Protein 5KRP (pdb70)

CATH classification: 2.100.10.30

B-factor: mean 24.55, std 10.03, range [8.46, 80.38]

Structure (mmCIF, N/CA/C/O backbone):
data_5KRP
#
_entry.id   5KRP
#
_cell.length_a   67.500
_cell.length_b   93.680
_cell.length_c   97.740
_cell.angle_alpha   90.00
_cell.angle_beta   90.00
_cell.angle_gamma   90.00
#
_symmetry.space_group_name_H-M   'P 21 21 21'
#
loop_
_entity.id
_entity.type
_entity.pdbx_description
1 polymer Frutapin
2 non-polymer GLYCEROL
3 water water
#
loop_
_atom_site.group_PDB
_atom_site.id
_atom_site.type_symbol
_atom_site.label_atom_id
_atom_site.label_alt_id
_atom_site.label_comp_id
_atom_site.label_asym_id
_atom_site.label_entity_id
_atom_site.label_seq_id
_atom_site.pdbx_PDB_ins_code
_atom_site.Cartn_x
_atom_site.Cartn_y
_atom_site.Cartn_z
_atom_site.occupancy
_atom_site.B_iso_or_equiv
_atom_site.auth_seq_id
_atom_site.auth_comp_id
_atom_site.auth_asym_id
_atom_site.auth_atom_id
_atom_site.pdbx_PDB_model_num
ATOM 1 N N . MET A 1 1 ? -21.387 2.026 -4.464 1.00 63.60 1 MET A N 1
ATOM 2 C CA . MET A 1 1 ? -20.842 0.629 -4.578 1.00 62.74 1 MET A CA 1
ATOM 3 C C . MET A 1 1 ? -20.364 0.278 -6.002 1.00 63.85 1 MET A C 1
ATOM 4 O O . MET A 1 1 ? -19.433 -0.517 -6.119 1.00 67.11 1 MET A O 1
ATOM 9 N N . ALA A 1 2 ? -21.004 0.825 -7.062 1.00 53.64 2 ALA A N 1
ATOM 10 C CA . ALA A 1 2 ? -20.494 0.706 -8.476 1.00 44.67 2 ALA A CA 1
ATOM 11 C C . ALA A 1 2 ? -19.422 1.765 -8.829 1.00 40.31 2 ALA A C 1
ATOM 12 O O . ALA A 1 2 ? -19.156 2.652 -7.999 1.00 38.62 2 ALA A O 1
ATOM 14 N N . SER A 1 3 ? -18.810 1.617 -10.031 1.00 29.96 3 SER A N 1
ATOM 15 C CA . SER A 1 3 ? -17.728 2.454 -10.509 1.00 31.66 3 SER A CA 1
ATOM 16 C C . SER A 1 3 ? -18.167 3.930 -10.775 1.00 33.52 3 SER A C 1
ATOM 17 O O . SER A 1 3 ? -19.214 4.159 -11.369 1.00 41.23 3 SER A O 1
ATOM 20 N N . GLN A 1 4 ? -17.295 4.884 -10.450 1.00 31.94 4 GLN A N 1
ATOM 21 C CA . GLN A 1 4 ? -17.617 6.297 -10.409 1.00 32.98 4 GLN A CA 1
ATOM 22 C C . GLN A 1 4 ? -16.565 7.115 -11.197 1.00 26.64 4 GLN A C 1
ATOM 23 O O . GLN A 1 4 ? -15.443 6.693 -11.404 1.00 26.60 4 GLN A O 1
ATOM 29 N N . THR A 1 5 ? -17.000 8.253 -11.712 1.00 21.63 5 THR A N 1
ATOM 30 C CA . THR A 1 5 ? -16.092 9.202 -12.313 1.00 21.44 5 THR A CA 1
ATOM 31 C C . THR A 1 5 ? -16.271 10.520 -11.538 1.00 19.54 5 THR A C 1
ATOM 32 O O . THR A 1 5 ? -17.265 10.791 -10.829 1.00 22.77 5 THR A O 1
ATOM 36 N N . ILE A 1 6 ? -15.303 11.361 -11.724 1.00 18.15 6 ILE A N 1
ATOM 37 C CA . ILE A 1 6 ? -15.370 12.777 -11.300 1.00 18.09 6 ILE A CA 1
ATOM 38 C C . ILE A 1 6 ? -16.516 13.434 -12.026 1.00 18.28 6 ILE A C 1
ATOM 39 O O . ILE A 1 6 ? -16.702 13.226 -13.244 1.00 18.45 6 ILE A O 1
ATOM 44 N N . THR A 1 7 ? -17.314 14.210 -11.276 1.00 15.92 7 THR A N 1
ATOM 45 C CA . THR A 1 7 ? -18.435 14.929 -11.849 1.00 16.88 7 THR A CA 1
ATOM 46 C C . THR A 1 7 ? -18.354 16.412 -11.382 1.00 17.00 7 THR A C 1
ATOM 47 O O . THR A 1 7 ? -18.290 16.702 -10.170 1.00 16.38 7 THR A O 1
ATOM 51 N N . VAL A 1 8 ? -18.294 17.298 -12.349 1.00 15.96 8 VAL A N 1
ATOM 52 C CA . VAL A 1 8 ? -18.288 18.708 -12.114 1.00 16.95 8 VAL A CA 1
ATOM 53 C C . VAL A 1 8 ? -19.525 19.390 -12.734 1.00 15.69 8 VAL A C 1
ATOM 54 O O . VAL A 1 8 ? -20.207 18.863 -13.626 1.00 16.28 8 VAL A O 1
ATOM 58 N N . GLY A 1 9 ? -19.795 20.590 -12.199 1.00 14.83 9 GLY A N 1
ATOM 59 C CA . GLY A 1 9 ? -21.106 21.211 -12.432 1.00 15.53 9 GLY A CA 1
ATOM 60 C C . GLY A 1 9 ? -22.123 20.519 -11.512 1.00 17.73 9 GLY A C 1
ATOM 61 O O . GLY A 1 9 ? -21.763 19.991 -10.414 1.00 19.17 9 GLY A O 1
ATOM 62 N N . PRO A 1 10 ? -23.424 20.622 -11.822 1.00 18.80 10 PRO A N 1
ATOM 63 C CA . PRO A 1 10 ? -23.957 21.272 -13.040 1.00 17.65 10 PRO A CA 1
ATOM 64 C C . PRO A 1 10 ? -23.846 22.797 -12.985 1.00 17.74 10 PRO A C 1
ATOM 65 O O . PRO A 1 10 ? -23.681 23.413 -11.904 1.00 19.16 10 PRO A O 1
ATOM 69 N N . TRP A 1 11 ? -23.931 23.394 -14.161 1.00 16.78 11 TRP A N 1
ATOM 70 C CA . TRP A 1 11 ? -24.111 24.847 -14.365 1.00 17.26 11 TRP A CA 1
ATOM 71 C C . TRP A 1 11 ? -25.526 25.044 -14.887 1.00 17.74 11 TRP A C 1
ATOM 72 O O . TRP A 1 11 ? -25.935 24.374 -15.837 1.00 15.07 11 TRP A O 1
ATOM 83 N N . GLY A 1 12 ? -26.283 25.932 -14.240 1.00 17.13 12 GLY A N 1
ATOM 84 C CA . GLY A 1 12 ? -27.661 26.221 -14.645 1.00 18.65 12 GLY A CA 1
ATOM 85 C C . GLY A 1 12 ? -28.556 26.165 -13.433 1.00 21.02 12 GLY A C 1
ATOM 86 O O . GLY A 1 12 ? -28.082 26.209 -12.282 1.00 19.85 12 GLY A O 1
ATOM 87 N N . GLY A 1 13 ? -29.861 26.098 -13.657 1.00 18.37 13 GLY A N 1
ATOM 88 C CA . GLY A 1 13 ? -30.801 26.189 -12.515 1.00 15.87 13 GLY A CA 1
ATOM 89 C C . GLY A 1 13 ? -31.265 24.845 -12.047 1.00 16.23 13 GLY A C 1
ATOM 90 O O . GLY A 1 13 ? -30.852 23.801 -12.543 1.00 16.41 13 GLY A O 1
ATOM 91 N N . PRO A 1 14 ? -32.152 24.828 -11.046 1.00 16.58 14 PRO A N 1
ATOM 92 C CA . PRO A 1 14 ? -32.560 23.660 -10.359 1.00 16.13 14 PRO A CA 1
ATOM 93 C C . PRO A 1 14 ? -33.808 22.947 -10.918 1.00 16.97 14 PRO A C 1
ATOM 94 O O . PRO A 1 14 ? -34.191 21.906 -10.394 1.00 17.47 14 PRO A O 1
ATOM 98 N N . GLY A 1 15 ? -34.491 23.508 -11.876 1.00 16.24 15 GLY A N 1
ATOM 99 C CA . GLY A 1 15 ? -35.742 22.935 -12.300 1.00 19.16 15 GLY A CA 1
ATOM 100 C C . GLY A 1 15 ? -35.603 21.852 -13.337 1.00 19.27 15 GLY A C 1
ATOM 101 O O . GLY A 1 15 ? -34.524 21.543 -13.773 1.00 19.27 15 GLY A O 1
ATOM 102 N N . GLY A 1 16 ? -36.710 21.249 -13.700 1.00 20.16 16 GLY A N 1
ATOM 103 C CA . GLY A 1 16 ? -36.740 20.330 -14.869 1.00 20.14 16 GLY A CA 1
ATOM 104 C C . GLY A 1 16 ? -36.579 18.907 -14.423 1.00 21.49 16 GLY A C 1
ATOM 105 O O . GLY A 1 16 ? -36.327 18.625 -13.261 1.00 20.83 16 GLY A O 1
ATOM 106 N N . ASN A 1 17 ? -36.724 17.968 -15.346 1.00 19.14 17 ASN A N 1
ATOM 107 C CA . ASN A 1 17 ? -36.511 16.556 -15.057 1.00 18.93 17 ASN A CA 1
ATOM 108 C C . ASN A 1 17 ? -35.030 16.211 -14.961 1.00 18.30 17 ASN A C 1
ATOM 109 O O . ASN A 1 17 ? -34.292 16.429 -15.886 1.00 16.35 17 ASN A O 1
ATOM 114 N N . GLU A 1 18 ? -34.619 15.609 -13.841 1.00 17.28 18 GLU A N 1
ATOM 115 C CA . GLU A 1 18 ? -33.232 15.197 -13.639 1.00 19.90 18 GLU A CA 1
ATOM 116 C C . GLU A 1 18 ? -32.880 14.024 -14.603 1.00 19.45 18 GLU A C 1
ATOM 117 O O . GLU A 1 18 ? -33.694 13.094 -14.809 1.00 18.40 18 GLU A O 1
ATOM 123 N N . TRP A 1 19 ? -31.660 14.063 -15.144 1.00 16.62 19 TRP A N 1
ATOM 124 C CA . TRP A 1 19 ? -31.154 12.944 -15.950 1.00 16.81 19 TRP A CA 1
ATOM 125 C C . TRP A 1 19 ? -29.667 12.846 -15.794 1.00 15.23 19 TRP A C 1
ATOM 126 O O . TRP A 1 19 ? -28.987 13.821 -15.445 1.00 15.11 19 TRP A O 1
ATOM 137 N N . ASP A 1 20 ? -29.177 11.633 -16.027 1.00 15.76 20 ASP A N 1
ATOM 138 C CA . ASP A 1 20 ? -27.752 11.342 -15.935 1.00 15.38 20 ASP A CA 1
ATOM 139 C C . ASP A 1 20 ? -27.390 10.228 -16.892 1.00 14.98 20 ASP A C 1
ATOM 140 O O . ASP A 1 20 ? -27.872 9.133 -16.698 1.00 16.98 20 ASP A O 1
ATOM 145 N N . ASP A 1 21 ? -26.660 10.543 -17.999 1.00 16.20 21 ASP A N 1
ATOM 146 C CA . ASP A 1 21 ? -26.317 9.520 -18.979 1.00 15.64 21 ASP A CA 1
ATOM 147 C C . ASP A 1 21 ? -25.316 8.501 -18.419 1.00 16.61 21 ASP A C 1
ATOM 148 O O . ASP A 1 21 ? -25.195 7.404 -18.943 1.00 16.35 21 ASP A O 1
ATOM 153 N N . GLY A 1 22 ? -24.649 8.843 -17.326 1.00 13.12 22 GLY A N 1
ATOM 154 C CA . GLY A 1 22 ? -23.575 8.007 -16.804 1.00 15.85 22 GLY A CA 1
ATOM 155 C C . GLY A 1 22 ? -22.293 8.178 -17.630 1.00 13.98 22 GLY A C 1
ATOM 156 O O . GLY A 1 22 ? -22.136 9.214 -18.310 1.00 17.32 22 GLY A O 1
ATOM 157 N N . SER A 1 23 ? -21.359 7.193 -17.541 1.00 14.89 23 SER A N 1
ATOM 158 C CA . SER A 1 23 ? -20.033 7.364 -18.063 1.00 15.51 23 SER A CA 1
ATOM 159 C C . SER A 1 23 ? -19.709 6.289 -19.073 1.00 14.44 23 SER A C 1
ATOM 160 O O . SER A 1 23 ? -20.191 5.163 -18.947 1.00 14.00 23 SER A O 1
ATOM 163 N N . TYR A 1 24 ? -18.855 6.664 -19.989 1.00 14.53 24 TYR A N 1
ATOM 164 C CA . TYR A 1 24 ? -18.477 5.862 -21.211 1.00 15.56 24 TYR A CA 1
ATOM 165 C C . TYR A 1 24 ? -16.965 6.050 -21.445 1.00 16.53 24 TYR A C 1
ATOM 166 O O . TYR A 1 24 ? -16.171 6.376 -20.494 1.00 17.27 24 TYR A O 1
ATOM 175 N N . THR A 1 25 ? -16.506 5.791 -22.663 1.00 15.62 25 THR A N 1
ATOM 176 C CA . THR A 1 25 ? -15.076 5.955 -22.964 1.00 17.77 25 THR A CA 1
ATOM 177 C C . THR A 1 25 ? -14.732 7.148 -23.776 1.00 16.91 25 THR A C 1
ATOM 178 O O . THR A 1 25 ? -13.556 7.473 -23.995 1.00 18.55 25 THR A O 1
ATOM 182 N N . GLY A 1 26 ? -15.750 7.863 -24.270 1.00 15.35 26 GLY A N 1
ATOM 183 C CA . GLY A 1 26 ? -15.501 9.069 -25.053 1.00 14.81 26 GLY A CA 1
ATOM 184 C C . GLY A 1 26 ? -16.802 9.567 -25.704 1.00 15.76 26 GLY A C 1
ATOM 185 O O . GLY A 1 26 ? -17.900 9.095 -25.367 1.00 16.01 26 GLY A O 1
ATOM 186 N N . ILE A 1 27 ? -16.608 10.579 -26.539 1.00 15.19 27 ILE A N 1
ATOM 187 C CA . ILE A 1 27 ? -17.698 11.304 -27.242 1.00 17.42 27 ILE A CA 1
ATOM 188 C C . ILE A 1 27 ? -17.473 11.208 -28.766 1.00 16.35 27 ILE A C 1
ATOM 189 O O . ILE A 1 27 ? -16.439 11.611 -29.277 1.00 18.13 27 ILE A O 1
ATOM 194 N N . ARG A 1 28 ? -18.521 10.806 -29.442 1.00 17.07 28 ARG A N 1
ATOM 195 C CA . ARG A 1 28 ? -18.557 10.777 -30.906 1.00 16.86 28 ARG A CA 1
ATOM 196 C C . ARG A 1 28 ? -19.362 11.938 -31.478 1.00 18.40 28 ARG A C 1
ATOM 197 O O . ARG A 1 28 ? -18.863 12.662 -32.290 1.00 19.96 28 ARG A O 1
ATOM 205 N N . ILE A 1 29 ? -20.606 12.088 -31.020 1.00 18.09 29 ILE A N 1
ATOM 206 C CA . ILE A 1 29 ? -21.529 13.128 -31.569 1.00 19.19 29 ILE A CA 1
ATOM 207 C C . ILE A 1 29 ? -22.306 13.737 -30.453 1.00 17.54 29 ILE A C 1
ATOM 208 O O . ILE A 1 29 ? -22.885 13.036 -29.582 1.00 18.73 29 ILE A O 1
ATOM 213 N N . ILE A 1 30 ? -22.471 15.050 -30.586 1.00 18.31 30 ILE A N 1
ATOM 214 C CA . ILE A 1 30 ? -23.387 15.822 -29.710 1.00 18.99 30 ILE A CA 1
ATOM 215 C C . ILE A 1 30 ? -24.493 16.446 -30.576 1.00 19.05 30 ILE A C 1
ATOM 216 O O . ILE A 1 30 ? -24.163 17.054 -31.569 1.00 20.04 30 ILE A O 1
ATOM 221 N N . GLU A 1 31 ? -25.759 16.213 -30.213 1.00 20.82 31 GLU A N 1
ATOM 222 C CA . GLU A 1 31 ? -26.913 16.846 -30.931 1.00 23.57 31 GLU A CA 1
ATOM 223 C C . GLU A 1 31 ? -27.654 17.755 -29.959 1.00 21.81 31 GLU A C 1
ATOM 224 O O . GLU A 1 31 ? -28.008 17.337 -28.870 1.00 20.66 31 GLU A O 1
ATOM 230 N N . LEU A 1 32 ? -27.872 19.001 -30.342 1.00 20.43 32 LEU A N 1
ATOM 231 C CA . LEU A 1 32 ? -28.605 19.855 -29.495 1.00 19.07 32 LEU A CA 1
ATOM 232 C C . LEU A 1 32 ? -29.554 20.697 -30.331 1.00 22.08 32 LEU A C 1
ATOM 233 O O . LEU A 1 32 ? -29.411 20.741 -31.556 1.00 21.76 32 LEU A O 1
ATOM 238 N N . SER A 1 33 ? -30.551 21.285 -29.651 1.00 19.49 33 SER A N 1
ATOM 239 C CA . SER A 1 33 ? -31.413 22.334 -30.293 1.00 21.04 33 SER A CA 1
ATOM 240 C C . SER A 1 33 ? -31.280 23.637 -29.530 1.00 21.59 33 SER A C 1
ATOM 241 O O . SER A 1 33 ? -30.910 23.656 -28.335 1.00 19.29 33 SER A O 1
ATOM 244 N N . TYR A 1 34 ? -31.466 24.750 -30.242 1.00 20.83 34 TYR A N 1
ATOM 245 C CA . TYR A 1 34 ? -31.335 26.052 -29.658 1.00 20.63 34 TYR A CA 1
ATOM 246 C C . TYR A 1 34 ? -32.192 27.110 -30.389 1.00 23.32 34 TYR A C 1
ATOM 247 O O . TYR A 1 34 ? -32.549 26.922 -31.571 1.00 20.51 34 TYR A O 1
ATOM 256 N N . LYS A 1 35 ? -32.449 28.173 -29.632 1.00 22.82 35 LYS A N 1
ATOM 257 C CA . LYS A 1 35 ? -32.877 29.479 -30.211 1.00 24.29 35 LYS A CA 1
ATOM 258 C C . LYS A 1 35 ? -32.537 30.560 -29.173 1.00 25.08 35 LYS A C 1
ATOM 259 O O . LYS A 1 35 ? -31.376 30.970 -29.070 1.00 26.69 35 LYS A O 1
ATOM 265 N N . GLU A 1 36 ? -33.474 30.926 -28.296 1.00 24.63 36 GLU A N 1
ATOM 266 C CA . GLU A 1 36 ? -33.164 31.856 -27.231 1.00 25.66 36 GLU A CA 1
ATOM 267 C C . GLU A 1 36 ? -32.326 31.207 -26.118 1.00 23.45 36 GLU A C 1
ATOM 268 O O . GLU A 1 36 ? -31.653 31.883 -25.340 1.00 24.21 36 GLU A O 1
ATOM 274 N N . ALA A 1 37 ? -32.465 29.906 -26.027 1.00 21.37 37 ALA A N 1
ATOM 275 C CA . ALA A 1 37 ? -31.749 29.136 -24.988 1.00 19.65 37 ALA A CA 1
ATOM 276 C C . ALA A 1 37 ? -31.397 27.805 -25.638 1.00 20.22 37 ALA A C 1
ATOM 277 O O . ALA A 1 37 ? -31.782 27.540 -26.775 1.00 17.56 37 ALA A O 1
ATOM 279 N N . ILE A 1 38 ? -30.774 26.894 -24.869 1.00 19.13 38 ILE A N 1
ATOM 280 C CA . ILE A 1 38 ? -30.637 25.530 -25.322 1.00 18.06 38 ILE A CA 1
ATOM 281 C C . ILE A 1 38 ? -31.841 24.702 -24.918 1.00 17.00 38 ILE A C 1
ATOM 282 O O . ILE A 1 38 ? -32.304 24.744 -23.739 1.00 18.17 38 ILE A O 1
ATOM 287 N N . GLY A 1 39 ? -32.357 23.928 -25.893 1.00 18.75 39 GLY A N 1
ATOM 288 C CA . GLY A 1 39 ? -33.463 23.015 -25.749 1.00 20.36 39 GLY A CA 1
ATOM 289 C C . GLY A 1 39 ? -32.988 21.563 -25.571 1.00 19.61 39 GLY A C 1
ATOM 290 O O . GLY A 1 39 ? -32.730 21.110 -24.478 1.00 20.41 39 GLY A O 1
ATOM 291 N N . SER A 1 40 ? -32.947 20.808 -26.660 1.00 19.22 40 SER A N 1
ATOM 292 C CA . SER A 1 40 ? -32.614 19.398 -26.616 1.00 18.34 40 SER A CA 1
ATOM 293 C C . SER A 1 40 ? -31.090 19.223 -26.426 1.00 16.76 40 SER A C 1
ATOM 294 O O . SER A 1 40 ? -30.307 20.044 -26.830 1.00 17.97 40 SER A O 1
ATOM 297 N N . PHE A 1 41 ? -30.727 18.076 -25.901 1.00 17.49 41 PHE A N 1
ATOM 298 C CA . PHE A 1 41 ? -29.355 17.696 -25.728 1.00 19.75 41 PHE A CA 1
ATOM 299 C C . PHE A 1 41 ? -29.311 16.187 -25.657 1.00 20.16 41 PHE A C 1
ATOM 300 O O . PHE A 1 41 ? -29.880 15.546 -24.763 1.00 20.83 41 PHE A O 1
ATOM 308 N N . SER A 1 42 ? -28.591 15.595 -26.577 1.00 18.14 42 SER A N 1
ATOM 309 C CA A SER A 1 42 ? -28.365 14.139 -26.552 0.50 19.88 42 SER A CA 1
ATOM 310 C CA B SER A 1 42 ? -28.318 14.138 -26.528 0.50 18.48 42 SER A CA 1
ATOM 311 C C . SER A 1 42 ? -27.008 13.803 -27.174 1.00 19.57 42 SER A C 1
ATOM 312 O O . SER A 1 42 ? -26.486 14.561 -27.980 1.00 19.96 42 SER A O 1
ATOM 317 N N . VAL A 1 43 ? -26.471 12.632 -26.828 1.00 18.73 43 VAL A N 1
ATOM 318 C CA . VAL A 1 43 ? -25.080 12.322 -27.212 1.00 18.18 43 VAL A CA 1
ATOM 319 C C . VAL A 1 43 ? -24.988 10.877 -27.723 1.00 16.32 43 VAL A C 1
ATOM 320 O O . VAL A 1 43 ? -25.619 9.987 -27.236 1.00 17.03 43 VAL A O 1
ATOM 324 N N . ILE A 1 44 ? -24.196 10.686 -28.757 1.00 16.23 44 ILE A N 1
ATOM 325 C CA A ILE A 1 44 ? -23.728 9.360 -29.154 0.50 17.80 44 ILE A CA 1
ATOM 326 C CA B ILE A 1 44 ? -23.724 9.377 -29.141 0.50 17.29 44 ILE A CA 1
ATOM 327 C C . ILE A 1 44 ? -22.315 9.244 -28.547 1.00 15.71 44 ILE A C 1
ATOM 328 O O . ILE A 1 44 ? -21.374 9.915 -28.971 1.00 16.21 44 ILE A O 1
ATOM 337 N N . TYR A 1 45 ? -22.225 8.422 -27.508 1.00 17.20 45 TYR A N 1
ATOM 338 C CA . TYR A 1 45 ? -20.930 8.159 -26.843 1.00 15.02 45 TYR A CA 1
ATOM 339 C C . TYR A 1 45 ? -20.084 7.133 -27.627 1.00 17.13 45 TYR A C 1
ATOM 340 O O . TYR A 1 45 ? -20.625 6.379 -28.468 1.00 16.73 45 TYR A O 1
ATOM 349 N N . ASP A 1 46 ? -18.781 7.066 -27.310 1.00 15.37 46 ASP A N 1
ATOM 350 C CA . ASP A 1 46 ? -17.985 5.863 -27.590 1.00 16.12 46 ASP A CA 1
ATOM 351 C C . ASP A 1 46 ? -18.062 4.988 -26.406 1.00 17.01 46 ASP A C 1
ATOM 352 O O . ASP A 1 46 ? -17.841 5.474 -25.249 1.00 17.98 46 ASP A O 1
ATOM 357 N N . LEU A 1 47 ? -18.324 3.705 -26.619 1.00 16.86 47 LEU A N 1
ATOM 358 C CA . LEU A 1 47 ? -18.189 2.709 -25.538 1.00 17.33 47 LEU A CA 1
ATOM 359 C C . LEU A 1 47 ? -17.271 1.618 -26.092 1.00 17.47 47 LEU A C 1
ATOM 360 O O . LEU A 1 47 ? -17.702 0.765 -26.883 1.00 16.86 47 LEU A O 1
ATOM 365 N N . ASN A 1 48 ? -16.040 1.624 -25.589 1.00 17.32 48 ASN A N 1
ATOM 366 C CA . ASN A 1 48 ? -15.041 0.593 -25.892 1.00 16.39 48 ASN A CA 1
ATOM 367 C C . ASN A 1 48 ? -14.896 0.409 -27.371 1.00 18.06 48 ASN A C 1
ATOM 368 O O . ASN A 1 48 ? -14.715 -0.708 -27.865 1.00 20.79 48 ASN A O 1
ATOM 373 N N . GLY A 1 49 ? -14.897 1.517 -28.079 1.00 18.89 49 GLY A N 1
ATOM 374 C CA . GLY A 1 49 ? -14.658 1.500 -29.564 1.00 20.42 49 GLY A CA 1
ATOM 375 C C . GLY A 1 49 ? -15.882 1.409 -30.478 1.00 25.75 49 GLY A C 1
ATOM 376 O O . GLY A 1 49 ? -15.727 1.404 -31.714 1.00 25.33 49 GLY A O 1
ATOM 377 N N . GLU A 1 50 ? -17.083 1.284 -29.898 1.00 22.21 50 GLU A N 1
ATOM 378 C CA . GLU A 1 50 ? -18.314 1.234 -30.679 1.00 22.73 50 GLU A CA 1
ATOM 379 C C . GLU A 1 50 ? -19.222 2.397 -30.203 1.00 20.20 50 GLU A C 1
ATOM 380 O O . GLU A 1 50 ? -19.248 2.751 -28.984 1.00 20.51 50 GLU A O 1
ATOM 386 N N . PRO A 1 51 ? -19.961 3.003 -31.126 1.00 21.49 51 PRO A N 1
ATOM 387 C CA . PRO A 1 51 ? -20.985 3.953 -30.686 1.00 19.83 51 PRO A CA 1
ATOM 388 C C . PRO A 1 51 ? -22.056 3.403 -29.706 1.00 19.90 51 PRO A C 1
ATOM 389 O O . PRO A 1 51 ? -22.456 2.237 -29.759 1.00 18.72 51 PRO A O 1
ATOM 393 N N . PHE A 1 52 ? -22.512 4.258 -28.787 1.00 17.78 52 PHE A N 1
ATOM 394 C CA . PHE A 1 52 ? -23.575 3.913 -27.901 1.00 17.61 52 PHE A CA 1
ATOM 395 C C . PHE A 1 52 ? -24.483 5.170 -27.772 1.00 19.50 52 PHE A C 1
ATOM 396 O O . PHE A 1 52 ? -24.002 6.240 -27.357 1.00 20.13 52 PHE A O 1
ATOM 404 N N . SER A 1 53 ? -25.738 5.072 -28.238 1.00 20.59 53 SER A N 1
ATOM 405 C CA . SER A 1 53 ? -26.637 6.263 -28.195 1.00 21.63 53 SER A CA 1
ATOM 406 C C . SER A 1 53 ? -27.123 6.470 -26.809 1.00 18.69 53 SER A C 1
ATOM 407 O O . SER A 1 53 ? -27.791 5.607 -26.221 1.00 20.99 53 SER A O 1
ATOM 410 N N . GLY A 1 54 ? -26.851 7.653 -26.263 1.00 20.40 54 GLY A N 1
ATOM 411 C CA . GLY A 1 54 ? -27.460 8.003 -24.954 1.00 21.60 54 GLY A CA 1
ATOM 412 C C . GLY A 1 54 ? -28.935 8.294 -25.102 1.00 22.77 54 GLY A C 1
ATOM 413 O O . GLY A 1 54 ? -29.438 8.475 -26.225 1.00 20.08 54 GLY A O 1
ATOM 414 N N . SER A 1 55 ? -29.625 8.296 -23.979 1.00 24.47 55 SER A N 1
ATOM 415 C CA . SER A 1 55 ? -31.015 8.646 -23.961 1.00 23.76 55 SER A CA 1
ATOM 416 C C . SER A 1 55 ? -31.168 10.032 -24.518 1.00 23.22 55 SER A C 1
ATOM 417 O O . SER A 1 55 ? -30.355 10.889 -24.301 1.00 21.47 55 SER A O 1
ATOM 420 N N . LYS A 1 56 ? -32.268 10.258 -25.218 1.00 21.22 56 LYS A N 1
ATOM 421 C CA . LYS A 1 56 ? -32.615 11.602 -25.696 1.00 22.79 56 LYS A CA 1
ATOM 422 C C . LYS A 1 56 ? -33.150 12.473 -24.564 1.00 19.59 56 LYS A C 1
ATOM 423 O O . LYS A 1 56 ? -33.859 11.998 -23.694 1.00 22.06 56 LYS A O 1
ATOM 429 N N . HIS A 1 57 ? -32.734 13.718 -24.520 1.00 17.84 57 HIS A N 1
ATOM 430 C CA . HIS A 1 57 ? -33.279 14.733 -23.576 1.00 17.44 57 HIS A CA 1
ATOM 431 C C . HIS A 1 57 ? -33.817 15.884 -24.459 1.00 17.68 57 HIS A C 1
ATOM 432 O O . HIS A 1 57 ? -33.228 16.954 -24.629 1.00 18.53 57 HIS A O 1
ATOM 439 N N . THR A 1 58 ? -34.983 15.591 -25.020 1.00 19.42 58 THR A N 1
ATOM 440 C CA . THR A 1 58 ? -35.552 16.375 -26.086 1.00 20.59 58 THR A CA 1
ATOM 441 C C . THR A 1 58 ? -36.412 17.484 -25.474 1.00 19.57 58 THR A C 1
ATOM 442 O O . THR A 1 58 ? -37.215 17.224 -24.550 1.00 21.13 58 THR A O 1
ATOM 446 N N . SER A 1 59 ? -36.277 18.689 -26.012 1.00 18.18 59 SER A N 1
ATOM 447 C CA . SER A 1 59 ? -37.151 19.799 -25.704 1.00 20.02 59 SER A CA 1
ATOM 448 C C . SER A 1 59 ? -38.371 19.755 -26.685 1.00 20.45 59 SER A C 1
ATOM 449 O O . SER A 1 59 ? -38.228 19.417 -27.877 1.00 18.05 59 SER A O 1
ATOM 452 N N . LYS A 1 60 ? -39.561 19.932 -26.139 1.00 18.58 60 LYS A N 1
ATOM 453 C CA . LYS A 1 60 ? -40.776 19.935 -26.987 1.00 21.64 60 LYS A CA 1
ATOM 454 C C . LYS A 1 60 ? -40.846 21.187 -27.866 1.00 19.82 60 LYS A C 1
ATOM 455 O O . LYS A 1 60 ? -41.715 21.248 -28.749 1.00 22.76 60 LYS A O 1
ATOM 461 N N . LEU A 1 61 ? -39.987 22.172 -27.644 1.00 19.01 61 LEU A N 1
ATOM 462 C CA . LEU A 1 61 ? -40.045 23.433 -28.408 1.00 24.17 61 LEU A CA 1
ATOM 463 C C . LEU A 1 61 ? -39.438 23.294 -29.790 1.00 24.33 61 LEU A C 1
ATOM 464 O O . LEU A 1 61 ? -38.428 22.638 -29.981 1.00 23.00 61 LEU A O 1
ATOM 469 N N . PRO A 1 62 ? -40.050 23.943 -30.804 1.00 25.54 62 PRO A N 1
ATOM 470 C CA . PRO A 1 62 ? -39.510 23.894 -32.146 1.00 24.32 62 PRO A CA 1
ATOM 471 C C . PRO A 1 62 ? -38.314 24.850 -32.272 1.00 24.97 62 PRO A C 1
ATOM 472 O O . PRO A 1 62 ? -38.457 26.099 -32.399 1.00 25.50 62 PRO A O 1
ATOM 476 N N . TYR A 1 63 ? -37.132 24.258 -32.170 1.00 21.09 63 TYR A N 1
ATOM 477 C CA . TYR A 1 63 ? -35.896 25.022 -32.145 1.00 23.37 63 TYR A CA 1
ATOM 478 C C . TYR A 1 63 ? -35.069 24.602 -33.369 1.00 23.61 63 TYR A C 1
ATOM 479 O O . TYR A 1 63 ? -35.427 23.674 -34.083 1.00 27.38 63 TYR A O 1
ATOM 488 N N . THR A 1 64 ? -33.938 25.254 -33.549 1.00 25.20 64 THR A N 1
ATOM 489 C CA . THR A 1 64 ? -32.961 24.854 -34.610 1.00 25.87 64 THR A CA 1
ATOM 490 C C . THR A 1 64 ? -32.095 23.665 -34.133 1.00 25.04 64 THR A C 1
ATOM 491 O O . THR A 1 64 ? -31.541 23.743 -33.060 1.00 24.13 64 THR A O 1
ATOM 495 N N . ASN A 1 65 ? -31.950 22.627 -34.927 1.00 22.49 65 ASN A N 1
ATOM 496 C CA . ASN A 1 65 ? -31.246 21.415 -34.453 1.00 23.80 65 ASN A CA 1
ATOM 497 C C . ASN A 1 65 ? -29.854 21.437 -35.064 1.00 27.60 65 ASN A C 1
ATOM 498 O O . ASN A 1 65 ? -29.675 21.914 -36.232 1.00 25.66 65 ASN A O 1
ATOM 503 N N . VAL A 1 66 ? -28.842 21.005 -34.282 1.00 22.20 66 VAL A N 1
ATOM 504 C CA . VAL A 1 66 ? -27.487 20.946 -34.788 1.00 23.53 66 VAL A CA 1
ATOM 505 C C . VAL A 1 66 ? -26.778 19.652 -34.354 1.00 23.77 66 VAL A C 1
ATOM 506 O O . VAL A 1 66 ? -27.066 19.109 -33.294 1.00 23.36 66 VAL A O 1
ATOM 510 N N . LYS A 1 67 ? -25.930 19.132 -35.228 1.00 22.27 67 LYS A N 1
ATOM 511 C CA . LYS A 1 67 ? -25.196 17.897 -34.976 1.00 22.84 67 LYS A CA 1
ATOM 512 C C . LYS A 1 67 ? -23.701 18.230 -34.989 1.00 25.94 67 LYS A C 1
ATOM 513 O O . LYS A 1 67 ? -23.153 18.744 -35.988 1.00 24.87 67 LYS A O 1
ATOM 519 N N . ILE A 1 68 ? -23.013 17.915 -33.886 1.00 22.08 68 ILE A N 1
ATOM 520 C CA . ILE A 1 68 ? -21.588 18.159 -33.737 1.00 20.93 68 ILE A CA 1
ATOM 521 C C . ILE A 1 68 ? -20.903 16.788 -33.852 1.00 21.68 68 ILE A C 1
ATOM 522 O O . ILE A 1 68 ? -21.140 15.908 -33.000 1.00 22.02 68 ILE A O 1
ATOM 527 N N . GLU A 1 69 ? -20.155 16.563 -34.910 1.00 22.59 69 GLU A N 1
ATOM 528 C CA . GLU A 1 69 ? -19.557 15.283 -35.176 1.00 27.27 69 GLU A CA 1
ATOM 529 C C . GLU A 1 69 ? -18.036 15.397 -34.970 1.00 24.90 69 GLU A C 1
ATOM 530 O O . GLU A 1 69 ? -17.359 16.072 -35.731 1.00 24.25 69 GLU A O 1
ATOM 536 N N . LEU A 1 70 ? -17.488 14.798 -33.911 1.00 21.96 70 LEU A N 1
ATOM 537 C CA . LEU A 1 70 ? -16.047 14.893 -33.628 1.00 21.08 70 LEU A CA 1
ATOM 538 C C . LEU A 1 70 ? -15.337 13.767 -34.393 1.00 22.13 70 LEU A C 1
ATOM 539 O O . LEU A 1 70 ? -15.894 12.660 -34.607 1.00 22.38 70 LEU A O 1
ATOM 544 N N . GLN A 1 71 ? -14.116 14.055 -34.797 1.00 23.12 71 GLN A N 1
ATOM 545 C CA . GLN A 1 71 ? -13.269 13.039 -35.464 1.00 26.17 71 GLN A CA 1
ATOM 546 C C . GLN A 1 71 ? -12.655 12.085 -34.369 1.00 22.97 71 GLN A C 1
ATOM 547 O O . GLN A 1 71 ? -11.448 12.091 -34.084 1.00 23.43 71 GLN A O 1
ATOM 553 N N . PHE A 1 72 ? -13.547 11.344 -33.705 1.00 22.00 72 PHE A N 1
ATOM 554 C CA . PHE A 1 72 ? -13.172 10.429 -32.641 1.00 22.59 72 PHE A CA 1
ATOM 555 C C . PHE A 1 72 ? -12.315 9.267 -33.235 1.00 24.16 72 PHE A C 1
ATOM 556 O O . PHE A 1 72 ? -12.623 8.824 -34.312 1.00 26.61 72 PHE A O 1
ATOM 564 N N . PRO A 1 73 ? -11.275 8.783 -32.563 1.00 22.93 73 PRO A N 1
ATOM 565 C CA . PRO A 1 73 ? -10.834 9.143 -31.227 1.00 23.13 73 PRO A CA 1
ATOM 566 C C . PRO A 1 73 ? -9.791 10.214 -31.142 1.00 23.44 73 PRO A C 1
ATOM 567 O O . PRO A 1 73 ? -9.435 10.644 -30.015 1.00 26.74 73 PRO A O 1
ATOM 571 N N . GLU A 1 74 ? -9.243 10.635 -32.282 1.00 24.33 74 GLU A N 1
ATOM 572 C CA . GLU A 1 74 ? -8.114 11.578 -32.263 1.00 26.04 74 GLU A CA 1
ATOM 573 C C . GLU A 1 74 ? -8.518 12.999 -31.773 1.00 22.29 74 GLU A C 1
ATOM 574 O O . GLU A 1 74 ? -7.668 13.722 -31.232 1.00 25.30 74 GLU A O 1
ATOM 580 N N . GLU A 1 75 ? -9.756 13.374 -32.069 1.00 21.56 75 GLU A N 1
ATOM 581 C CA . GLU A 1 75 ? -10.303 14.702 -31.691 1.00 19.91 75 GLU A CA 1
ATOM 582 C C . GLU A 1 75 ? -11.277 14.530 -30.528 1.00 19.21 75 GLU A C 1
ATOM 583 O O . GLU A 1 75 ? -12.145 13.663 -30.581 1.00 20.44 75 GLU A O 1
ATOM 589 N N . PHE A 1 76 ? -11.099 15.367 -29.504 1.00 20.08 76 PHE A N 1
ATOM 590 C CA . PHE A 1 76 ? -11.960 15.295 -28.321 1.00 18.94 76 PHE A CA 1
ATOM 591 C C . PHE A 1 76 ? -12.039 16.688 -27.695 1.00 18.86 76 PHE A C 1
ATOM 592 O O . PHE A 1 76 ? -11.220 17.599 -27.980 1.00 19.76 76 PHE A O 1
ATOM 600 N N . LEU A 1 77 ? -13.015 16.851 -26.828 1.00 18.88 77 LEU A N 1
ATOM 601 C CA . LEU A 1 77 ? -13.275 18.150 -26.194 1.00 18.68 77 LEU A CA 1
ATOM 602 C C . LEU A 1 77 ? -12.179 18.543 -25.226 1.00 18.21 77 LEU A C 1
ATOM 603 O O . LEU A 1 77 ? -11.687 17.666 -24.484 1.00 18.55 77 LEU A O 1
ATOM 608 N N . VAL A 1 78 ? -11.757 19.795 -25.279 1.00 17.52 78 VAL A N 1
ATOM 609 C CA . VAL A 1 78 ? -10.856 20.444 -24.299 1.00 17.84 78 VAL A CA 1
ATOM 610 C C . VAL A 1 78 ? -11.530 21.564 -23.504 1.00 18.80 78 VAL A C 1
ATOM 611 O O . VAL A 1 78 ? -10.975 22.106 -22.543 1.00 18.72 78 VAL A O 1
ATOM 615 N N . SER A 1 79 ? -12.740 21.982 -23.895 1.00 19.61 79 SER A N 1
ATOM 616 C CA . SER A 1 79 ? -13.420 23.121 -23.247 1.00 17.86 79 SER A CA 1
ATOM 617 C C . SER A 1 79 ? -14.905 22.968 -23.441 1.00 18.48 79 SER A C 1
ATOM 618 O O . SER A 1 79 ? -15.397 22.694 -24.568 1.00 18.32 79 SER A O 1
ATOM 621 N N . VAL A 1 80 ? -15.653 23.128 -22.367 1.00 19.13 80 VAL A N 1
ATOM 622 C CA . VAL A 1 80 ? -17.091 23.304 -22.404 1.00 19.24 80 VAL A CA 1
ATOM 623 C C . VAL A 1 80 ? -17.323 24.657 -21.763 1.00 19.72 80 VAL A C 1
ATOM 624 O O . VAL A 1 80 ? -16.846 24.886 -20.661 1.00 18.52 80 VAL A O 1
ATOM 628 N N . SER A 1 81 ? -18.053 25.553 -22.439 1.00 19.83 81 SER A N 1
ATOM 629 C CA . SER A 1 81 ? -18.403 26.857 -21.843 1.00 18.05 81 SER A CA 1
ATOM 630 C C . SER A 1 81 ? -19.798 27.244 -22.333 1.00 16.76 81 SER A C 1
ATOM 631 O O . SER A 1 81 ? -20.414 26.551 -23.171 1.00 19.04 81 SER A O 1
ATOM 634 N N . GLY A 1 82 ? -20.303 28.266 -21.685 1.00 18.03 82 GLY A N 1
ATOM 635 C CA . GLY A 1 82 ? -21.583 28.887 -22.074 1.00 18.21 82 GLY A CA 1
ATOM 636 C C . GLY A 1 82 ? -22.109 29.920 -21.103 1.00 16.92 82 GLY A C 1
ATOM 637 O O . GLY A 1 82 ? -21.356 30.468 -20.275 1.00 17.41 82 GLY A O 1
ATOM 638 N N . TYR A 1 83 ? -23.415 30.126 -21.148 1.00 16.33 83 TYR A N 1
ATOM 639 C CA . TYR A 1 83 ? -24.088 31.156 -20.333 1.00 17.01 83 TYR A CA 1
ATOM 640 C C . TYR A 1 83 ? -25.319 30.595 -19.673 1.00 16.41 83 TYR A C 1
ATOM 641 O O . TYR A 1 83 ? -26.049 29.842 -20.302 1.00 17.75 83 TYR A O 1
ATOM 650 N N . THR A 1 84 ? -25.567 30.958 -18.417 1.00 16.56 84 THR A N 1
ATOM 651 C CA . THR A 1 84 ? -26.805 30.593 -17.726 1.00 17.43 84 THR A CA 1
ATOM 652 C C . THR A 1 84 ? -27.552 31.916 -17.283 1.00 19.15 84 THR A C 1
ATOM 653 O O . THR A 1 84 ? -26.918 32.908 -16.941 1.00 21.09 84 THR A O 1
ATOM 657 N N . ALA A 1 85 ? -28.883 31.851 -17.294 1.00 21.95 85 ALA A N 1
ATOM 658 C CA . ALA A 1 85 ? -29.731 32.998 -16.902 1.00 21.24 85 ALA A CA 1
ATOM 659 C C . ALA A 1 85 ? -31.181 32.620 -16.839 1.00 21.20 85 ALA A C 1
ATOM 660 O O . ALA A 1 85 ? -31.573 31.682 -17.469 1.00 19.78 85 ALA A O 1
ATOM 662 N N . PRO A 1 86 ? -32.000 33.372 -16.076 1.00 21.60 86 PRO A N 1
ATOM 663 C CA . PRO A 1 86 ? -33.439 33.164 -16.004 1.00 26.77 86 PRO A CA 1
ATOM 664 C C . PRO A 1 86 ? -34.049 33.289 -17.390 1.00 28.87 86 PRO A C 1
ATOM 665 O O . PRO A 1 86 ? -33.484 33.947 -18.309 1.00 28.05 86 PRO A O 1
ATOM 669 N N . PHE A 1 87 ? -35.101 32.510 -17.547 1.00 34.78 87 PHE A N 1
ATOM 670 C CA . PHE A 1 87 ? -35.827 32.520 -18.767 1.00 39.67 87 PHE A CA 1
ATOM 671 C C . PHE A 1 87 ? -37.160 33.141 -18.379 1.00 37.39 87 PHE A C 1
ATOM 672 O O . PHE A 1 87 ? -37.954 32.546 -17.589 1.00 37.68 87 PHE A O 1
ATOM 680 N N . SER A 1 88 ? -37.313 34.378 -18.840 1.00 39.64 88 SER A N 1
ATOM 681 C CA . SER A 1 88 ? -38.335 35.314 -18.304 1.00 45.39 88 SER A CA 1
ATOM 682 C C . SER A 1 88 ? -39.760 34.853 -18.572 1.00 41.76 88 SER A C 1
ATOM 683 O O . SER A 1 88 ? -40.652 35.081 -17.737 1.00 46.95 88 SER A O 1
ATOM 686 N N . SER A 1 89 ? -39.969 34.166 -19.694 1.00 40.09 89 SER A N 1
ATOM 687 C CA . SER A 1 89 ? -41.314 33.669 -20.070 1.00 45.57 89 SER A CA 1
ATOM 688 C C . SER A 1 89 ? -41.847 32.455 -19.290 1.00 48.88 89 SER A C 1
ATOM 689 O O . SER A 1 89 ? -42.965 32.045 -19.542 1.00 46.97 89 SER A O 1
ATOM 692 N N . LEU A 1 90 ? -41.069 31.867 -18.363 1.00 55.12 90 LEU A N 1
ATOM 693 C CA . LEU A 1 90 ? -41.629 30.903 -17.365 1.00 58.29 90 LEU A CA 1
ATOM 694 C C . LEU A 1 90 ? -42.021 31.675 -16.050 1.00 56.22 90 LEU A C 1
ATOM 695 O O . LEU A 1 90 ? -41.316 32.612 -15.618 1.00 45.34 90 LEU A O 1
ATOM 700 N N . ALA A 1 91 ? -43.140 31.279 -15.422 1.00 60.61 91 ALA A N 1
ATOM 701 C CA . ALA A 1 91 ? -43.619 31.861 -14.124 1.00 57.77 91 ALA A CA 1
ATOM 702 C C . ALA A 1 91 ? -42.538 31.890 -13.031 1.00 52.58 91 ALA A C 1
ATOM 703 O O . ALA A 1 91 ? -42.361 32.872 -12.249 1.00 48.38 91 ALA A O 1
ATOM 705 N N . THR A 1 92 ? -41.778 30.796 -13.011 1.00 49.36 92 THR A N 1
ATOM 706 C CA . THR A 1 92 ? -40.741 30.597 -12.002 1.00 45.87 92 THR A CA 1
ATOM 707 C C . THR A 1 92 ? -39.486 31.407 -12.267 1.00 47.11 92 THR A C 1
ATOM 708 O O . THR A 1 92 ? -38.563 31.423 -11.414 1.00 37.81 92 THR A O 1
ATOM 712 N N . ARG A 1 93 ? -39.392 32.033 -13.449 1.00 42.03 93 ARG A N 1
ATOM 713 C CA . ARG A 1 93 ? -38.164 32.728 -13.800 1.00 41.51 93 ARG A CA 1
ATOM 714 C C . ARG A 1 93 ? -36.858 31.904 -13.403 1.00 37.66 93 ARG A C 1
ATOM 715 O O . ARG A 1 93 ? -35.872 32.408 -12.858 1.00 37.22 93 ARG A O 1
ATOM 723 N N . THR A 1 94 ? -36.881 30.622 -13.662 1.00 29.16 94 THR A N 1
ATOM 724 C CA . THR A 1 94 ? -35.770 29.773 -13.184 1.00 24.95 94 THR A CA 1
ATOM 725 C C . THR A 1 94 ? -34.527 29.937 -14.176 1.00 24.16 94 THR A C 1
ATOM 726 O O . THR A 1 94 ? -34.756 30.053 -15.380 1.00 23.97 94 THR A O 1
ATOM 730 N N . PRO A 1 95 ? -33.299 29.968 -13.672 1.00 21.46 95 PRO A N 1
ATOM 731 C CA . PRO A 1 95 ? -32.133 29.950 -14.585 1.00 20.08 95 PRO A CA 1
ATOM 732 C C . PRO A 1 95 ? -32.079 28.665 -15.424 1.00 18.76 95 PRO A C 1
ATOM 733 O O . PRO A 1 95 ? -32.325 27.578 -14.939 1.00 18.87 95 PRO A O 1
ATOM 737 N N . VAL A 1 96 ? -31.750 28.847 -16.688 1.00 18.22 96 VAL A N 1
ATOM 738 C CA . VAL A 1 96 ? -31.497 27.788 -17.635 1.00 17.72 96 VAL A CA 1
ATOM 739 C C . VAL A 1 96 ? -30.204 28.019 -18.406 1.00 17.41 96 VAL A C 1
ATOM 740 O O . VAL A 1 96 ? -29.548 29.068 -18.312 1.00 17.25 96 VAL A O 1
ATOM 744 N N . VAL A 1 97 ? -29.821 27.021 -19.206 1.00 16.19 97 VAL A N 1
ATOM 745 C CA . VAL A 1 97 ? -28.640 27.151 -20.049 1.00 16.46 97 VAL A CA 1
ATOM 746 C C . VAL A 1 97 ? -29.027 27.873 -21.325 1.00 16.92 97 VAL A C 1
ATOM 747 O O . VAL A 1 97 ? -29.784 27.333 -22.120 1.00 19.14 97 VAL A O 1
ATOM 751 N N . ARG A 1 98 ? -28.524 29.088 -21.453 1.00 16.98 98 ARG A N 1
ATOM 752 C CA . ARG A 1 98 ? -28.889 30.026 -22.519 1.00 17.93 98 ARG A CA 1
ATOM 753 C C . ARG A 1 98 ? -28.009 29.808 -23.721 1.00 18.44 98 ARG A C 1
ATOM 754 O O . ARG A 1 98 ? -28.454 29.944 -24.870 1.00 18.74 98 ARG A O 1
ATOM 762 N N . SER A 1 99 ? -26.772 29.378 -23.489 1.00 17.47 99 SER A N 1
ATOM 763 C CA . SER A 1 99 ? -25.822 29.165 -24.595 1.00 16.66 99 SER A CA 1
ATOM 764 C C . SER A 1 99 ? -24.827 28.026 -24.216 1.00 18.64 99 SER A C 1
ATOM 765 O O . SER A 1 99 ? -24.476 27.896 -23.023 1.00 17.57 99 SER A O 1
ATOM 768 N N . LEU A 1 100 ? -24.317 27.353 -25.240 1.00 18.01 100 LEU A N 1
ATOM 769 C CA . LEU A 1 100 ? -23.191 26.410 -25.112 1.00 17.24 100 LEU A CA 1
ATOM 770 C C . LEU A 1 100 ? -22.167 26.648 -26.246 1.00 20.17 100 LEU A C 1
ATOM 771 O O . LEU A 1 100 ? -22.502 26.994 -27.374 1.00 19.89 100 LEU A O 1
ATOM 776 N N . LYS A 1 101 ? -20.911 26.378 -25.944 1.00 17.75 101 LYS A N 1
ATOM 777 C CA . LYS A 1 101 ? -19.808 26.407 -26.934 1.00 17.86 101 LYS A CA 1
ATOM 778 C C . LYS A 1 101 ? -18.784 25.299 -26.535 1.00 19.55 101 LYS A C 1
ATOM 779 O O . LYS A 1 101 ? -18.530 25.088 -25.339 1.00 17.28 101 LYS A O 1
ATOM 785 N N . PHE A 1 102 ? -18.227 24.632 -27.542 1.00 20.52 102 PHE A N 1
ATOM 786 C CA . PHE A 1 102 ? -17.337 23.453 -27.350 1.00 20.42 102 PHE A CA 1
ATOM 787 C C . PHE A 1 102 ? -16.097 23.720 -28.147 1.00 20.89 102 PHE A C 1
ATOM 788 O O . PHE A 1 102 ? -16.192 24.166 -29.310 1.00 21.37 102 PHE A O 1
ATOM 796 N N . LYS A 1 103 ? -14.962 23.485 -27.534 1.00 19.76 103 LYS A N 1
ATOM 797 C CA . LYS A 1 103 ? -13.674 23.562 -28.269 1.00 20.72 103 LYS A CA 1
ATOM 798 C C . LYS A 1 103 ? -12.984 22.210 -28.243 1.00 19.97 103 LYS A C 1
ATOM 799 O O . LYS A 1 103 ? -13.148 21.449 -27.280 1.00 17.99 103 LYS A O 1
ATOM 805 N N . THR A 1 104 ? -12.254 21.876 -29.322 1.00 18.47 104 THR A N 1
ATOM 806 C CA . THR A 1 104 ? -11.501 20.605 -29.381 1.00 19.33 104 THR A CA 1
ATOM 807 C C . THR A 1 104 ? -9.972 20.744 -29.416 1.00 19.81 104 THR A C 1
ATOM 808 O O . THR A 1 104 ? -9.396 21.818 -29.736 1.00 20.29 104 THR A O 1
ATOM 812 N N . ASN A 1 105 ? -9.298 19.633 -29.062 1.00 20.22 105 ASN A N 1
ATOM 813 C CA . ASN A 1 105 ? -7.831 19.540 -29.113 1.00 22.37 105 ASN A CA 1
ATOM 814 C C . ASN A 1 105 ? -7.242 19.813 -30.522 1.00 22.73 105 ASN A C 1
ATOM 815 O O . ASN A 1 105 ? -6.072 20.123 -30.644 1.00 29.81 105 ASN A O 1
ATOM 820 N N . LYS A 1 106 ? -8.060 19.685 -31.530 1.00 22.90 106 LYS A N 1
ATOM 821 C CA . LYS A 1 106 ? -7.672 19.978 -32.912 1.00 25.82 106 LYS A CA 1
ATOM 822 C C . LYS A 1 106 ? -7.890 21.433 -33.279 1.00 28.19 106 LYS A C 1
ATOM 823 O O . LYS A 1 106 ? -7.693 21.818 -34.448 1.00 28.73 106 LYS A O 1
ATOM 829 N N . GLY A 1 107 ? -8.267 22.261 -32.310 1.00 24.82 107 GLY A N 1
ATOM 830 C CA . GLY A 1 107 ? -8.524 23.682 -32.574 1.00 24.75 107 GLY A CA 1
ATOM 831 C C . GLY A 1 107 ? -9.844 24.013 -33.274 1.00 25.60 107 GLY A C 1
ATOM 832 O O . GLY A 1 107 ? -9.948 25.099 -33.860 1.00 27.15 107 GLY A O 1
ATOM 833 N N . ARG A 1 108 ? -10.843 23.134 -33.265 1.00 22.90 108 ARG A N 1
ATOM 834 C CA . ARG A 1 108 ? -12.170 23.450 -33.845 1.00 24.22 108 ARG A CA 1
ATOM 835 C C . ARG A 1 108 ? -13.062 23.979 -32.702 1.00 27.40 108 ARG A C 1
ATOM 836 O O . ARG A 1 108 ? -12.975 23.499 -31.558 1.00 22.44 108 ARG A O 1
ATOM 844 N N . THR A 1 109 ? -13.883 24.966 -33.038 1.00 24.24 109 THR A N 1
ATOM 845 C CA . THR A 1 109 ? -14.914 25.543 -32.146 1.00 22.46 109 THR A CA 1
ATOM 846 C C . THR A 1 109 ? -16.268 25.233 -32.691 1.00 24.40 109 THR A C 1
ATOM 847 O O . THR A 1 109 ? -16.544 25.377 -33.890 1.00 25.18 109 THR A O 1
ATOM 851 N N . PHE A 1 110 ? -17.151 24.718 -31.844 1.00 22.31 110 PHE A N 1
ATOM 852 C CA . PHE A 1 110 ? -18.498 24.484 -32.245 1.00 22.22 110 PHE A CA 1
ATOM 853 C C . PHE A 1 110 ? -19.370 25.379 -31.346 1.00 23.48 110 PHE A C 1
ATOM 854 O O . PHE A 1 110 ? -19.391 25.182 -30.113 1.00 21.26 110 PHE A O 1
ATOM 862 N N . GLY A 1 111 ? -20.035 26.353 -31.973 1.00 22.80 111 GLY A N 1
ATOM 863 C CA . GLY A 1 111 ? -20.860 27.341 -31.285 1.00 24.83 111 GLY A CA 1
ATOM 864 C C . GLY A 1 111 ? -20.240 28.700 -31.341 1.00 24.75 111 GLY A C 1
ATOM 865 O O . GLY A 1 111 ? -19.213 28.940 -32.085 1.00 24.27 111 GLY A O 1
ATOM 866 N N . PRO A 1 112 ? -20.731 29.636 -30.542 1.00 21.96 112 PRO A N 1
ATOM 867 C CA . PRO A 1 112 ? -21.854 29.504 -29.543 1.00 20.18 112 PRO A CA 1
ATOM 868 C C . PRO A 1 112 ? -23.213 29.157 -30.192 1.00 22.77 112 PRO A C 1
ATOM 869 O O . PRO A 1 112 ? -23.506 29.570 -31.320 1.00 26.01 112 PRO A O 1
ATOM 873 N N . TYR A 1 113 ? -23.998 28.333 -29.505 1.00 19.29 113 TYR A N 1
ATOM 874 C CA . TYR A 1 113 ? -25.355 28.018 -29.864 1.00 20.91 113 TYR A CA 1
ATOM 875 C C . TYR A 1 113 ? -26.200 28.678 -28.839 1.00 24.66 113 TYR A C 1
ATOM 876 O O . TYR A 1 113 ? -25.872 28.600 -27.660 1.00 23.47 113 TYR A O 1
ATOM 885 N N . GLY A 1 114 ? -27.282 29.355 -29.250 1.00 23.57 114 GLY A N 1
ATOM 886 C CA . GLY A 1 114 ? -28.136 29.986 -28.277 1.00 22.22 114 GLY A CA 1
ATOM 887 C C . GLY A 1 114 ? -27.817 31.459 -28.138 1.00 25.17 114 GLY A C 1
ATOM 888 O O . GLY A 1 114 ? -27.253 32.067 -29.053 1.00 28.49 114 GLY A O 1
ATOM 889 N N . GLU A 1 115 ? -28.175 32.051 -27.010 1.00 22.31 115 GLU A N 1
ATOM 890 C CA . GLU A 1 115 ? -27.826 33.449 -26.768 1.00 22.72 115 GLU A CA 1
ATOM 891 C C . GLU A 1 115 ? -26.869 33.623 -25.623 1.00 21.35 115 GLU A C 1
ATOM 892 O O . GLU A 1 115 ? -27.125 33.129 -24.537 1.00 21.55 115 GLU A O 1
ATOM 898 N N . GLU A 1 116 ? -25.857 34.430 -25.840 1.00 21.65 116 GLU A N 1
ATOM 899 C CA . GLU A 1 116 ? -24.839 34.735 -24.801 1.00 24.63 116 GLU A CA 1
ATOM 900 C C . GLU A 1 116 ? -25.306 35.794 -23.821 1.00 25.03 116 GLU A C 1
ATOM 901 O O . GLU A 1 116 ? -24.824 36.909 -23.808 1.00 31.59 116 GLU A O 1
ATOM 907 N N A ASP A 1 117 ? -26.247 35.406 -22.984 0.50 28.23 117 ASP A N 1
ATOM 908 N N B ASP A 1 117 ? -26.285 35.441 -23.006 0.50 27.69 117 ASP A N 1
ATOM 909 C CA A ASP A 1 117 ? -26.866 36.294 -22.019 0.50 28.82 117 ASP A CA 1
ATOM 910 C CA B ASP A 1 117 ? -26.810 36.343 -21.983 0.50 27.95 117 ASP A CA 1
ATOM 911 C C A ASP A 1 117 ? -26.766 35.642 -20.659 0.50 26.53 117 ASP A C 1
ATOM 912 C C B ASP A 1 117 ? -26.735 35.649 -20.665 0.50 26.05 117 ASP A C 1
ATOM 913 O O A ASP A 1 117 ? -27.120 34.463 -20.496 0.50 25.99 117 ASP A O 1
ATOM 914 O O B ASP A 1 117 ? -27.090 34.470 -20.532 0.50 25.80 117 ASP A O 1
ATOM 923 N N . GLY A 1 118 ? -26.320 36.409 -19.669 1.00 23.96 118 GLY A N 1
ATOM 924 C CA . GLY A 1 118 ? -26.328 36.013 -18.288 1.00 24.72 118 GLY A CA 1
ATOM 925 C C . GLY A 1 118 ? -24.923 35.774 -17.756 1.00 22.09 118 GLY A C 1
ATOM 926 O O . GLY A 1 118 ? -24.030 36.531 -18.033 1.00 23.17 118 GLY A O 1
ATOM 927 N N . THR A 1 119 ? -24.776 34.705 -17.003 1.00 20.26 119 THR A N 1
ATOM 928 C CA . THR A 1 119 ? -23.555 34.358 -16.318 1.00 21.55 119 THR A CA 1
ATOM 929 C C . THR A 1 119 ? -22.743 33.354 -17.133 1.00 21.28 119 THR A C 1
ATOM 930 O O . THR A 1 119 ? -23.195 32.264 -17.391 1.00 20.35 119 THR A O 1
ATOM 934 N N . TYR A 1 120 ? -21.585 33.764 -17.564 1.00 19.20 120 TYR A N 1
ATOM 935 C CA . TYR A 1 120 ? -20.643 32.883 -18.302 1.00 21.13 120 TYR A CA 1
ATOM 936 C C . TYR A 1 120 ? -20.082 31.791 -17.423 1.00 20.14 120 TYR A C 1
ATOM 937 O O . TYR A 1 120 ? -19.913 32.010 -16.239 1.00 20.20 120 TYR A O 1
ATOM 946 N N . PHE A 1 121 ? -20.001 30.571 -17.925 1.00 19.15 121 PHE A N 1
ATOM 947 C CA . PHE A 1 121 ? -19.244 29.504 -17.206 1.00 19.10 121 PHE A CA 1
ATOM 948 C C . PHE A 1 121 ? -18.254 28.913 -18.166 1.00 20.01 121 PHE A C 1
ATOM 949 O O . PHE A 1 121 ? -18.502 28.945 -19.373 1.00 17.77 121 PHE A O 1
ATOM 957 N N . ASN A 1 122 ? -17.169 28.325 -17.640 1.00 17.76 122 ASN A N 1
ATOM 958 C CA . ASN A 1 122 ? -16.148 27.715 -18.527 1.00 19.51 122 ASN A CA 1
ATOM 959 C C . ASN A 1 122 ? -15.352 26.675 -17.755 1.00 19.19 122 ASN A C 1
ATOM 960 O O . ASN A 1 122 ? -14.860 26.942 -16.634 1.00 19.76 122 ASN A O 1
ATOM 965 N N . LEU A 1 123 ? -15.278 25.507 -18.378 1.00 17.87 123 LEU A N 1
ATOM 966 C CA . LEU A 1 123 ? -14.547 24.349 -17.915 1.00 17.90 123 LEU A CA 1
ATOM 967 C C . LEU A 1 123 ? -13.383 24.054 -18.934 1.00 17.73 123 LEU A C 1
ATOM 968 O O . LEU A 1 123 ? -13.608 23.364 -19.954 1.00 16.90 123 LEU A O 1
ATOM 973 N N . PRO A 1 124 ? -12.201 24.585 -18.648 1.00 16.96 124 PRO A N 1
ATOM 974 C CA . PRO A 1 124 ? -11.011 24.321 -19.502 1.00 18.80 124 PRO A CA 1
ATOM 975 C C . PRO A 1 124 ? -10.362 23.062 -18.962 1.00 17.31 124 PRO A C 1
ATOM 976 O O . PRO A 1 124 ? -10.016 22.988 -17.795 1.00 21.19 124 PRO A O 1
ATOM 980 N N . ILE A 1 125 ? -10.274 22.057 -19.790 1.00 19.25 125 ILE A N 1
ATOM 981 C CA . ILE A 1 125 ? -9.700 20.777 -19.408 1.00 19.86 125 ILE A CA 1
ATOM 982 C C . ILE A 1 125 ? -8.303 20.679 -19.912 1.00 21.70 125 ILE A C 1
ATOM 983 O O . ILE A 1 125 ? -8.098 20.574 -21.137 1.00 25.02 125 ILE A O 1
ATOM 988 N N . GLU A 1 126 ? -7.343 20.657 -18.963 1.00 19.99 126 GLU A N 1
ATOM 989 C CA . GLU A 1 126 ? -5.946 20.581 -19.379 1.00 22.39 126 GLU A CA 1
ATOM 990 C C . GLU A 1 126 ? -5.452 19.143 -19.501 1.00 19.19 126 GLU A C 1
ATOM 991 O O . GLU A 1 126 ? -4.479 18.868 -20.253 1.00 19.86 126 GLU A O 1
ATOM 997 N N . ASN A 1 127 ? -5.992 18.244 -18.659 1.00 16.40 127 ASN A N 1
ATOM 998 C CA . ASN A 1 127 ? -5.667 16.822 -18.736 1.00 16.57 127 ASN A CA 1
ATOM 999 C C . ASN A 1 127 ? -6.899 16.027 -18.308 1.00 17.03 127 ASN A C 1
ATOM 1000 O O . ASN A 1 127 ? -7.576 16.425 -17.344 1.00 16.26 127 ASN A O 1
ATOM 1005 N N . GLY A 1 128 ? -7.200 14.964 -19.029 1.00 17.81 128 GLY A N 1
ATOM 1006 C CA . GLY A 1 128 ? -8.428 14.238 -18.824 1.00 18.26 128 GLY A CA 1
ATOM 1007 C C . GLY A 1 128 ? -9.354 14.392 -20.010 1.00 16.17 128 GLY A C 1
ATOM 1008 O O . GLY A 1 128 ? -9.103 15.169 -20.961 1.00 17.52 128 GLY A O 1
ATOM 1009 N N . LEU A 1 129 ? -10.452 13.669 -19.883 1.00 15.33 129 LEU A N 1
ATOM 1010 C CA . LEU A 1 129 ? -11.457 13.536 -20.974 1.00 15.43 129 LEU A CA 1
ATOM 1011 C C . LEU A 1 129 ? -12.868 13.622 -20.442 1.00 16.07 129 LEU A C 1
ATOM 1012 O O . LEU A 1 129 ? -13.197 12.994 -19.429 1.00 15.96 129 LEU A O 1
ATOM 1017 N N . VAL A 1 130 ? -13.788 14.225 -21.244 1.00 15.46 130 VAL A N 1
ATOM 1018 C CA . VAL A 1 130 ? -15.176 14.171 -20.935 1.00 15.25 130 VAL A CA 1
ATOM 1019 C C . VAL A 1 130 ? -15.652 12.799 -21.378 1.00 14.71 130 VAL A C 1
ATOM 1020 O O . VAL A 1 130 ? -15.404 12.344 -22.536 1.00 16.31 130 VAL A O 1
ATOM 1024 N N . VAL A 1 131 ? -16.283 12.107 -20.431 1.00 14.08 131 VAL A N 1
ATOM 1025 C CA . VAL A 1 131 ? -16.779 10.744 -20.721 1.00 14.40 131 VAL A CA 1
ATOM 1026 C C . VAL A 1 131 ? -18.304 10.563 -20.464 1.00 14.19 131 VAL A C 1
ATOM 1027 O O . VAL A 1 131 ? -18.851 9.462 -20.551 1.00 14.10 131 VAL A O 1
ATOM 1031 N N . GLY A 1 132 ? -19.003 11.640 -20.153 1.00 13.12 132 GLY A N 1
ATOM 1032 C CA . GLY A 1 132 ? -20.420 11.523 -19.881 1.00 14.48 132 GLY A CA 1
ATOM 1033 C C . GLY A 1 132 ? -21.004 12.883 -19.540 1.00 14.21 132 GLY A C 1
ATOM 1034 O O . GLY A 1 132 ? -20.302 13.801 -19.136 1.00 13.16 132 GLY A O 1
ATOM 1035 N N . PHE A 1 133 ? -22.308 13.021 -19.736 1.00 14.62 133 PHE A N 1
ATOM 1036 C CA . PHE A 1 133 ? -23.014 14.263 -19.363 1.00 14.27 133 PHE A CA 1
ATOM 1037 C C . PHE A 1 133 ? -24.177 13.943 -18.401 1.00 14.81 133 PHE A C 1
ATOM 1038 O O . PHE A 1 133 ? -24.765 12.837 -18.454 1.00 14.41 133 PHE A O 1
ATOM 1046 N N . LYS A 1 134 ? -24.544 14.924 -17.547 1.00 14.42 134 LYS A N 1
ATOM 1047 C CA . LYS A 1 134 ? -25.770 14.844 -16.767 1.00 13.90 134 LYS A CA 1
ATOM 1048 C C . LYS A 1 134 ? -26.429 16.205 -16.842 1.00 15.20 134 LYS A C 1
ATOM 1049 O O . LYS A 1 134 ? -25.786 17.174 -17.248 1.00 15.46 134 LYS A O 1
ATOM 1055 N N . GLY A 1 135 ? -27.680 16.272 -16.402 1.00 15.53 135 GLY A N 1
ATOM 1056 C CA . GLY A 1 135 ? -28.343 17.546 -16.414 1.00 17.27 135 GLY A CA 1
ATOM 1057 C C . GLY A 1 135 ? -29.771 17.514 -15.941 1.00 14.87 135 GLY A C 1
ATOM 1058 O O . GLY A 1 135 ? -30.177 16.601 -15.270 1.00 14.38 135 GLY A O 1
ATOM 1059 N N . ARG A 1 136 ? -30.509 18.553 -16.335 1.00 15.93 136 ARG A N 1
ATOM 1060 C CA . ARG A 1 136 ? -31.932 18.652 -16.077 1.00 16.28 136 ARG A CA 1
ATOM 1061 C C . ARG A 1 136 ? -32.600 19.334 -17.254 1.00 15.45 136 ARG A C 1
ATOM 1062 O O . ARG A 1 136 ? -32.069 20.299 -17.763 1.00 16.60 136 ARG A O 1
ATOM 1070 N N . THR A 1 137 ? -33.737 18.771 -17.705 1.00 16.65 137 THR A N 1
ATOM 1071 C CA . THR A 1 137 ? -34.454 19.305 -18.847 1.00 16.74 137 THR A CA 1
ATOM 1072 C C . THR A 1 137 ? -35.960 19.322 -18.584 1.00 15.41 137 THR A C 1
ATOM 1073 O O . THR A 1 137 ? -36.509 18.332 -18.155 1.00 17.55 137 THR A O 1
ATOM 1077 N N . GLY A 1 138 ? -36.570 20.433 -18.851 1.00 20.10 138 GLY A N 1
ATOM 1078 C CA . GLY A 1 138 ? -38.029 20.590 -18.785 1.00 21.08 138 GLY A CA 1
ATOM 1079 C C . GLY A 1 138 ? -38.438 20.949 -20.203 1.00 20.02 138 GLY A C 1
ATOM 1080 O O . GLY A 1 138 ? -38.341 20.095 -21.085 1.00 23.40 138 GLY A O 1
ATOM 1081 N N . ASP A 1 139 ? -38.905 22.172 -20.401 1.00 21.84 139 ASP A N 1
ATOM 1082 C CA . ASP A 1 139 ? -39.096 22.694 -21.728 1.00 22.98 139 ASP A CA 1
ATOM 1083 C C . ASP A 1 139 ? -37.741 23.006 -22.354 1.00 24.95 139 ASP A C 1
ATOM 1084 O O . ASP A 1 139 ? -37.656 23.020 -23.553 1.00 24.11 139 ASP A O 1
ATOM 1089 N N . LEU A 1 140 ? -36.723 23.315 -21.518 1.00 21.29 140 LEU A N 1
ATOM 1090 C CA . LEU A 1 140 ? -35.432 23.758 -21.932 1.00 21.20 140 LEU A CA 1
ATOM 1091 C C . LEU A 1 140 ? -34.390 22.916 -21.110 1.00 19.71 140 LEU A C 1
ATOM 1092 O O . LEU A 1 140 ? -34.742 22.161 -20.195 1.00 18.13 140 LEU A O 1
ATOM 1097 N N . LEU A 1 141 ? -33.136 23.087 -21.467 1.00 18.83 141 LEU A N 1
ATOM 1098 C CA . LEU A 1 141 ? -32.032 22.519 -20.700 1.00 16.76 141 LEU A CA 1
ATOM 1099 C C . LEU A 1 141 ? -31.824 23.440 -19.513 1.00 15.76 141 LEU A C 1
ATOM 1100 O O . LEU A 1 141 ? -31.161 24.428 -19.601 1.00 16.56 141 LEU A O 1
ATOM 1105 N N . ASP A 1 142 ? -32.390 23.073 -18.375 1.00 16.88 142 ASP A N 1
ATOM 1106 C CA . ASP A 1 142 ? -32.149 23.839 -17.151 1.00 18.12 142 ASP A CA 1
ATOM 1107 C C . ASP A 1 142 ? -30.689 23.855 -16.659 1.00 15.76 142 ASP A C 1
ATOM 1108 O O . ASP A 1 142 ? -30.199 24.881 -16.185 1.00 15.90 142 ASP A O 1
ATOM 1113 N N . ALA A 1 143 ? -29.978 22.742 -16.806 1.00 15.03 143 ALA A N 1
ATOM 1114 C CA . ALA A 1 143 ? -28.606 22.679 -16.246 1.00 14.61 143 ALA A CA 1
ATOM 1115 C C . ALA A 1 143 ? -27.866 21.527 -16.924 1.00 14.20 143 ALA A C 1
ATOM 1116 O O . ALA A 1 143 ? -28.489 20.585 -17.418 1.00 15.15 143 ALA A O 1
ATOM 1118 N N . ILE A 1 144 ? -26.556 21.673 -16.976 1.00 15.37 144 ILE A N 1
ATOM 1119 C CA A ILE A 1 144 ? -25.706 20.620 -17.527 0.50 15.13 144 ILE A CA 1
ATOM 1120 C CA B ILE A 1 144 ? -25.631 20.705 -17.631 0.50 14.97 144 ILE A CA 1
ATOM 1121 C C . ILE A 1 144 ? -24.423 20.470 -16.732 1.00 14.67 144 ILE A C 1
ATOM 1122 O O . ILE A 1 144 ? -23.787 21.457 -16.288 1.00 14.89 144 ILE A O 1
ATOM 1131 N N . GLY A 1 145 ? -24.044 19.181 -16.573 1.00 16.75 145 GLY A N 1
ATOM 1132 C CA . GLY A 1 145 ? -22.831 18.815 -15.835 1.00 17.27 145 GLY A CA 1
ATOM 1133 C C . GLY A 1 145 ? -22.036 17.758 -16.605 1.00 15.91 145 GLY A C 1
ATOM 1134 O O . GLY A 1 145 ? -22.537 17.208 -17.552 1.00 14.01 145 GLY A O 1
ATOM 1135 N N . VAL A 1 146 ? -20.811 17.495 -16.159 1.00 16.40 146 VAL A N 1
ATOM 1136 C CA A VAL A 1 146 ? -19.904 16.659 -16.953 0.50 15.90 146 VAL A CA 1
ATOM 1137 C CA B VAL A 1 146 ? -19.830 16.770 -16.926 0.50 14.48 146 VAL A CA 1
ATOM 1138 C C . VAL A 1 146 ? -19.164 15.679 -16.087 1.00 15.31 146 VAL A C 1
ATOM 1139 O O . VAL A 1 146 ? -18.644 15.989 -15.029 1.00 15.49 146 VAL A O 1
ATOM 1146 N N . HIS A 1 147 ? -19.125 14.435 -16.593 1.00 15.10 147 HIS A N 1
ATOM 1147 C CA . HIS A 1 147 ? -18.310 13.385 -15.998 1.00 15.46 147 HIS A CA 1
ATOM 1148 C C . HIS A 1 147 ? -16.946 13.352 -16.693 1.00 17.23 147 HIS A C 1
ATOM 1149 O O . HIS A 1 147 ? -16.905 13.400 -17.932 1.00 13.88 147 HIS A O 1
ATOM 1156 N N . MET A 1 148 ? -15.856 13.196 -15.920 1.00 15.85 148 MET A N 1
ATOM 1157 C CA . MET A 1 148 ? -14.509 13.183 -16.497 1.00 17.51 148 MET A CA 1
ATOM 1158 C C . MET A 1 148 ? -13.729 11.939 -16.080 1.00 16.92 148 MET A C 1
ATOM 1159 O O . MET A 1 148 ? -13.879 11.455 -14.937 1.00 14.61 148 MET A O 1
ATOM 1164 N N . ALA A 1 149 ? -12.831 11.508 -16.944 1.00 15.63 149 ALA A N 1
ATOM 1165 C CA . ALA A 1 149 ? -11.926 10.393 -16.613 1.00 18.13 149 ALA A CA 1
ATOM 1166 C C . ALA A 1 149 ? -10.534 10.591 -17.205 1.00 21.64 149 ALA A C 1
ATOM 1167 O O . ALA A 1 149 ? -10.377 11.435 -18.014 1.00 20.81 149 ALA A O 1
ATOM 1169 N N . LEU A 1 150 ? -9.555 9.816 -16.684 1.00 25.38 150 LEU A N 1
ATOM 1170 C CA . LEU A 1 150 ? -8.027 9.772 -16.911 1.00 34.80 150 LEU A CA 1
ATOM 1171 C C . LEU A 1 150 ? -6.970 10.428 -15.943 1.00 38.95 150 LEU A C 1
ATOM 1172 O O . LEU A 1 150 ? -6.465 9.895 -14.941 1.00 42.25 150 LEU A O 1
ATOM 1178 N N . MET B 1 1 ? 5.878 8.152 -18.619 1.00 55.34 1 MET B N 1
ATOM 1179 C CA . MET B 1 1 ? 5.786 9.291 -17.654 1.00 51.75 1 MET B CA 1
ATOM 1180 C C . MET B 1 1 ? 5.179 8.846 -16.325 1.00 41.81 1 MET B C 1
ATOM 1181 O O . MET B 1 1 ? 4.951 7.649 -16.117 1.00 34.99 1 MET B O 1
ATOM 1186 N N . ALA B 1 2 ? 5.066 9.772 -15.379 1.00 35.11 2 ALA B N 1
ATOM 1187 C CA . ALA B 1 2 ? 4.669 9.446 -13.977 1.00 33.04 2 ALA B CA 1
ATOM 1188 C C . ALA B 1 2 ? 3.138 9.571 -13.756 1.00 28.20 2 ALA B C 1
ATOM 1189 O O . ALA B 1 2 ? 2.402 9.760 -14.727 1.00 25.35 2 ALA B O 1
ATOM 1191 N N . SER B 1 3 ? 2.665 9.386 -12.508 1.00 22.55 3 SER B N 1
ATOM 1192 C CA . SER B 1 3 ? 1.242 9.292 -12.281 1.00 24.25 3 SER B CA 1
ATOM 1193 C C . SER B 1 3 ? 0.583 10.656 -12.595 1.00 25.22 3 SER B C 1
ATOM 1194 O O . SER B 1 3 ? 1.202 11.723 -12.359 1.00 26.12 3 SER B O 1
ATOM 1197 N N . GLN B 1 4 ? -0.651 10.661 -13.116 1.00 25.71 4 GLN B N 1
ATOM 1198 C CA . GLN B 1 4 ? -1.323 11.936 -13.563 1.00 24.39 4 GLN B CA 1
ATOM 1199 C C . GLN B 1 4 ? -2.697 12.053 -12.907 1.00 22.02 4 GLN B C 1
ATOM 1200 O O . GLN B 1 4 ? -3.238 11.104 -12.364 1.00 21.83 4 GLN B O 1
ATOM 1206 N N . THR B 1 5 ? -3.284 13.243 -12.992 1.00 21.53 5 THR B N 1
ATOM 1207 C CA . THR B 1 5 ? -4.617 13.488 -12.456 1.00 19.55 5 THR B CA 1
ATOM 1208 C C . THR B 1 5 ? -5.366 14.318 -13.500 1.00 16.87 5 THR B C 1
ATOM 1209 O O . THR B 1 5 ? -4.802 15.026 -14.310 1.00 19.14 5 THR B O 1
ATOM 1213 N N . ILE B 1 6 ? -6.670 14.254 -13.437 1.00 17.30 6 ILE B N 1
ATOM 1214 C CA . ILE B 1 6 ? -7.530 15.238 -14.123 1.00 17.48 6 ILE B CA 1
ATOM 1215 C C . ILE B 1 6 ? -7.157 16.640 -13.657 1.00 15.71 6 ILE B C 1
ATOM 1216 O O . ILE B 1 6 ? -6.931 16.883 -12.449 1.00 17.68 6 ILE B O 1
ATOM 1221 N N . THR B 1 7 ? -6.991 17.551 -14.585 1.00 15.24 7 THR B N 1
ATOM 1222 C CA . THR B 1 7 ? -6.545 18.900 -14.310 1.00 15.87 7 THR B CA 1
ATOM 1223 C C . THR B 1 7 ? -7.431 19.871 -15.060 1.00 15.82 7 THR B C 1
ATOM 1224 O O . THR B 1 7 ? -7.548 19.771 -16.279 1.00 16.29 7 THR B O 1
ATOM 1228 N N . VAL B 1 8 ? -7.983 20.849 -14.353 1.00 14.94 8 VAL B N 1
ATOM 1229 C CA A VAL B 1 8 ? -8.875 21.831 -14.978 0.50 15.35 8 VAL B CA 1
ATOM 1230 C CA B VAL B 1 8 ? -8.958 21.835 -14.899 0.50 16.23 8 VAL B CA 1
ATOM 1231 C C . VAL B 1 8 ? -8.432 23.238 -14.583 1.00 16.74 8 VAL B C 1
ATOM 1232 O O . VAL B 1 8 ? -7.856 23.476 -13.530 1.00 16.28 8 VAL B O 1
ATOM 1239 N N . GLY B 1 9 ? -8.681 24.161 -15.492 1.00 17.67 9 GLY B N 1
ATOM 1240 C CA . GLY B 1 9 ? -8.214 25.478 -15.344 1.00 20.16 9 GLY B CA 1
ATOM 1241 C C . GLY B 1 9 ? -7.133 25.710 -16.361 1.00 26.04 9 GLY B C 1
ATOM 1242 O O . GLY B 1 9 ? -7.158 25.014 -17.431 1.00 28.98 9 GLY B O 1
ATOM 1243 N N . PRO B 1 10 ? -6.231 26.670 -16.078 1.00 30.81 10 PRO B N 1
ATOM 1244 C CA . PRO B 1 10 ? -6.447 27.643 -14.979 1.00 27.21 10 PRO B CA 1
ATOM 1245 C C . PRO B 1 10 ? -7.448 28.738 -15.356 1.00 22.96 10 PRO B C 1
ATOM 1246 O O . PRO B 1 10 ? -7.914 28.904 -16.526 1.00 24.16 10 PRO B O 1
ATOM 1250 N N . TRP B 1 11 ? -7.939 29.384 -14.321 1.00 17.53 11 TRP B N 1
ATOM 1251 C CA . TRP B 1 11 ? -8.715 30.617 -14.532 1.00 17.05 11 TRP B CA 1
ATOM 1252 C C . TRP B 1 11 ? -7.794 31.785 -14.138 1.00 15.86 11 TRP B C 1
ATOM 1253 O O . TRP B 1 11 ? -7.138 31.782 -13.061 1.00 14.85 11 TRP B O 1
ATOM 1264 N N . GLY B 1 12 ? -7.771 32.802 -14.996 1.00 16.41 12 GLY B N 1
ATOM 1265 C CA . GLY B 1 12 ? -6.893 33.926 -14.792 1.00 15.92 12 GLY B CA 1
ATOM 1266 C C . GLY B 1 12 ? -6.099 34.253 -16.017 1.00 18.75 12 GLY B C 1
ATOM 1267 O O . GLY B 1 12 ? -6.475 33.839 -17.069 1.00 24.15 12 GLY B O 1
ATOM 1268 N N . GLY B 1 13 ? -5.016 34.996 -15.862 1.00 16.97 13 GLY B N 1
ATOM 1269 C CA . GLY B 1 13 ? -4.184 35.494 -17.015 1.00 16.84 13 GLY B CA 1
ATOM 1270 C C . GLY B 1 13 ? -2.820 34.793 -17.082 1.00 18.04 13 GLY B C 1
ATOM 1271 O O . GLY B 1 13 ? -2.483 34.002 -16.194 1.00 17.97 13 GLY B O 1
ATOM 1272 N N . PRO B 1 14 ? -2.041 35.089 -18.138 1.00 18.93 14 PRO B N 1
ATOM 1273 C CA . PRO B 1 14 ? -0.759 34.401 -18.415 1.00 18.50 14 PRO B CA 1
ATOM 1274 C C . PRO B 1 14 ? 0.455 35.116 -17.825 1.00 17.56 14 PRO B C 1
ATOM 1275 O O . PRO B 1 14 ? 1.629 34.736 -18.097 1.00 16.75 14 PRO B O 1
ATOM 1279 N N . GLY B 1 15 ? 0.229 36.116 -16.985 1.00 15.37 15 GLY B N 1
ATOM 1280 C CA . GLY B 1 15 ? 1.280 36.803 -16.287 1.00 16.01 15 GLY B CA 1
ATOM 1281 C C . GLY B 1 15 ? 1.888 36.013 -15.128 1.00 16.85 15 GLY B C 1
ATOM 1282 O O . GLY B 1 15 ? 1.447 34.906 -14.764 1.00 17.02 15 GLY B O 1
ATOM 1283 N N . GLY B 1 16 ? 2.944 36.588 -14.556 1.00 16.56 16 GLY B N 1
ATOM 1284 C CA . GLY B 1 16 ? 3.617 35.969 -13.428 1.00 17.77 16 GLY B CA 1
ATOM 1285 C C . GLY B 1 16 ? 4.398 34.715 -13.794 1.00 16.59 16 GLY B C 1
ATOM 1286 O O . GLY B 1 16 ? 4.517 34.375 -14.944 1.00 19.08 16 GLY B O 1
ATOM 1287 N N . ASN B 1 17 ? 4.885 34.014 -12.771 1.00 18.62 17 ASN B N 1
ATOM 1288 C CA . ASN B 1 17 ? 5.586 32.754 -12.954 1.00 17.95 17 ASN B CA 1
ATOM 1289 C C . ASN B 1 17 ? 4.736 31.551 -12.651 1.00 17.43 17 ASN B C 1
ATOM 1290 O O . ASN B 1 17 ? 4.130 31.489 -11.549 1.00 16.29 17 ASN B O 1
ATOM 1295 N N . GLU B 1 18 ? 4.763 30.574 -13.551 1.00 16.17 18 GLU B N 1
ATOM 1296 C CA . GLU B 1 18 ? 3.965 29.362 -13.372 1.00 16.72 18 GLU B CA 1
ATOM 1297 C C . GLU B 1 18 ? 4.490 28.433 -12.283 1.00 17.05 18 GLU B C 1
ATOM 1298 O O . GLU B 1 18 ? 5.739 28.327 -12.032 1.00 16.49 18 GLU B O 1
ATOM 1304 N N . TRP B 1 19 ? 3.540 27.802 -11.586 1.00 17.17 19 TRP B N 1
ATOM 1305 C CA . TRP B 1 19 ? 3.849 26.795 -10.578 1.00 17.03 19 TRP B CA 1
ATOM 1306 C C . TRP B 1 19 ? 2.757 25.726 -10.546 1.00 16.71 19 TRP B C 1
ATOM 1307 O O . TRP B 1 19 ? 1.644 25.900 -11.057 1.00 16.06 19 TRP B O 1
ATOM 1318 N N . ASP B 1 20 ? 3.187 24.564 -10.097 1.00 14.88 20 ASP B N 1
ATOM 1319 C CA . ASP B 1 20 ? 2.323 23.416 -9.974 1.00 15.43 20 ASP B CA 1
ATOM 1320 C C . ASP B 1 20 ? 2.732 22.604 -8.770 1.00 15.18 20 ASP B C 1
ATOM 1321 O O . ASP B 1 20 ? 3.825 22.094 -8.679 1.00 15.13 20 ASP B O 1
ATOM 1326 N N . ASP B 1 21 ? 1.850 22.523 -7.796 1.00 14.36 21 ASP B N 1
ATOM 1327 C CA . ASP B 1 21 ? 2.193 21.805 -6.559 1.00 15.21 21 ASP B CA 1
ATOM 1328 C C . ASP B 1 21 ? 2.155 20.277 -6.793 1.00 14.63 21 ASP B C 1
ATOM 1329 O O . ASP B 1 21 ? 2.712 19.499 -5.986 1.00 17.59 21 ASP B O 1
ATOM 1334 N N . GLY B 1 22 ? 1.486 19.836 -7.850 1.00 15.65 22 GLY B N 1
ATOM 1335 C CA . GLY B 1 22 ? 1.287 18.420 -8.101 1.00 15.02 22 GLY B CA 1
ATOM 1336 C C . GLY B 1 22 ? 0.104 17.898 -7.263 1.00 16.59 22 GLY B C 1
ATOM 1337 O O . GLY B 1 22 ? -0.765 18.711 -6.822 1.00 16.44 22 GLY B O 1
ATOM 1338 N N . SER B 1 23 ? 0.019 16.583 -7.128 1.00 14.49 23 SER B N 1
ATOM 1339 C CA A SER B 1 23 ? -1.136 15.926 -6.497 0.50 15.96 23 SER B CA 1
ATOM 1340 C CA B SER B 1 23 ? -1.136 15.952 -6.495 0.50 15.97 23 SER B CA 1
ATOM 1341 C C . SER B 1 23 ? -0.774 15.196 -5.211 1.00 14.85 23 SER B C 1
ATOM 1342 O O . SER B 1 23 ? 0.341 14.717 -5.070 1.00 14.91 23 SER B O 1
ATOM 1347 N N . TYR B 1 24 ? -1.774 15.080 -4.322 1.00 15.71 24 TYR B N 1
ATOM 1348 C CA . TYR B 1 24 ? -1.677 14.547 -3.020 1.00 14.98 24 TYR B CA 1
ATOM 1349 C C . TYR B 1 24 ? -2.947 13.729 -2.698 1.00 17.53 24 TYR B C 1
ATOM 1350 O O . TYR B 1 24 ? -3.660 13.332 -3.608 1.00 18.13 24 TYR B O 1
ATOM 1359 N N . THR B 1 25 ? -3.264 13.555 -1.407 1.00 15.50 25 THR B N 1
ATOM 1360 C CA . THR B 1 25 ? -4.401 12.805 -0.898 1.00 18.69 25 THR B CA 1
ATOM 1361 C C . THR B 1 25 ? -5.593 13.660 -0.493 1.00 17.81 25 THR B C 1
ATOM 1362 O O . THR B 1 25 ? -6.713 13.163 -0.346 1.00 21.06 25 THR B O 1
ATOM 1366 N N . GLY B 1 26 ? -5.398 14.970 -0.359 1.00 17.14 26 GLY B N 1
ATOM 1367 C CA . GLY B 1 26 ? -6.443 15.862 0.143 1.00 16.83 26 GLY B CA 1
ATOM 1368 C C . GLY B 1 26 ? -5.897 17.205 0.510 1.00 15.10 26 GLY B C 1
ATOM 1369 O O . GLY B 1 26 ? -4.680 17.437 0.348 1.00 15.34 26 GLY B O 1
ATOM 1370 N N . ILE B 1 27 ? -6.777 18.057 1.054 1.00 15.03 27 ILE B N 1
ATOM 1371 C CA . ILE B 1 27 ? -6.451 19.443 1.401 1.00 15.43 27 ILE B CA 1
ATOM 1372 C C . ILE B 1 27 ? -6.690 19.587 2.887 1.00 15.12 27 ILE B C 1
ATOM 1373 O O . ILE B 1 27 ? -7.767 19.271 3.372 1.00 16.22 27 ILE B O 1
ATOM 1378 N N . ARG B 1 28 ? -5.682 20.057 3.606 1.00 17.28 28 ARG B N 1
ATOM 1379 C CA . ARG B 1 28 ? -5.838 20.351 5.063 1.00 17.44 28 ARG B CA 1
ATOM 1380 C C . ARG B 1 28 ? -6.002 21.830 5.364 1.00 17.63 28 ARG B C 1
ATOM 1381 O O . ARG B 1 28 ? -6.874 22.169 6.157 1.00 16.76 28 ARG B O 1
ATOM 1389 N N . ILE B 1 29 ? -5.191 22.675 4.771 1.00 16.71 29 ILE B N 1
ATOM 1390 C CA . ILE B 1 29 ? -5.176 24.162 5.066 1.00 16.52 29 ILE B CA 1
ATOM 1391 C C . ILE B 1 29 ? -4.939 24.956 3.795 1.00 15.99 29 ILE B C 1
ATOM 1392 O O . ILE B 1 29 ? -4.068 24.602 3.043 1.00 15.76 29 ILE B O 1
ATOM 1397 N N . ILE B 1 30 ? -5.638 26.073 3.617 1.00 15.64 30 ILE B N 1
ATOM 1398 C CA . ILE B 1 30 ? -5.363 27.045 2.534 1.00 16.89 30 ILE B CA 1
ATOM 1399 C C . ILE B 1 30 ? -4.918 28.353 3.217 1.00 17.35 30 ILE B C 1
ATOM 1400 O O . ILE B 1 30 ? -5.581 28.818 4.160 1.00 18.70 30 ILE B O 1
ATOM 1405 N N . GLU B 1 31 ? -3.803 28.878 2.785 1.00 16.99 31 GLU B N 1
ATOM 1406 C CA . GLU B 1 31 ? -3.218 30.144 3.309 1.00 18.19 31 GLU B CA 1
ATOM 1407 C C . GLU B 1 31 ? -3.170 31.143 2.148 1.00 19.74 31 GLU B C 1
ATOM 1408 O O . GLU B 1 31 ? -2.659 30.835 1.045 1.00 21.97 31 GLU B O 1
ATOM 1414 N N . LEU B 1 32 ? -3.829 32.281 2.309 1.00 16.25 32 LEU B N 1
ATOM 1415 C CA . LEU B 1 32 ? -3.802 33.248 1.224 1.00 18.30 32 LEU B CA 1
ATOM 1416 C C . LEU B 1 32 ? -3.687 34.653 1.806 1.00 16.20 32 LEU B C 1
ATOM 1417 O O . LEU B 1 32 ? -3.873 34.855 3.013 1.00 18.43 32 LEU B O 1
ATOM 1422 N N . SER B 1 33 ? -3.367 35.625 0.962 1.00 16.54 33 SER B N 1
ATOM 1423 C CA . SER B 1 33 ? -3.486 37.023 1.355 1.00 15.78 33 SER B CA 1
ATOM 1424 C C . SER B 1 33 ? -4.306 37.766 0.398 1.00 17.33 33 SER B C 1
ATOM 1425 O O . SER B 1 33 ? -4.444 37.364 -0.771 1.00 15.81 33 SER B O 1
ATOM 1428 N N . TYR B 1 34 ? -4.915 38.860 0.849 1.00 17.97 34 TYR B N 1
ATOM 1429 C CA . TYR B 1 34 ? -5.769 39.629 -0.068 1.00 19.15 34 TYR B CA 1
ATOM 1430 C C . TYR B 1 34 ? -5.883 41.109 0.278 1.00 20.47 34 TYR B C 1
ATOM 1431 O O . TYR B 1 34 ? -5.643 41.495 1.410 1.00 18.79 34 TYR B O 1
ATOM 1440 N N . LYS B 1 35 ? -6.311 41.863 -0.738 1.00 20.40 35 LYS B N 1
ATOM 1441 C CA . LYS B 1 35 ? -6.792 43.308 -0.579 1.00 20.74 35 LYS B CA 1
ATOM 1442 C C . LYS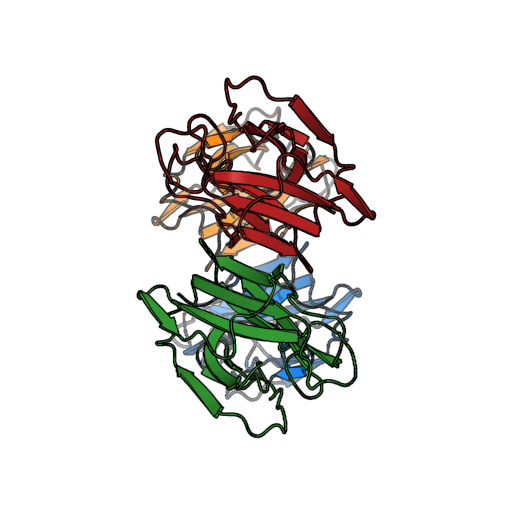 B 1 35 ? -7.725 43.540 -1.776 1.00 20.09 35 LYS B C 1
ATOM 1443 O O . LYS B 1 35 ? -8.798 43.031 -1.714 1.00 21.16 35 LYS B O 1
ATOM 1449 N N . GLU B 1 36 ? -7.256 44.150 -2.884 1.00 19.54 36 GLU B N 1
ATOM 1450 C CA . GLU B 1 36 ? -8.071 44.388 -4.036 1.00 24.38 36 GLU B CA 1
ATOM 1451 C C . GLU B 1 36 ? -8.025 43.171 -4.980 1.00 20.49 36 GLU B C 1
ATOM 1452 O O . GLU B 1 36 ? -8.804 43.110 -5.927 1.00 19.87 36 GLU B O 1
ATOM 1458 N N . ALA B 1 37 ? -7.064 42.263 -4.724 1.00 19.65 37 ALA B N 1
ATOM 1459 C CA . ALA B 1 37 ? -6.840 41.026 -5.474 1.00 16.73 37 ALA B CA 1
ATOM 1460 C C . ALA B 1 37 ? -6.247 40.014 -4.517 1.00 17.91 37 ALA B C 1
ATOM 1461 O O . ALA B 1 37 ? -5.939 40.350 -3.350 1.00 18.10 37 ALA B O 1
ATOM 1463 N N . ILE B 1 38 ? -6.032 38.777 -4.999 1.00 16.19 38 ILE B N 1
ATOM 1464 C CA . ILE B 1 38 ? -5.329 37.776 -4.220 1.00 15.61 38 ILE B CA 1
ATOM 1465 C C . ILE B 1 38 ? -3.800 37.931 -4.427 1.00 15.88 38 ILE B C 1
ATOM 1466 O O . ILE B 1 38 ? -3.346 38.047 -5.559 1.00 15.48 38 ILE B O 1
ATOM 1471 N N . GLY B 1 39 ? -3.086 37.991 -3.322 1.00 15.69 39 GLY B N 1
ATOM 1472 C CA . GLY B 1 39 ? -1.637 38.047 -3.266 1.00 17.65 39 GLY B CA 1
ATOM 1473 C C . GLY B 1 39 ? -1.035 36.662 -3.105 1.00 16.26 39 GLY B C 1
ATOM 1474 O O . GLY B 1 39 ? -0.791 35.999 -4.063 1.00 17.91 39 GLY B O 1
ATOM 1475 N N . SER B 1 40 ? -0.755 36.254 -1.858 1.00 15.97 40 SER B N 1
ATOM 1476 C CA . SER B 1 40 ? -0.190 34.992 -1.558 1.00 14.84 40 SER B CA 1
ATOM 1477 C C . SER B 1 40 ? -1.202 33.859 -1.699 1.00 14.61 40 SER B C 1
ATOM 1478 O O . SER B 1 40 ? -2.374 34.057 -1.484 1.00 15.42 40 SER B O 1
ATOM 1481 N N . PHE B 1 41 ? -0.740 32.656 -2.046 1.00 14.60 41 PHE B N 1
ATOM 1482 C CA . PHE B 1 41 ? -1.594 31.484 -2.086 1.00 15.85 41 PHE B CA 1
ATOM 1483 C C . PHE B 1 41 ? -0.680 30.292 -1.823 1.00 17.07 41 PHE B C 1
ATOM 1484 O O . PHE B 1 41 ? 0.203 30.043 -2.630 1.00 19.45 41 PHE B O 1
ATOM 1492 N N . SER B 1 42 ? -0.861 29.584 -0.741 1.00 14.62 42 SER B N 1
ATOM 1493 C CA . SER B 1 42 ? -0.112 28.359 -0.450 1.00 16.71 42 SER B CA 1
ATOM 1494 C C . SER B 1 42 ? -0.982 27.323 0.236 1.00 17.99 42 SER B C 1
ATOM 1495 O O . SER B 1 42 ? -1.940 27.685 0.907 1.00 18.88 42 SER B O 1
ATOM 1498 N N . VAL B 1 43 ? -0.645 26.044 0.142 1.00 17.29 43 VAL B N 1
ATOM 1499 C CA . VAL B 1 43 ? -1.575 24.990 0.657 1.00 17.17 43 VAL B CA 1
ATOM 1500 C C . VAL B 1 43 ? -0.804 23.966 1.490 1.00 17.48 43 VAL B C 1
ATOM 1501 O O . VAL B 1 43 ? 0.357 23.682 1.175 1.00 16.68 43 VAL B O 1
ATOM 1505 N N . ILE B 1 44 ? -1.449 23.517 2.565 1.00 15.90 44 ILE B N 1
ATOM 1506 C CA . ILE B 1 44 ? -1.025 22.389 3.304 1.00 17.88 44 ILE B CA 1
ATOM 1507 C C . ILE B 1 44 ? -1.908 21.206 2.901 1.00 15.35 44 ILE B C 1
ATOM 1508 O O . ILE B 1 44 ? -3.129 21.243 3.077 1.00 14.63 44 ILE B O 1
ATOM 1513 N N . TYR B 1 45 ? -1.273 20.233 2.280 1.00 14.53 45 TYR B N 1
ATOM 1514 C CA . TYR B 1 45 ? -1.957 19.080 1.745 1.00 15.53 45 TYR B CA 1
ATOM 1515 C C . TYR B 1 45 ? -2.021 17.993 2.792 1.00 17.12 45 TYR B C 1
ATOM 1516 O O . TYR B 1 45 ? -1.223 17.969 3.745 1.00 16.42 45 TYR B O 1
ATOM 1525 N N . ASP B 1 46 ? -2.935 17.044 2.578 1.00 16.75 46 ASP B N 1
ATOM 1526 C CA . ASP B 1 46 ? -2.790 15.703 3.166 1.00 16.92 46 ASP B CA 1
ATOM 1527 C C . ASP B 1 46 ? -1.995 14.791 2.244 1.00 15.38 46 ASP B C 1
ATOM 1528 O O . ASP B 1 46 ? -2.244 14.783 1.047 1.00 16.28 46 ASP B O 1
ATOM 1533 N N . LEU B 1 47 ? -1.055 14.061 2.805 1.00 15.77 47 LEU B N 1
ATOM 1534 C CA . LEU B 1 47 ? -0.343 13.018 2.120 1.00 16.60 47 LEU B CA 1
ATOM 1535 C C . LEU B 1 47 ? -0.400 11.772 2.938 1.00 17.48 47 LEU B C 1
ATOM 1536 O O . LEU B 1 47 ? 0.396 11.555 3.886 1.00 18.03 47 LEU B O 1
ATOM 1541 N N . ASN B 1 48 ? -1.311 10.901 2.544 1.00 17.72 48 ASN B N 1
ATOM 1542 C CA . ASN B 1 48 ? -1.393 9.577 3.235 1.00 18.97 48 ASN B CA 1
ATOM 1543 C C . ASN B 1 48 ? -1.626 9.675 4.776 1.00 20.21 48 ASN B C 1
ATOM 1544 O O . ASN B 1 48 ? -1.051 8.899 5.483 1.00 21.55 48 ASN B O 1
A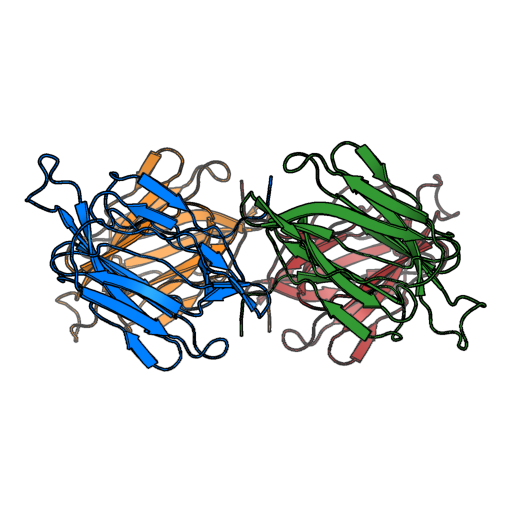TOM 1549 N N . GLY B 1 49 ? -2.394 10.667 5.229 1.00 19.56 49 GLY B N 1
ATOM 1550 C CA . GLY B 1 49 ? -2.791 10.827 6.661 1.00 20.09 49 GLY B CA 1
ATOM 1551 C C . GLY B 1 49 ? -1.837 11.756 7.432 1.00 23.24 49 GLY B C 1
ATOM 1552 O O . GLY B 1 49 ? -2.015 11.970 8.629 1.00 24.09 49 GLY B O 1
ATOM 1553 N N . GLU B 1 50 ? -0.789 12.285 6.781 1.00 21.72 50 GLU B N 1
ATOM 1554 C CA . GLU B 1 50 ? 0.073 13.297 7.380 1.00 24.28 50 GLU B CA 1
ATOM 1555 C C . GLU B 1 50 ? 0.132 14.559 6.516 1.00 20.92 50 GLU B C 1
ATOM 1556 O O . GLU B 1 50 ? 0.065 14.483 5.301 1.00 19.52 50 GLU B O 1
ATOM 1562 N N . PRO B 1 51 ? 0.303 15.733 7.151 1.00 21.33 51 PRO B N 1
ATOM 1563 C CA . PRO B 1 51 ? 0.458 16.976 6.366 1.00 18.31 51 PRO B CA 1
ATOM 1564 C C . PRO B 1 51 ? 1.702 17.036 5.557 1.00 19.60 51 PRO B C 1
ATOM 1565 O O . PRO B 1 51 ? 2.755 16.481 5.924 1.00 20.26 51 PRO B O 1
ATOM 1569 N N . PHE B 1 52 ? 1.600 17.714 4.420 1.00 17.22 52 PHE B N 1
ATOM 1570 C CA . PHE B 1 52 ? 2.726 18.003 3.578 1.00 17.44 52 PHE B CA 1
ATOM 1571 C C . PHE B 1 52 ? 2.550 19.401 3.097 1.00 17.54 52 PHE B C 1
ATOM 1572 O O . PHE B 1 52 ? 1.494 19.742 2.483 1.00 16.69 52 PHE B O 1
ATOM 1580 N N . SER B 1 53 ? 3.577 20.246 3.352 1.00 19.25 53 SER B N 1
ATOM 1581 C CA . SER B 1 53 ? 3.495 21.629 2.964 1.00 19.37 53 SER B CA 1
ATOM 1582 C C . SER B 1 53 ? 3.838 21.803 1.538 1.00 21.37 53 SER B C 1
ATOM 1583 O O . SER B 1 53 ? 4.914 21.428 1.120 1.00 21.82 53 SER B O 1
ATOM 1586 N N . GLY B 1 54 ? 2.915 22.344 0.734 1.00 19.58 54 GLY B N 1
ATOM 1587 C CA . GLY B 1 54 ? 3.273 22.718 -0.622 1.00 19.16 54 GLY B CA 1
ATOM 1588 C C . GLY B 1 54 ? 4.271 23.887 -0.645 1.00 19.53 54 GLY B C 1
ATOM 1589 O O . GLY B 1 54 ? 4.416 24.579 0.327 1.00 18.11 54 GLY B O 1
ATOM 1590 N N . SER B 1 55 ? 4.972 24.081 -1.744 1.00 22.68 55 SER B N 1
ATOM 1591 C CA . SER B 1 55 ? 5.800 25.269 -1.910 1.00 22.73 55 SER B CA 1
ATOM 1592 C C . SER B 1 55 ? 4.984 26.538 -1.626 1.00 21.31 55 SER B C 1
ATOM 1593 O O . SER B 1 55 ? 3.812 26.613 -1.978 1.00 21.27 55 SER B O 1
ATOM 1596 N N . LYS B 1 56 ? 5.623 27.532 -1.021 1.00 19.18 56 LYS B N 1
ATOM 1597 C CA . LYS B 1 56 ? 5.010 28.800 -0.776 1.00 20.11 56 LYS B CA 1
ATOM 1598 C C . LYS B 1 56 ? 4.931 29.635 -2.051 1.00 20.92 56 LYS B C 1
ATOM 1599 O O . LYS B 1 56 ? 5.918 29.673 -2.877 1.00 22.65 56 LYS B O 1
ATOM 1605 N N . HIS B 1 57 ? 3.777 30.248 -2.282 1.00 16.37 57 HIS B N 1
ATOM 1606 C CA . HIS B 1 57 ? 3.640 31.174 -3.454 1.00 18.52 57 HIS B CA 1
ATOM 1607 C C . HIS B 1 57 ? 3.256 32.526 -2.914 1.00 19.23 57 HIS B C 1
ATOM 1608 O O . HIS B 1 57 ? 2.120 33.020 -3.077 1.00 20.29 57 HIS B O 1
ATOM 1615 N N . THR B 1 58 ? 4.202 33.119 -2.205 1.00 20.57 58 THR B N 1
ATOM 1616 C CA A THR B 1 58 ? 3.866 34.318 -1.418 0.50 22.00 58 THR B CA 1
ATOM 1617 C CA B THR B 1 58 ? 3.970 34.324 -1.382 0.50 21.49 58 THR B CA 1
ATOM 1618 C C . THR B 1 58 ? 4.111 35.620 -2.209 1.00 22.73 58 THR B C 1
ATOM 1619 O O . THR B 1 58 ? 4.980 35.710 -3.117 1.00 23.09 58 THR B O 1
ATOM 1626 N N . SER B 1 59 ? 3.274 36.605 -1.875 1.00 20.30 59 SER B N 1
ATOM 1627 C CA . SER B 1 59 ? 3.373 37.940 -2.400 1.00 22.41 59 SER B CA 1
ATOM 1628 C C . SER B 1 59 ? 4.030 38.792 -1.300 1.00 22.89 59 SER B C 1
ATOM 1629 O O . SER B 1 59 ? 3.694 38.714 -0.054 1.00 23.34 59 SER B O 1
ATOM 1632 N N . LYS B 1 60 ? 4.917 39.663 -1.771 1.00 25.46 60 LYS B N 1
ATOM 1633 C CA . LYS B 1 60 ? 5.533 40.655 -0.871 1.00 30.07 60 LYS B CA 1
ATOM 1634 C C . LYS B 1 60 ? 4.575 41.776 -0.447 1.00 30.63 60 LYS B C 1
ATOM 1635 O O . LYS B 1 60 ? 4.900 42.545 0.464 1.00 32.33 60 LYS B O 1
ATOM 1641 N N . LEU B 1 61 ? 3.428 41.920 -1.119 1.00 23.92 61 LEU B N 1
ATOM 1642 C CA . LEU B 1 61 ? 2.516 43.026 -0.851 1.00 25.24 61 LEU B CA 1
ATOM 1643 C C . LEU B 1 61 ? 1.923 42.945 0.580 1.00 26.64 61 LEU B C 1
ATOM 1644 O O . LEU B 1 61 ? 1.644 41.884 1.087 1.00 23.71 61 LEU B O 1
ATOM 1649 N N . PRO B 1 62 ? 1.694 44.101 1.227 1.00 30.41 62 PRO B N 1
ATOM 1650 C CA . PRO B 1 62 ? 1.200 44.177 2.630 1.00 28.54 62 PRO B CA 1
ATOM 1651 C C . PRO B 1 62 ? -0.321 43.974 2.697 1.00 28.16 62 PRO B C 1
ATOM 1652 O O . PRO B 1 62 ? -1.119 44.904 2.858 1.00 31.22 62 PRO B O 1
ATOM 1656 N N . TYR B 1 63 ? -0.728 42.727 2.476 1.00 25.42 63 TYR B N 1
ATOM 1657 C CA . TYR B 1 63 ? -2.106 42.335 2.344 1.00 23.41 63 TYR B CA 1
ATOM 1658 C C . TYR B 1 63 ? -2.581 41.654 3.659 1.00 22.51 63 TYR B C 1
ATOM 1659 O O . TYR B 1 63 ? -1.750 41.383 4.559 1.00 27.10 63 TYR B O 1
ATOM 1668 N N . THR B 1 64 ? -3.876 41.362 3.754 1.00 20.73 64 THR B N 1
ATOM 1669 C CA . THR B 1 64 ? -4.404 40.638 4.915 1.00 22.71 64 THR B CA 1
ATOM 1670 C C . THR B 1 64 ? -4.256 39.104 4.668 1.00 21.66 64 THR B C 1
ATOM 1671 O O . THR B 1 64 ? -4.659 38.584 3.611 1.00 20.05 64 THR B O 1
ATOM 1675 N N . ASN B 1 65 ? -3.674 38.443 5.653 1.00 20.97 65 ASN B N 1
ATOM 1676 C CA . ASN B 1 65 ? -3.469 36.997 5.627 1.00 21.20 65 ASN B CA 1
ATOM 1677 C C . ASN B 1 65 ? -4.682 36.272 6.175 1.00 22.12 65 ASN B C 1
ATOM 1678 O O . ASN B 1 65 ? -5.281 36.711 7.150 1.00 19.69 65 ASN B O 1
ATOM 1683 N N . VAL B 1 66 ? -4.993 35.130 5.565 1.00 17.62 66 VAL B N 1
ATOM 1684 C CA . VAL B 1 66 ? -6.078 34.276 5.957 1.00 19.59 66 VAL B CA 1
ATOM 1685 C C . VAL B 1 66 ? -5.547 32.842 6.076 1.00 17.94 66 VAL B C 1
ATOM 1686 O O . VAL B 1 66 ? -4.789 32.403 5.183 1.00 17.67 66 VAL B O 1
ATOM 1690 N N . LYS B 1 67 ? -5.982 32.097 7.092 1.00 17.52 67 LYS B N 1
ATOM 1691 C CA . LYS B 1 67 ? -5.610 30.699 7.247 1.00 17.46 67 LYS B CA 1
ATOM 1692 C C . LYS B 1 67 ? -6.902 29.885 7.408 1.00 18.34 67 LYS B C 1
ATOM 1693 O O . LYS B 1 67 ? -7.612 29.986 8.415 1.00 19.21 67 LYS B O 1
ATOM 1699 N N . ILE B 1 68 ? -7.255 29.132 6.368 1.00 16.46 68 ILE B N 1
ATOM 1700 C CA . ILE B 1 68 ? -8.478 28.306 6.337 1.00 18.76 68 ILE B CA 1
ATOM 1701 C C . ILE B 1 68 ? -8.103 26.879 6.683 1.00 19.79 68 ILE B C 1
ATOM 1702 O O . ILE B 1 68 ? -7.435 26.201 5.872 1.00 19.92 68 ILE B O 1
ATOM 1707 N N . GLU B 1 69 ? -8.499 26.427 7.888 1.00 19.03 69 GLU B N 1
ATOM 1708 C CA . GLU B 1 69 ? -8.199 25.086 8.367 1.00 19.69 69 GLU B CA 1
ATOM 1709 C C . GLU B 1 69 ? -9.457 24.214 8.198 1.00 22.14 69 GLU B C 1
ATOM 1710 O O . GLU B 1 69 ? -10.490 24.394 8.903 1.00 21.18 69 GLU B O 1
ATOM 1716 N N . LEU B 1 70 ? -9.405 23.281 7.246 1.00 19.84 70 LEU B N 1
ATOM 1717 C CA . LEU B 1 70 ? -10.573 22.405 7.029 1.00 19.35 70 LEU B CA 1
ATOM 1718 C C . LEU B 1 70 ? -10.580 21.315 8.083 1.00 20.67 70 LEU B C 1
ATOM 1719 O O . LEU B 1 70 ? -9.507 20.888 8.589 1.00 21.54 70 LEU B O 1
ATOM 1724 N N . GLN B 1 71 ? -11.759 20.846 8.432 1.00 21.00 71 GLN B N 1
ATOM 1725 C CA . GLN B 1 71 ? -11.894 19.670 9.348 1.00 23.90 71 GLN B CA 1
ATOM 1726 C C . GLN B 1 71 ? -11.597 18.360 8.593 1.00 24.07 71 GLN B C 1
ATOM 1727 O O . GLN B 1 71 ? -12.489 17.524 8.412 1.00 23.11 71 GLN B O 1
ATOM 1733 N N . PHE B 1 72 ? -10.348 18.178 8.186 1.00 23.01 72 PHE B N 1
ATOM 1734 C CA . PHE B 1 72 ? -9.878 17.039 7.386 1.00 23.21 72 PHE B CA 1
ATOM 1735 C C . PHE B 1 72 ? -9.892 15.797 8.296 1.00 25.07 72 PHE B C 1
ATOM 1736 O O . PHE B 1 72 ? -9.448 15.905 9.422 1.00 26.17 72 PHE B O 1
ATOM 1744 N N . PRO B 1 73 ? -10.340 14.614 7.846 1.00 23.44 73 PRO B N 1
ATOM 1745 C CA . PRO B 1 73 ? -10.739 14.308 6.456 1.00 23.41 73 PRO B CA 1
ATOM 1746 C C . PRO B 1 73 ? -12.236 14.418 6.186 1.00 23.08 73 PRO B C 1
ATOM 1747 O O . PRO B 1 73 ? -12.616 14.349 5.031 1.00 22.91 73 PRO B O 1
ATOM 1751 N N . GLU B 1 74 ? -13.060 14.637 7.208 1.00 21.40 74 GLU B N 1
ATOM 1752 C CA . GLU B 1 74 ? -14.521 14.616 7.025 1.00 22.44 74 GLU B CA 1
ATOM 1753 C C . GLU B 1 74 ? -15.066 15.796 6.179 1.00 21.73 74 GLU B C 1
ATOM 1754 O O . GLU B 1 74 ? -16.174 15.684 5.544 1.00 21.22 74 GLU B O 1
ATOM 1760 N N . GLU B 1 75 ? -14.321 16.935 6.240 1.00 20.63 75 GLU B N 1
ATOM 1761 C CA . GLU B 1 75 ? -14.689 18.166 5.527 1.00 17.91 75 GLU B CA 1
ATOM 1762 C C . GLU B 1 75 ? -13.745 18.366 4.359 1.00 18.39 75 GLU B C 1
ATOM 1763 O O . GLU B 1 75 ? -12.543 18.295 4.560 1.00 18.88 75 GLU B O 1
ATOM 1769 N N . PHE B 1 76 ? -14.307 18.641 3.165 1.00 17.72 76 PHE B N 1
ATOM 1770 C CA . PHE B 1 76 ? -13.497 18.830 1.990 1.00 17.61 76 PHE B CA 1
ATOM 1771 C C . PHE B 1 76 ? -14.204 19.812 1.077 1.00 17.14 76 PHE B C 1
ATOM 1772 O O . PHE B 1 76 ? -15.406 20.054 1.213 1.00 17.92 76 PHE B O 1
ATOM 1780 N N . LEU B 1 77 ? -13.478 20.366 0.104 1.00 15.55 77 LEU B N 1
ATOM 1781 C CA . LEU B 1 77 ? -14.080 21.345 -0.790 1.00 15.94 77 LEU B CA 1
ATOM 1782 C C . LEU B 1 77 ? -15.129 20.732 -1.783 1.00 15.41 77 LEU B C 1
ATOM 1783 O O . LEU B 1 77 ? -14.878 19.680 -2.342 1.00 16.30 77 LEU B O 1
ATOM 1788 N N . VAL B 1 78 ? -16.238 21.437 -2.032 1.00 14.78 78 VAL B N 1
ATOM 1789 C CA . VAL B 1 78 ? -17.244 21.108 -3.061 1.00 15.92 78 VAL B CA 1
ATOM 1790 C C . VAL B 1 78 ? -17.414 22.167 -4.088 1.00 15.91 78 VAL B C 1
ATOM 1791 O O . VAL B 1 78 ? -18.159 22.015 -5.102 1.00 15.78 78 VAL B O 1
ATOM 1795 N N . SER B 1 79 ? -16.711 23.291 -3.884 1.00 17.04 79 SER B N 1
ATOM 1796 C CA . SER B 1 79 ? -16.748 24.386 -4.825 1.00 17.30 79 SER B CA 1
ATOM 1797 C C . SER B 1 79 ? -15.507 25.244 -4.682 1.00 16.84 79 SER B C 1
ATOM 1798 O O . SER B 1 79 ? -15.154 25.638 -3.584 1.00 16.33 79 SER B O 1
ATOM 1801 N N . VAL B 1 80 ? -14.908 25.589 -5.825 1.00 15.65 80 VAL B N 1
ATOM 1802 C CA . VAL B 1 80 ? -13.922 26.690 -5.879 1.00 15.21 80 VAL B CA 1
ATOM 1803 C C . VAL B 1 80 ? -14.478 27.719 -6.872 1.00 17.00 80 VAL B C 1
ATOM 1804 O O . VAL B 1 80 ? -14.879 27.373 -8.004 1.00 14.36 80 VAL B O 1
ATOM 1808 N N . SER B 1 81 ? -14.517 28.975 -6.495 1.00 15.72 81 SER B N 1
ATOM 1809 C CA . SER B 1 81 ? -15.045 30.042 -7.440 1.00 15.81 81 SER B CA 1
ATOM 1810 C C . SER B 1 81 ? -14.290 31.324 -7.203 1.00 14.84 81 SER B C 1
ATOM 1811 O O . SER B 1 81 ? -13.544 31.448 -6.190 1.00 15.48 81 SER B O 1
ATOM 1814 N N . GLY B 1 82 ? -14.529 32.305 -8.057 1.00 15.49 82 GLY B N 1
ATOM 1815 C CA . GLY B 1 82 ? -13.894 33.601 -7.838 1.00 14.94 82 GLY B CA 1
ATOM 1816 C C . GLY B 1 82 ? -14.115 34.499 -9.009 1.00 13.63 82 GLY B C 1
ATOM 1817 O O . GLY B 1 82 ? -14.978 34.246 -9.864 1.00 15.71 82 GLY B O 1
ATOM 1818 N N . TYR B 1 83 ? -13.266 35.517 -9.085 1.00 14.21 83 TYR B N 1
ATOM 1819 C CA . TYR B 1 83 ? -13.330 36.501 -10.150 1.00 15.80 83 TYR B CA 1
ATOM 1820 C C . TYR B 1 83 ? -11.949 36.750 -10.707 1.00 14.71 83 TYR B C 1
ATOM 1821 O O . TYR B 1 83 ? -11.001 36.905 -9.959 1.00 14.89 83 TYR B O 1
ATOM 1830 N N . THR B 1 84 ? -11.906 36.965 -12.008 1.00 15.57 84 THR B N 1
ATOM 1831 C CA . THR B 1 84 ? -10.676 37.433 -12.676 1.00 16.37 84 THR B CA 1
ATOM 1832 C C . THR B 1 84 ? -10.892 38.703 -13.483 1.00 17.21 84 THR B C 1
ATOM 1833 O O . THR B 1 84 ? -11.909 38.873 -14.182 1.00 17.21 84 THR B O 1
ATOM 1837 N N . ALA B 1 85 ? -9.882 39.555 -13.480 1.00 17.88 85 ALA B N 1
ATOM 1838 C CA . ALA B 1 85 ? -9.889 40.797 -14.219 1.00 18.86 85 ALA B CA 1
ATOM 1839 C C . ALA B 1 85 ? -8.511 41.427 -14.159 1.00 19.42 85 ALA B C 1
ATOM 1840 O O . ALA B 1 85 ? -7.712 41.125 -13.271 1.00 16.70 85 ALA B O 1
ATOM 1842 N N . PRO B 1 86 ? -8.250 42.425 -15.023 1.00 20.71 86 PRO B N 1
ATOM 1843 C CA . PRO B 1 86 ? -7.075 43.242 -14.824 1.00 21.84 86 PRO B CA 1
ATOM 1844 C C . PRO B 1 86 ? -7.068 43.991 -13.506 1.00 21.63 86 PRO B C 1
ATOM 1845 O O . PRO B 1 86 ? -8.117 44.094 -12.781 1.00 20.72 86 PRO B O 1
ATOM 1849 N N . PHE B 1 87 ? -5.885 44.451 -13.151 1.00 24.06 87 PHE B N 1
ATOM 1850 C CA . PHE B 1 87 ? -5.649 45.197 -11.923 1.00 29.54 87 PHE B CA 1
ATOM 1851 C C . PHE B 1 87 ? -4.927 46.499 -12.321 1.00 33.43 87 PHE B C 1
ATOM 1852 O O . PHE B 1 87 ? -3.861 46.473 -12.944 1.00 33.03 87 PHE B O 1
ATOM 1860 N N . SER B 1 88 ? -5.528 47.624 -11.978 1.00 36.90 88 SER B N 1
ATOM 1861 C CA . SER B 1 88 ? -5.121 48.919 -12.585 1.00 46.20 88 SER B CA 1
ATOM 1862 C C . SER B 1 88 ? -3.674 49.289 -12.382 1.00 44.67 88 SER B C 1
ATOM 1863 O O . SER B 1 88 ? -3.127 49.922 -13.244 1.00 46.79 88 SER B O 1
ATOM 1866 N N . SER B 1 89 ? -3.050 48.884 -11.278 1.00 50.27 89 SER B N 1
ATOM 1867 C CA . SER B 1 89 ? -1.611 49.190 -11.055 1.00 54.09 89 SER B CA 1
ATOM 1868 C C . SER B 1 89 ? -0.619 48.160 -11.610 1.00 58.93 89 SER B C 1
ATOM 1869 O O . SER B 1 89 ? 0.359 47.840 -10.940 1.00 75.01 89 SER B O 1
ATOM 1872 N N . LEU B 1 90 ? -0.866 47.629 -12.804 1.00 54.17 90 LEU B N 1
ATOM 1873 C CA . LEU B 1 90 ? 0.078 46.729 -13.497 1.00 55.32 90 LEU B CA 1
ATOM 1874 C C . LEU B 1 90 ? 0.361 47.435 -14.799 1.00 56.01 90 LEU B C 1
ATOM 1875 O O . LEU B 1 90 ? -0.403 48.331 -15.179 1.00 50.17 90 LEU B O 1
ATOM 1880 N N . ALA B 1 91 ? 1.435 47.041 -15.485 1.00 50.49 91 ALA B N 1
ATOM 1881 C CA . ALA B 1 91 ? 1.838 47.693 -16.740 1.00 44.74 91 ALA B CA 1
ATOM 1882 C C . ALA B 1 91 ? 0.979 47.246 -17.956 0.50 40.45 91 ALA B C 1
ATOM 1883 O O . ALA B 1 91 ? 0.946 47.912 -18.990 0.50 36.51 91 ALA B O 1
ATOM 1885 N N . THR B 1 92 ? 0.295 46.114 -17.823 0.50 37.13 92 THR B N 1
ATOM 1886 C CA . THR B 1 92 ? -0.574 45.599 -18.869 0.50 36.77 92 THR B CA 1
ATOM 1887 C C . THR B 1 92 ? -1.905 45.187 -18.254 1.00 36.05 92 THR B C 1
ATOM 1888 O O . THR B 1 92 ? -2.019 44.976 -17.045 1.00 36.34 92 THR B O 1
ATOM 1892 N N . ARG B 1 93 ? -2.906 45.069 -19.113 1.00 38.72 93 ARG B N 1
ATOM 1893 C CA . ARG B 1 93 ? -4.235 44.663 -18.696 1.00 38.19 93 ARG B CA 1
ATOM 1894 C C . ARG B 1 93 ? -4.300 43.143 -18.582 1.00 31.68 93 ARG B C 1
ATOM 1895 O O . ARG B 1 93 ? -5.378 42.573 -18.847 1.00 38.56 93 ARG B O 1
ATOM 1903 N N . THR B 1 94 ? -3.182 42.467 -18.225 1.00 28.44 94 THR B N 1
ATOM 1904 C CA . THR B 1 94 ? -3.212 40.998 -18.049 1.00 25.62 94 THR B CA 1
ATOM 1905 C C . THR B 1 94 ? -4.191 40.651 -16.880 1.00 19.52 94 THR B C 1
ATOM 1906 O O . THR B 1 94 ? -4.069 41.250 -15.795 1.00 21.89 94 THR B O 1
ATOM 1910 N N . PRO B 1 95 ? -5.104 39.684 -17.060 1.00 18.81 95 PRO B N 1
ATOM 1911 C CA . PRO B 1 95 ? -6.055 39.377 -15.930 1.00 20.39 95 PRO B CA 1
ATOM 1912 C C . PRO B 1 95 ? -5.394 38.672 -14.757 1.00 18.89 95 PRO B C 1
ATOM 1913 O O . PRO B 1 95 ? -4.460 37.916 -14.987 1.00 18.04 95 PRO B O 1
ATOM 1917 N N . VAL B 1 96 ? -5.788 38.971 -13.527 1.00 16.10 96 VAL B N 1
ATOM 1918 C CA . VAL B 1 96 ? -5.290 38.285 -12.317 1.00 15.83 96 VAL B CA 1
ATOM 1919 C C . VAL B 1 96 ? -6.509 37.778 -11.525 1.00 15.29 96 VAL B C 1
ATOM 1920 O O . VAL B 1 96 ? -7.677 38.069 -11.921 1.00 15.71 96 VAL B O 1
ATOM 1924 N N . VAL B 1 97 ? -6.231 36.962 -10.519 1.00 14.66 97 VAL B N 1
ATOM 1925 C CA . VAL B 1 97 ? -7.334 36.469 -9.644 1.00 16.01 97 VAL B CA 1
ATOM 1926 C C . VAL B 1 97 ? -7.699 37.569 -8.658 1.00 15.69 97 VAL B C 1
ATOM 1927 O O . VAL B 1 97 ? -6.971 37.860 -7.699 1.00 15.51 97 VAL B O 1
ATOM 1931 N N . ARG B 1 98 ? -8.804 38.254 -8.944 1.00 15.51 98 ARG B N 1
ATOM 1932 C CA . ARG B 1 98 ? -9.256 39.346 -8.062 1.00 16.71 98 ARG B CA 1
ATOM 1933 C C . ARG B 1 98 ? -9.904 38.873 -6.773 1.00 16.39 98 ARG B C 1
ATOM 1934 O O . ARG B 1 98 ? -9.758 39.521 -5.741 1.00 16.62 98 ARG B O 1
ATOM 1942 N N . SER B 1 99 ? -10.582 37.761 -6.854 1.00 17.09 99 SER B N 1
ATOM 1943 C CA . SER B 1 99 ? -11.302 37.163 -5.695 1.00 16.32 99 SER B CA 1
ATOM 1944 C C . SER B 1 99 ? -11.277 35.635 -5.687 1.00 14.72 99 SER B C 1
ATOM 1945 O O . SER B 1 99 ? -11.306 35.030 -6.755 1.00 15.52 99 SER B O 1
ATOM 1948 N N . LEU B 1 100 ? -11.280 35.020 -4.491 1.00 14.63 100 LEU B N 1
ATOM 1949 C CA . LEU B 1 100 ? -11.565 33.615 -4.337 1.00 14.68 100 LEU B CA 1
ATOM 1950 C C . LEU B 1 100 ? -12.622 33.338 -3.266 1.00 14.95 100 LEU B C 1
ATOM 1951 O O . LEU B 1 100 ? -12.680 34.039 -2.291 1.00 15.62 100 LEU B O 1
ATOM 1956 N N . LYS B 1 101 ? -13.282 32.215 -3.418 1.00 14.44 101 LYS B N 1
ATOM 1957 C CA . LYS B 1 101 ? -14.330 31.705 -2.470 1.00 15.86 101 LYS B CA 1
ATOM 1958 C C . LYS B 1 101 ? -14.361 30.215 -2.494 1.00 15.59 101 LYS B C 1
ATOM 1959 O O . LYS B 1 101 ? -14.256 29.599 -3.584 1.00 16.46 101 LYS B O 1
ATOM 1965 N N . PHE B 1 102 ? -14.421 29.587 -1.316 1.00 14.83 102 PHE B N 1
ATOM 1966 C CA . PHE B 1 102 ? -14.378 28.134 -1.231 1.00 15.82 102 PHE B CA 1
ATOM 1967 C C . PHE B 1 102 ? -15.635 27.675 -0.449 1.00 15.96 102 PHE B C 1
ATOM 1968 O O . PHE B 1 102 ? -16.025 28.338 0.538 1.00 17.90 102 PHE B O 1
ATOM 1976 N N . LYS B 1 103 ? -16.253 26.578 -0.868 1.00 14.38 103 LYS B N 1
ATOM 1977 C CA . LYS B 1 103 ? -17.371 26.025 -0.070 1.00 16.79 103 LYS B CA 1
ATOM 1978 C C . LYS B 1 103 ? -17.058 24.569 0.203 1.00 15.52 103 LYS B C 1
ATOM 1979 O O . LYS B 1 103 ? -16.418 23.898 -0.646 1.00 15.59 103 LYS B O 1
ATOM 1985 N N . THR B 1 104 ? -17.537 24.067 1.362 1.00 15.31 104 THR B N 1
ATOM 1986 C CA . THR B 1 104 ? -17.270 22.699 1.793 1.00 16.30 104 THR B CA 1
ATOM 1987 C C . THR B 1 104 ? -18.549 21.840 1.899 1.00 17.83 104 THR B C 1
ATOM 1988 O O . THR B 1 104 ? -19.690 22.369 1.942 1.00 15.50 104 THR B O 1
ATOM 1992 N N . ASN B 1 105 ? -18.328 20.536 1.964 1.00 17.44 105 ASN B N 1
ATOM 1993 C CA . ASN B 1 105 ? -19.485 19.555 2.092 1.00 18.76 105 ASN B CA 1
ATOM 1994 C C . ASN B 1 105 ? -20.205 19.699 3.425 1.00 20.69 105 ASN B C 1
ATOM 1995 O O . ASN B 1 105 ? -21.314 19.222 3.540 1.00 23.80 105 ASN B O 1
ATOM 2000 N N . LYS B 1 106 ? -19.590 20.355 4.406 1.00 20.91 106 LYS B N 1
ATOM 2001 C CA . LYS B 1 106 ? -20.219 20.647 5.692 1.00 21.47 106 LYS B CA 1
ATOM 2002 C C . LYS B 1 106 ? -21.017 21.945 5.669 1.00 23.99 106 LYS B C 1
ATOM 2003 O O . LYS B 1 106 ? -21.558 22.364 6.693 1.00 24.64 106 LYS B O 1
ATOM 2009 N N . GLY B 1 107 ? -21.134 22.612 4.527 1.00 21.04 107 GLY B N 1
ATOM 2010 C CA . GLY B 1 107 ? -21.959 23.812 4.462 1.00 24.38 107 GLY B CA 1
ATOM 2011 C C . GLY B 1 107 ? -21.235 25.123 4.814 1.00 22.71 107 GLY B C 1
ATOM 2012 O O . GLY B 1 107 ? -21.902 26.118 4.892 1.00 22.26 107 GLY B O 1
ATOM 2013 N N . ARG B 1 108 ? -19.908 25.135 4.940 1.00 19.38 108 ARG B N 1
ATOM 2014 C CA . ARG B 1 108 ? -19.170 26.323 5.327 1.00 18.67 108 ARG B CA 1
ATOM 2015 C C . ARG B 1 108 ? -18.726 27.036 4.060 1.00 20.55 108 ARG B C 1
ATOM 2016 O O . ARG B 1 108 ? -18.321 26.368 3.107 1.00 20.33 108 ARG B O 1
ATOM 2024 N N . THR B 1 109 ? -18.866 28.355 4.028 1.00 18.30 109 THR B N 1
ATOM 2025 C CA . THR B 1 109 ? -18.360 29.151 2.953 1.00 19.68 109 THR B CA 1
ATOM 2026 C C . THR B 1 109 ? -17.237 30.028 3.495 1.00 21.67 109 THR B C 1
ATOM 2027 O O . THR B 1 109 ? -17.434 30.682 4.517 1.00 20.49 109 THR B O 1
ATOM 2031 N N . PHE B 1 110 ? -16.090 30.058 2.791 1.00 17.03 110 PHE B N 1
ATOM 2032 C CA . PHE B 1 110 ? -14.909 30.867 3.186 1.00 18.48 110 PHE B CA 1
ATOM 2033 C C . PHE B 1 110 ? -14.708 31.847 2.085 1.00 20.89 110 PHE B C 1
ATOM 2034 O O . PHE B 1 110 ? -14.457 31.440 0.957 1.00 17.41 110 PHE B O 1
ATOM 2042 N N . GLY B 1 111 ? -14.838 33.135 2.400 1.00 20.50 111 GLY B N 1
ATOM 2043 C CA . GLY B 1 111 ? -14.793 34.191 1.348 1.00 22.21 111 GLY B CA 1
ATOM 2044 C C . GLY B 1 111 ? -16.079 34.994 1.206 1.00 21.33 111 GLY B C 1
ATOM 2045 O O . GLY B 1 111 ? -17.071 34.724 1.952 1.00 25.63 111 GLY B O 1
ATOM 2046 N N . PRO B 1 112 ? -16.145 35.914 0.244 1.00 20.48 112 PRO B N 1
ATOM 2047 C CA . PRO B 1 112 ? -15.094 36.125 -0.754 1.00 19.72 112 PRO B CA 1
ATOM 2048 C C . PRO B 1 112 ? -13.901 36.788 -0.101 1.00 19.85 112 PRO B C 1
ATOM 2049 O O . PRO B 1 112 ? -14.054 37.583 0.782 1.00 19.98 112 PRO B O 1
ATOM 2053 N N . TYR B 1 113 ? -12.722 36.485 -0.608 1.00 16.27 113 TYR B N 1
ATOM 2054 C CA . TYR B 1 113 ? -11.494 37.216 -0.303 1.00 16.97 113 TYR B CA 1
ATOM 2055 C C . TYR B 1 113 ? -11.075 38.039 -1.526 1.00 19.42 113 TYR B C 1
ATOM 2056 O O . TYR B 1 113 ? -11.126 37.487 -2.618 1.00 21.15 113 TYR B O 1
ATOM 2065 N N . GLY B 1 114 ? -10.721 39.327 -1.371 1.00 18.06 114 GLY B N 1
ATOM 2066 C CA . GLY B 1 114 ? -10.384 40.160 -2.516 1.00 19.61 114 GLY B CA 1
ATOM 2067 C C . GLY B 1 114 ? -11.602 40.987 -2.914 1.00 22.71 114 GLY B C 1
ATOM 2068 O O . GLY B 1 114 ? -12.378 41.419 -2.034 1.00 23.54 114 GLY B O 1
ATOM 2069 N N . GLU B 1 115 ? -11.758 41.237 -4.197 1.00 19.64 115 GLU B N 1
ATOM 2070 C CA . GLU B 1 115 ? -12.798 42.088 -4.722 1.00 20.04 115 GLU B CA 1
ATOM 2071 C C . GLU B 1 115 ? -13.482 41.374 -5.862 1.00 17.84 115 GLU B C 1
ATOM 2072 O O . GLU B 1 115 ? -12.797 40.864 -6.756 1.00 19.81 115 GLU B O 1
ATOM 2078 N N . GLU B 1 116 ? -14.811 41.229 -5.798 1.00 17.75 116 GLU B N 1
ATOM 2079 C CA . GLU B 1 116 ? -15.599 40.521 -6.782 1.00 18.50 116 GLU B CA 1
ATOM 2080 C C . GLU B 1 116 ? -15.885 41.359 -8.066 1.00 24.12 116 GLU B C 1
ATOM 2081 O O . GLU B 1 116 ? -17.048 41.664 -8.416 1.00 23.63 116 GLU B O 1
ATOM 2087 N N . ASP B 1 117 ? -14.782 41.667 -8.776 1.00 24.70 117 ASP B N 1
ATOM 2088 C CA . ASP B 1 117 ? -14.735 42.483 -9.998 1.00 24.55 117 ASP B CA 1
ATOM 2089 C C . ASP B 1 117 ? -14.265 41.625 -11.140 1.00 23.53 117 ASP B C 1
ATOM 2090 O O . ASP B 1 117 ? -13.267 40.903 -11.058 1.00 22.34 117 ASP B O 1
ATOM 2095 N N . GLY B 1 118 ? -14.996 41.684 -12.219 1.00 20.97 118 GLY B N 1
ATOM 2096 C CA . GLY B 1 118 ? -14.530 41.102 -13.454 1.00 23.13 118 GLY B CA 1
ATOM 2097 C C . GLY B 1 118 ? -15.399 39.929 -13.804 1.00 23.86 118 GLY B C 1
ATOM 2098 O O . GLY B 1 118 ? -16.635 40.001 -13.667 1.00 24.42 118 GLY B O 1
ATOM 2099 N N . THR B 1 119 ? -14.751 38.873 -14.316 1.00 20.73 119 THR B N 1
ATOM 2100 C CA . THR B 1 119 ? -15.406 37.696 -14.805 1.00 21.61 119 THR B CA 1
ATOM 2101 C C . THR B 1 119 ? -15.438 36.585 -13.725 1.00 20.74 119 THR B C 1
ATOM 2102 O O . THR B 1 119 ? -14.419 36.148 -13.280 1.00 19.16 119 THR B O 1
ATOM 2106 N N . TYR B 1 120 ? -16.628 36.148 -13.365 1.00 20.95 120 TYR B N 1
ATOM 2107 C CA . TYR B 1 120 ? -16.834 35.074 -12.399 1.00 19.27 120 TYR B CA 1
ATOM 2108 C C . TYR B 1 120 ? -16.459 33.751 -12.988 1.00 21.17 120 TYR B C 1
ATOM 2109 O O . TYR B 1 120 ? -16.674 33.486 -14.198 1.00 20.85 120 TYR B O 1
ATOM 2118 N N . PHE B 1 121 ? -15.824 32.910 -12.157 1.00 20.72 121 PHE B N 1
ATOM 2119 C CA . PHE B 1 121 ? -15.586 31.531 -12.530 1.00 20.03 121 PHE B CA 1
ATOM 2120 C C . PHE B 1 121 ? -16.053 30.673 -11.361 1.00 18.16 121 PHE B C 1
ATOM 2121 O O . PHE B 1 121 ? -16.047 31.099 -10.206 1.00 18.00 121 PHE B O 1
ATOM 2129 N N . ASN B 1 122 ? -16.451 29.461 -11.700 1.00 18.16 122 ASN B N 1
ATOM 2130 C CA . ASN B 1 122 ? -17.132 28.593 -10.759 1.00 18.86 122 ASN B CA 1
ATOM 2131 C C . ASN B 1 122 ? -16.928 27.159 -11.165 1.00 17.43 122 ASN B C 1
ATOM 2132 O O . ASN B 1 122 ? -17.312 26.701 -12.278 1.00 16.57 122 ASN B O 1
ATOM 2137 N N . LEU B 1 123 ? -16.329 26.443 -10.254 1.00 15.09 123 LEU B N 1
ATOM 2138 C CA . LEU B 1 123 ? -16.170 24.971 -10.328 1.00 17.19 123 LEU B CA 1
ATOM 2139 C C . LEU B 1 123 ? -16.919 24.216 -9.203 1.00 16.04 123 LEU B C 1
ATOM 2140 O O . LEU B 1 123 ? -16.363 23.978 -8.123 1.00 15.76 123 LEU B O 1
ATOM 2145 N N . PRO B 1 124 ? -18.181 23.831 -9.447 1.00 17.55 124 PRO B N 1
ATOM 2146 C CA . PRO B 1 124 ? -18.919 23.000 -8.490 1.00 16.79 124 PRO B CA 1
ATOM 2147 C C . PRO B 1 124 ? -18.437 21.590 -8.670 1.00 18.45 124 PRO B C 1
ATOM 2148 O O . PRO B 1 124 ? -18.268 21.113 -9.822 1.00 16.78 124 PRO B O 1
ATOM 2152 N N . ILE B 1 125 ? -18.223 20.920 -7.566 1.00 18.49 125 ILE B N 1
ATOM 2153 C CA . ILE B 1 125 ? -17.776 19.515 -7.610 1.00 18.62 125 ILE B CA 1
ATOM 2154 C C . ILE B 1 125 ? -18.883 18.631 -7.042 1.00 20.77 125 ILE B C 1
ATOM 2155 O O . ILE B 1 125 ? -19.243 18.667 -5.848 1.00 18.87 125 ILE B O 1
ATOM 2160 N N . GLU B 1 126 ? -19.521 17.865 -7.917 1.00 19.15 126 GLU B N 1
ATOM 2161 C CA . GLU B 1 126 ? -20.562 16.968 -7.434 1.00 19.69 126 GLU B CA 1
ATOM 2162 C C . GLU B 1 126 ? -20.042 15.652 -6.926 1.00 19.18 126 GLU B C 1
ATOM 2163 O O . GLU B 1 126 ? -20.581 15.119 -5.971 1.00 20.48 126 GLU B O 1
ATOM 2169 N N . ASN B 1 127 ? -18.987 15.130 -7.537 1.00 18.05 127 ASN B N 1
ATOM 2170 C CA . ASN B 1 127 ? -18.321 13.895 -7.095 1.00 21.80 127 ASN B CA 1
ATOM 2171 C C . ASN B 1 127 ? -16.850 14.017 -7.369 1.00 21.09 127 ASN B C 1
ATOM 2172 O O . ASN B 1 127 ? -16.447 14.356 -8.471 1.00 19.83 127 ASN B O 1
ATOM 2177 N N . GLY B 1 128 ? -16.025 13.722 -6.342 1.00 18.50 128 GLY B N 1
ATOM 2178 C CA . GLY B 1 128 ? -14.558 13.808 -6.465 1.00 17.94 128 GLY B CA 1
ATOM 2179 C C . GLY B 1 128 ? -13.942 14.754 -5.448 1.00 16.60 128 GLY B C 1
ATOM 2180 O O . GLY B 1 128 ? -14.647 15.386 -4.705 1.00 17.73 128 GLY B O 1
ATOM 2181 N N . LEU B 1 129 ? -12.626 14.852 -5.505 1.00 16.50 129 LEU B N 1
ATOM 2182 C CA . LEU B 1 129 ? -11.863 15.654 -4.564 1.00 16.74 129 LEU B CA 1
ATOM 2183 C C . LEU B 1 129 ? -10.856 16.526 -5.288 1.00 18.19 129 LEU B C 1
ATOM 2184 O O . LEU B 1 129 ? -10.160 16.076 -6.175 1.00 15.85 129 LEU B O 1
ATOM 2189 N N . VAL B 1 130 ? -10.675 17.725 -4.778 1.00 15.62 130 VAL B N 1
ATOM 2190 C CA . VAL B 1 130 ? -9.476 18.503 -5.134 1.00 17.28 130 VAL B CA 1
ATOM 2191 C C . VAL B 1 130 ? -8.282 17.882 -4.380 1.00 16.41 130 VAL B C 1
ATOM 2192 O O . VAL B 1 130 ? -8.337 17.718 -3.192 1.00 16.95 130 VAL B O 1
ATOM 2196 N N . VAL B 1 131 ? -7.242 17.527 -5.114 1.00 15.05 131 VAL B N 1
ATOM 2197 C CA . VAL B 1 131 ? -6.057 16.919 -4.590 1.00 15.94 131 VAL B CA 1
ATOM 2198 C C . VAL B 1 131 ? -4.737 17.699 -4.889 1.00 14.68 131 VAL B C 1
ATOM 2199 O O . VAL B 1 131 ? -3.633 17.254 -4.518 1.00 14.76 131 VAL B O 1
ATOM 2203 N N . GLY B 1 132 ? -4.861 18.851 -5.516 1.00 14.33 132 GLY B N 1
ATOM 2204 C CA . GLY B 1 132 ? -3.684 19.676 -5.767 1.00 14.94 132 GLY B CA 1
ATOM 2205 C C . GLY B 1 132 ? -4.095 20.961 -6.438 1.00 15.31 132 GLY B C 1
ATOM 2206 O O . GLY B 1 132 ? -5.141 21.001 -7.112 1.00 14.51 132 GLY B O 1
ATOM 2207 N N . PHE B 1 133 ? -3.249 21.994 -6.282 1.00 14.00 133 PHE B N 1
ATOM 2208 C CA . PHE B 1 133 ? -3.449 23.277 -6.968 1.00 13.60 133 PHE B CA 1
ATOM 2209 C C . PHE B 1 133 ? -2.254 23.522 -7.873 1.00 13.96 133 PHE B C 1
ATOM 2210 O O . PHE B 1 133 ? -1.137 23.089 -7.574 1.00 14.56 133 PHE B O 1
ATOM 2218 N N . LYS B 1 134 ? -2.514 24.299 -8.904 1.00 13.71 134 LYS B N 1
ATOM 2219 C CA . LYS B 1 134 ? -1.464 24.886 -9.786 1.00 15.25 134 LYS B CA 1
ATOM 2220 C C . LYS B 1 134 ? -1.876 26.320 -10.044 1.00 17.09 134 LYS B C 1
ATOM 2221 O O . LYS B 1 134 ? -3.038 26.721 -9.728 1.00 16.39 134 LYS B O 1
ATOM 2227 N N . GLY B 1 135 ? -0.924 27.145 -10.492 1.00 15.51 135 GLY B N 1
ATOM 2228 C CA . GLY B 1 135 ? -1.286 28.525 -10.670 1.00 15.03 135 GLY B CA 1
ATOM 2229 C C . GLY B 1 135 ? -0.137 29.320 -11.257 1.00 13.91 135 GLY B C 1
ATOM 2230 O O . GLY B 1 135 ? 0.793 28.753 -11.853 1.00 14.19 135 GLY B O 1
ATOM 2231 N N . ARG B 1 136 ? -0.246 30.653 -11.123 1.00 13.84 136 ARG B N 1
ATOM 2232 C CA . ARG B 1 136 ? 0.785 31.581 -11.605 1.00 14.32 136 ARG B CA 1
ATOM 2233 C C . ARG B 1 136 ? 0.850 32.726 -10.642 1.00 15.95 136 ARG B C 1
ATOM 2234 O O . ARG B 1 136 ? -0.212 33.217 -10.222 1.00 14.76 136 ARG B O 1
ATOM 2242 N N . THR B 1 137 ? 2.060 33.091 -10.198 1.00 15.71 137 THR B N 1
ATOM 2243 C CA . THR B 1 137 ? 2.244 34.139 -9.253 1.00 16.38 137 THR B CA 1
ATOM 2244 C C . THR B 1 137 ? 3.358 35.068 -9.669 1.00 19.23 137 THR B C 1
ATOM 2245 O O . THR B 1 137 ? 4.432 34.612 -10.027 1.00 17.68 137 THR B O 1
ATOM 2249 N N . GLY B 1 138 ? 3.086 36.364 -9.590 1.00 19.31 138 GLY B N 1
ATOM 2250 C CA . GLY B 1 138 ? 4.066 37.441 -9.773 1.00 21.29 138 GLY B CA 1
ATOM 2251 C C . GLY B 1 138 ? 4.078 38.183 -8.454 1.00 21.45 138 GLY B C 1
ATOM 2252 O O . GLY B 1 138 ? 4.439 37.592 -7.443 1.00 22.42 138 GLY B O 1
ATOM 2253 N N . ASP B 1 139 ? 3.645 39.450 -8.419 1.00 20.82 139 ASP B N 1
ATOM 2254 C CA . ASP B 1 139 ? 3.213 40.054 -7.135 1.00 22.15 139 ASP B CA 1
ATOM 2255 C C . ASP B 1 139 ? 1.825 39.680 -6.618 1.00 22.50 139 ASP B C 1
ATOM 2256 O O . ASP B 1 139 ? 1.517 39.846 -5.394 1.00 22.43 139 ASP B O 1
ATOM 2261 N N . LEU B 1 140 ? 1.001 39.158 -7.526 1.00 19.60 140 LEU B N 1
ATOM 2262 C CA . LEU B 1 140 ? -0.346 38.732 -7.228 1.00 19.54 140 LEU B CA 1
ATOM 2263 C C . LEU B 1 140 ? -0.506 37.278 -7.737 1.00 19.02 140 LEU B C 1
ATOM 2264 O O . LEU B 1 140 ? 0.391 36.739 -8.468 1.00 17.88 140 LEU B O 1
ATOM 2269 N N . LEU B 1 141 ? -1.663 36.665 -7.425 1.00 18.01 141 LEU B N 1
ATOM 2270 C CA . LEU B 1 141 ? -2.014 35.401 -8.031 1.00 16.12 141 LEU B CA 1
ATOM 2271 C C . LEU B 1 141 ? -2.607 35.636 -9.395 1.00 16.02 141 LEU B C 1
ATOM 2272 O O . LEU B 1 141 ? -3.695 36.100 -9.488 1.00 17.52 141 LEU B O 1
ATOM 2277 N N . ASP B 1 142 ? -1.840 35.436 -10.485 1.00 15.58 142 ASP B N 1
ATOM 2278 C CA . ASP B 1 142 ? -2.318 35.698 -11.806 1.00 15.61 142 ASP B CA 1
ATOM 2279 C C . ASP B 1 142 ? -3.394 34.697 -12.256 1.00 15.22 142 ASP B C 1
ATOM 2280 O O . ASP B 1 142 ? -4.297 34.987 -13.125 1.00 14.35 142 ASP B O 1
ATOM 2285 N N . ALA B 1 143 ? -3.242 33.458 -11.811 1.00 15.97 143 ALA B N 1
ATOM 2286 C CA . ALA B 1 143 ? -4.104 32.374 -12.258 1.00 14.47 143 ALA B CA 1
ATOM 2287 C C . ALA B 1 143 ? -4.117 31.209 -11.272 1.00 14.86 143 ALA B C 1
ATOM 2288 O O . ALA B 1 143 ? -3.162 31.049 -10.517 1.00 15.20 143 ALA B O 1
ATOM 2290 N N . ILE B 1 144 ? -5.185 30.429 -11.297 1.00 15.07 144 ILE B N 1
ATOM 2291 C CA . ILE B 1 144 ? -5.377 29.281 -10.395 1.00 15.49 144 ILE B CA 1
ATOM 2292 C C . ILE B 1 144 ? -6.066 28.126 -11.136 1.00 15.07 144 ILE B C 1
ATOM 2293 O O . ILE B 1 144 ? -6.960 28.311 -12.010 1.00 15.93 144 ILE B O 1
ATOM 2298 N N . GLY B 1 145 ? -5.603 26.889 -10.876 1.00 14.18 145 GLY B N 1
ATOM 2299 C CA . GLY B 1 145 ? -6.214 25.686 -11.417 1.00 14.16 145 GLY B CA 1
ATOM 2300 C C . GLY B 1 145 ? -6.133 24.569 -10.353 1.00 13.62 145 GLY B C 1
ATOM 2301 O O . GLY B 1 145 ? -5.492 24.711 -9.308 1.00 15.07 145 GLY B O 1
ATOM 2302 N N . VAL B 1 146 ? -6.775 23.450 -10.681 1.00 15.20 146 VAL B N 1
ATOM 2303 C CA . VAL B 1 146 ? -6.962 22.332 -9.750 1.00 15.12 146 VAL B CA 1
ATOM 2304 C C . VAL B 1 146 ? -6.699 20.991 -10.346 1.00 16.32 146 VAL B C 1
ATOM 2305 O O . VAL B 1 146 ? -7.082 20.712 -11.500 1.00 15.55 146 VAL B O 1
ATOM 2309 N N . HIS B 1 147 ? -6.110 20.135 -9.533 1.00 15.11 147 HIS B N 1
ATOM 2310 C CA . HIS B 1 147 ? -6.028 18.718 -9.827 1.00 15.58 147 HIS B CA 1
ATOM 2311 C C . HIS B 1 147 ? -7.107 17.998 -9.037 1.00 16.54 147 HIS B C 1
ATOM 2312 O O . HIS B 1 147 ? -7.323 18.296 -7.848 1.00 16.15 147 HIS B O 1
ATOM 2319 N N . MET B 1 148 ? -7.782 17.031 -9.700 1.00 15.11 148 MET B N 1
ATOM 2320 C CA . MET B 1 148 ? -8.887 16.245 -9.122 1.00 15.82 148 MET B CA 1
ATOM 2321 C C . MET B 1 148 ? -8.722 14.728 -9.178 1.00 16.43 148 MET B C 1
ATOM 2322 O O . MET B 1 148 ? -8.109 14.179 -10.102 1.00 16.73 148 MET B O 1
ATOM 2327 N N . ALA B 1 149 ? -9.178 14.051 -8.128 1.00 17.11 149 ALA B N 1
ATOM 2328 C CA . ALA B 1 149 ? -9.152 12.592 -8.128 1.00 19.55 149 ALA B CA 1
ATOM 2329 C C . ALA B 1 149 ? -10.439 12.088 -7.434 1.00 24.96 149 ALA B C 1
ATOM 2330 O O . ALA B 1 149 ? -11.198 12.869 -6.908 1.00 22.64 149 ALA B O 1
ATOM 2332 N N . LEU B 1 150 ? -10.703 10.790 -7.535 1.00 26.66 150 LEU B N 1
ATOM 2333 C CA . LEU B 1 150 ? -11.784 10.181 -6.724 1.00 33.78 150 LEU B CA 1
ATOM 2334 C C . LEU B 1 150 ? -11.269 9.787 -5.333 1.00 39.58 150 LEU B C 1
ATOM 2335 O O . LEU B 1 150 ? -11.965 10.042 -4.355 1.00 53.80 150 LEU B O 1
ATOM 2341 N N . MET C 1 1 ? -5.995 7.220 -27.088 1.00 53.28 1 MET C N 1
ATOM 2342 C CA . MET C 1 1 ? -6.628 8.577 -27.152 1.00 48.88 1 MET C CA 1
ATOM 2343 C C . MET C 1 1 ? -7.999 8.656 -26.469 1.00 40.96 1 MET C C 1
ATOM 2344 O O . MET C 1 1 ? -8.429 9.760 -26.154 1.00 41.93 1 MET C O 1
ATOM 2349 N N . ALA C 1 2 ? -8.708 7.516 -26.316 1.00 33.75 2 ALA C N 1
ATOM 2350 C CA . ALA C 1 2 ? -9.998 7.467 -25.575 1.00 34.02 2 ALA C CA 1
ATOM 2351 C C . ALA C 1 2 ? -9.758 7.033 -24.098 1.00 32.02 2 ALA C C 1
ATOM 2352 O O . ALA C 1 2 ? -8.583 6.950 -23.682 1.00 33.84 2 ALA C O 1
ATOM 2354 N N . SER C 1 3 ? -10.817 6.807 -23.280 1.00 25.94 3 SER C N 1
ATOM 2355 C CA . SER C 1 3 ? -10.637 6.703 -21.817 1.00 27.01 3 SER C CA 1
ATOM 2356 C C . SER C 1 3 ? -9.942 5.356 -21.542 1.00 28.89 3 SER C C 1
ATOM 2357 O O . SER C 1 3 ? -10.194 4.437 -22.302 1.00 32.15 3 SER C O 1
ATOM 2360 N N . GLN C 1 4 ? -9.223 5.190 -20.432 1.00 28.06 4 GLN C N 1
ATOM 2361 C CA . GLN C 1 4 ? -8.421 3.967 -20.121 1.00 25.42 4 GLN C CA 1
ATOM 2362 C C . GLN C 1 4 ? -8.593 3.589 -18.637 1.00 25.31 4 GLN C C 1
ATOM 2363 O O . GLN C 1 4 ? -9.024 4.375 -17.789 1.00 24.09 4 GLN C O 1
ATOM 2369 N N . THR C 1 5 ? -8.274 2.326 -18.316 1.00 19.74 5 THR C N 1
ATOM 2370 C CA . THR C 1 5 ? -8.350 1.811 -16.960 1.00 19.24 5 THR C CA 1
ATOM 2371 C C . THR C 1 5 ? -7.049 1.054 -16.677 1.00 16.32 5 THR C C 1
ATOM 2372 O O . THR C 1 5 ? -6.278 0.648 -17.576 1.00 17.97 5 THR C O 1
ATOM 2376 N N . ILE C 1 6 ? -6.770 0.908 -15.402 1.00 17.08 6 ILE C N 1
ATOM 2377 C CA . ILE C 1 6 ? -5.679 0.040 -14.975 1.00 17.39 6 ILE C CA 1
ATOM 2378 C C . ILE C 1 6 ? -5.984 -1.370 -15.432 1.00 17.76 6 ILE C C 1
ATOM 2379 O O . ILE C 1 6 ? -7.130 -1.844 -15.253 1.00 18.24 6 ILE C O 1
ATOM 2384 N N . THR C 1 7 ? -5.001 -2.050 -16.017 1.00 16.92 7 THR C N 1
ATOM 2385 C CA . THR C 1 7 ? -5.198 -3.361 -16.550 1.00 16.40 7 THR C CA 1
ATOM 2386 C C . THR C 1 7 ? -4.013 -4.265 -16.064 1.00 16.40 7 THR C C 1
ATOM 2387 O O . THR C 1 7 ? -2.852 -3.960 -16.290 1.00 16.72 7 THR C O 1
ATOM 2391 N N . VAL C 1 8 ? -4.378 -5.394 -15.475 1.00 14.60 8 VAL C N 1
ATOM 2392 C CA . VAL C 1 8 ? -3.418 -6.373 -15.008 1.00 15.08 8 VAL C CA 1
ATOM 2393 C C . VAL C 1 8 ? -3.655 -7.737 -15.653 1.00 15.63 8 VAL C C 1
ATOM 2394 O O . VAL C 1 8 ? -4.745 -8.015 -16.153 1.00 16.31 8 VAL C O 1
ATOM 2398 N N . GLY C 1 9 ? -2.631 -8.575 -15.606 1.00 16.45 9 GLY C N 1
ATOM 2399 C CA . GLY C 1 9 ? -2.622 -9.747 -16.437 1.00 17.57 9 GLY C CA 1
ATOM 2400 C C . GLY C 1 9 ? -1.957 -9.454 -17.764 1.00 22.41 9 GLY C C 1
ATOM 2401 O O . GLY C 1 9 ? -1.220 -8.426 -17.907 1.00 20.69 9 GLY C O 1
ATOM 2402 N N . PRO C 1 10 ? -2.128 -10.341 -18.739 1.00 22.69 10 PRO C N 1
ATOM 2403 C CA . PRO C 1 10 ? -2.897 -11.572 -18.612 1.00 20.46 10 PRO C CA 1
ATOM 2404 C C . PRO C 1 10 ? -2.127 -12.632 -17.876 1.00 18.83 10 PRO C C 1
ATOM 2405 O O . PRO C 1 10 ? -0.885 -12.587 -17.791 1.00 18.78 10 PRO C O 1
ATOM 2409 N N . TRP C 1 11 ? -2.863 -13.569 -17.342 1.00 16.93 11 TRP C N 1
ATOM 2410 C CA . TRP C 1 11 ? -2.344 -14.871 -16.911 1.00 16.78 11 TRP C CA 1
ATOM 2411 C C . TRP C 1 11 ? -2.785 -15.942 -17.892 1.00 16.68 11 TRP C C 1
ATOM 2412 O O . TRP C 1 11 ? -3.988 -16.064 -18.221 1.00 15.67 11 TRP C O 1
ATOM 2423 N N . GLY C 1 12 ? -1.802 -16.733 -18.335 1.00 17.77 12 GLY C N 1
ATOM 2424 C CA . GLY C 1 12 ? -2.010 -17.752 -19.356 1.00 18.38 12 GLY C CA 1
ATOM 2425 C C . GLY C 1 12 ? -0.985 -17.637 -20.434 1.00 21.26 12 GLY C C 1
ATOM 2426 O O . GLY C 1 12 ? 0.096 -17.037 -20.217 1.00 23.75 12 GLY C O 1
ATOM 2427 N N . GLY C 1 13 ? -1.304 -18.116 -21.626 1.00 19.17 13 GLY C N 1
ATOM 2428 C CA . GLY C 1 13 ? -0.313 -18.217 -22.702 1.00 19.26 13 GLY C CA 1
ATOM 2429 C C . GLY C 1 13 ? -0.642 -17.334 -23.838 1.00 20.16 13 GLY C C 1
ATOM 2430 O O . GLY C 1 13 ? -1.667 -16.640 -23.771 1.00 18.31 13 GLY C O 1
ATOM 2431 N N . PRO C 1 14 ? 0.193 -17.336 -24.904 1.00 18.24 14 PRO C N 1
ATOM 2432 C CA . PRO C 1 14 ? 0.125 -16.429 -26.038 1.00 19.17 14 PRO C CA 1
ATOM 2433 C C . PRO C 1 14 ? -0.693 -16.999 -27.234 1.00 17.44 14 PRO C C 1
ATOM 2434 O O . PRO C 1 14 ? -0.782 -16.391 -28.310 1.00 17.68 14 PRO C O 1
ATOM 2438 N N . GLY C 1 15 ? -1.307 -18.172 -27.035 1.00 17.36 15 GLY C N 1
ATOM 2439 C CA . GLY C 1 15 ? -2.143 -18.737 -28.087 1.00 17.61 15 GLY C CA 1
ATOM 2440 C C . GLY C 1 15 ? -3.539 -18.147 -28.149 1.00 17.86 15 GLY C C 1
ATOM 2441 O O . GLY C 1 15 ? -3.902 -17.270 -27.367 1.00 16.46 15 GLY C O 1
ATOM 2442 N N . GLY C 1 16 ? -4.347 -18.635 -29.100 1.00 17.75 16 GLY C N 1
ATOM 2443 C CA . GLY C 1 16 ? -5.639 -18.063 -29.373 1.00 19.03 16 GLY C CA 1
ATOM 2444 C C . GLY C 1 16 ? -5.519 -16.671 -29.942 1.00 17.45 16 GLY C C 1
ATOM 2445 O O . GLY C 1 16 ? -4.427 -16.228 -30.397 1.00 17.68 16 GLY C O 1
ATOM 2446 N N . ASN C 1 17 ? -6.661 -15.997 -29.981 1.00 16.81 17 ASN C N 1
ATOM 2447 C CA . ASN C 1 17 ? -6.770 -14.630 -30.460 1.00 15.41 17 ASN C CA 1
ATOM 2448 C C . ASN C 1 17 ? -7.183 -13.725 -29.303 1.00 16.07 17 ASN C C 1
ATOM 2449 O O . ASN C 1 17 ? -8.107 -14.080 -28.522 1.00 15.60 17 ASN C O 1
ATOM 2454 N N . GLU C 1 18 ? -6.507 -12.567 -29.166 1.00 15.39 18 GLU C N 1
ATOM 2455 C CA . GLU C 1 18 ? -6.864 -11.623 -28.100 1.00 17.06 18 GLU C CA 1
ATOM 2456 C C . GLU C 1 18 ? -8.290 -11.058 -28.324 1.00 16.36 18 GLU C C 1
ATOM 2457 O O . GLU C 1 18 ? -8.731 -10.828 -29.443 1.00 16.62 18 GLU C O 1
ATOM 2463 N N . TRP C 1 19 ? -8.977 -10.827 -27.222 1.00 15.14 19 TRP C N 1
ATOM 2464 C CA . TRP C 1 19 ? -10.224 -10.123 -27.174 1.00 14.60 19 TRP C CA 1
ATOM 2465 C C . TRP C 1 19 ? -10.160 -9.215 -25.979 1.00 14.86 19 TRP C C 1
ATOM 2466 O O . TRP C 1 19 ? -9.393 -9.453 -25.009 1.00 14.38 19 TRP C O 1
ATOM 2477 N N . ASP C 1 20 ? -10.929 -8.161 -26.044 1.00 14.73 20 ASP C N 1
ATOM 2478 C CA . ASP C 1 20 ? -10.963 -7.199 -24.908 1.00 16.32 20 ASP C CA 1
ATOM 2479 C C . ASP C 1 20 ? -12.378 -6.661 -24.829 1.00 15.96 20 ASP C C 1
ATOM 2480 O O . ASP C 1 20 ? -12.831 -6.010 -25.773 1.00 16.98 20 ASP C O 1
ATOM 2485 N N . ASP C 1 21 ? -13.121 -6.944 -23.755 1.00 14.88 21 ASP C N 1
ATOM 2486 C CA . ASP C 1 21 ? -14.478 -6.408 -23.610 1.00 14.73 21 ASP C CA 1
ATOM 2487 C C . ASP C 1 21 ? -14.447 -4.919 -23.326 1.00 14.43 21 ASP C C 1
ATOM 2488 O O . ASP C 1 21 ? -15.482 -4.234 -23.478 1.00 15.32 21 ASP C O 1
ATOM 2493 N N . GLY C 1 22 ? -13.304 -4.367 -22.911 1.00 15.14 22 GLY C N 1
ATOM 2494 C CA . GLY C 1 22 ? -13.276 -2.982 -22.439 1.00 15.13 22 GLY C CA 1
ATOM 2495 C C . GLY C 1 22 ? -13.814 -2.821 -21.050 1.00 14.44 22 GLY C C 1
ATOM 2496 O O . GLY C 1 22 ? -13.899 -3.782 -20.328 1.00 16.14 22 GLY C O 1
ATOM 2497 N N A SER C 1 23 ? -14.161 -1.598 -20.684 0.50 15.12 23 SER C N 1
ATOM 2498 N N B SER C 1 23 ? -14.164 -1.604 -20.679 0.50 14.54 23 SER C N 1
ATOM 2499 C CA A SER C 1 23 ? -14.551 -1.252 -19.308 0.50 16.19 23 SER C CA 1
ATOM 2500 C CA B SER C 1 23 ? -14.525 -1.274 -19.294 0.50 15.19 23 SER C CA 1
ATOM 2501 C C A SER C 1 23 ? -15.987 -0.729 -19.190 0.50 14.95 23 SER C C 1
ATOM 2502 C C B SER C 1 23 ? -15.951 -0.699 -19.169 0.50 14.42 23 SER C C 1
ATOM 2503 O O A SER C 1 23 ? -16.541 -0.138 -20.125 0.50 15.68 23 SER C O 1
ATOM 2504 O O B SER C 1 23 ? -16.460 -0.047 -20.088 0.50 14.95 23 SER C O 1
ATOM 2509 N N . TYR C 1 24 ? -16.569 -0.953 -18.020 1.00 14.93 24 TYR C N 1
ATOM 2510 C CA . TYR C 1 24 ? -17.949 -0.662 -17.711 1.00 14.66 24 TYR C CA 1
ATOM 2511 C C . TYR C 1 24 ? -18.049 -0.153 -16.264 1.00 16.40 24 TYR C C 1
ATOM 2512 O O . TYR C 1 24 ? -17.058 0.343 -15.718 1.00 16.27 24 TYR C O 1
ATOM 2521 N N . THR C 1 25 ? -19.219 -0.241 -15.625 1.00 16.68 25 THR C N 1
ATOM 2522 C CA . THR C 1 25 ? -19.354 0.238 -14.276 1.00 18.46 25 THR C CA 1
ATOM 2523 C C . THR C 1 25 ? -19.407 -0.840 -13.253 1.00 18.69 25 THR C C 1
ATOM 2524 O O . THR C 1 25 ? -19.395 -0.564 -12.078 1.00 21.26 25 THR C O 1
ATOM 2528 N N . GLY C 1 26 ? -19.466 -2.102 -13.649 1.00 15.72 26 GLY C N 1
ATOM 2529 C CA . GLY C 1 26 ? -19.378 -3.226 -12.699 1.00 16.54 26 GLY C CA 1
ATOM 2530 C C . GLY C 1 26 ? -19.734 -4.535 -13.394 1.00 15.52 26 GLY C C 1
ATOM 2531 O O . GLY C 1 26 ? -19.859 -4.554 -14.631 1.00 16.74 26 GLY C O 1
ATOM 2532 N N . ILE C 1 27 ? -19.949 -5.590 -12.607 1.00 17.42 27 ILE C N 1
ATOM 2533 C CA . ILE C 1 27 ? -20.148 -6.941 -13.060 1.00 16.52 27 ILE C CA 1
ATOM 2534 C C . ILE C 1 27 ? -21.470 -7.425 -12.459 1.00 19.28 27 ILE C C 1
ATOM 2535 O O . ILE C 1 27 ? -21.661 -7.370 -11.205 1.00 16.61 27 ILE C O 1
ATOM 2540 N N . ARG C 1 28 ? -22.338 -7.923 -13.337 1.00 18.27 28 ARG C N 1
ATOM 2541 C CA . ARG C 1 28 ? -23.579 -8.592 -12.914 1.00 17.76 28 ARG C CA 1
ATOM 2542 C C . ARG C 1 28 ? -23.535 -10.114 -12.951 1.00 17.59 28 ARG C C 1
ATOM 2543 O O . ARG C 1 28 ? -23.945 -10.779 -11.957 1.00 19.19 28 ARG C O 1
ATOM 2551 N N . ILE C 1 29 ? -23.134 -10.672 -14.094 1.00 14.56 29 ILE C N 1
ATOM 2552 C CA . ILE C 1 29 ? -23.108 -12.107 -14.311 1.00 16.10 29 ILE C CA 1
ATOM 2553 C C . ILE C 1 29 ? -21.842 -12.528 -15.051 1.00 16.19 29 ILE C C 1
ATOM 2554 O O . ILE C 1 29 ? -21.442 -11.896 -16.055 1.00 16.54 29 ILE C O 1
ATOM 2559 N N . ILE C 1 30 ? -21.225 -13.595 -14.572 1.00 14.99 30 ILE C N 1
ATOM 2560 C CA . ILE C 1 30 ? -20.124 -14.240 -15.322 1.00 15.56 30 ILE C CA 1
ATOM 2561 C C . ILE C 1 30 ? -20.613 -15.600 -15.825 1.00 16.71 30 ILE C C 1
ATOM 2562 O O . ILE C 1 30 ? -21.116 -16.382 -15.052 1.00 17.28 30 ILE C O 1
ATOM 2567 N N . GLU C 1 31 ? -20.361 -15.916 -17.082 1.00 16.81 31 GLU C N 1
ATOM 2568 C CA . GLU C 1 31 ? -20.673 -17.224 -17.638 1.00 18.31 31 GLU C CA 1
ATOM 2569 C C . GLU C 1 31 ? -19.369 -17.835 -18.137 1.00 16.81 31 GLU C C 1
ATOM 2570 O O . GLU C 1 31 ? -18.552 -17.162 -18.729 1.00 19.02 31 GLU C O 1
ATOM 2576 N N . LEU C 1 32 ? -19.195 -19.126 -17.922 1.00 14.95 32 LEU C N 1
ATOM 2577 C CA . LEU C 1 32 ? -18.060 -19.828 -18.478 1.00 14.04 32 LEU C CA 1
ATOM 2578 C C . LEU C 1 32 ? -18.407 -21.295 -18.729 1.00 14.86 32 LEU C C 1
ATOM 2579 O O . LEU C 1 32 ? -19.437 -21.764 -18.226 1.00 15.05 32 LEU C O 1
ATOM 2584 N N . SER C 1 33 ? -17.592 -21.993 -19.514 1.00 14.00 33 SER C N 1
ATOM 2585 C CA . SER C 1 33 ? -17.660 -23.438 -19.628 1.00 15.95 33 SER C CA 1
ATOM 2586 C C . SER C 1 33 ? -16.353 -24.086 -19.116 1.00 16.07 33 SER C C 1
ATOM 2587 O O . SER C 1 33 ? -15.288 -23.473 -19.221 1.00 16.16 33 SER C O 1
ATOM 2590 N N . TYR C 1 34 ? -16.391 -25.330 -18.661 1.00 15.69 34 TYR C N 1
ATOM 2591 C CA . TYR C 1 34 ? -15.179 -26.014 -18.157 1.00 15.07 34 TYR C CA 1
ATOM 2592 C C . TYR C 1 34 ? -15.271 -27.529 -18.276 1.00 17.78 34 TYR C C 1
ATOM 2593 O O . TYR C 1 34 ? -16.386 -28.110 -18.315 1.00 18.48 34 TYR C O 1
ATOM 2602 N N . LYS C 1 35 ? -14.098 -28.134 -18.328 1.00 18.37 35 LYS C N 1
ATOM 2603 C CA . LYS C 1 35 ? -13.937 -29.598 -18.126 1.00 18.78 35 LYS C CA 1
ATOM 2604 C C . LYS C 1 35 ? -12.558 -29.728 -17.534 1.00 19.58 35 LYS C C 1
ATOM 2605 O O . LYS C 1 35 ? -12.398 -29.405 -16.343 1.00 20.32 35 LYS C O 1
ATOM 2611 N N . GLU C 1 36 ? -11.563 -30.109 -18.336 1.00 20.36 36 GLU C N 1
ATOM 2612 C CA . GLU C 1 36 ? -10.211 -30.173 -17.848 1.00 22.31 36 GLU C CA 1
ATOM 2613 C C . GLU C 1 36 ? -9.534 -28.797 -17.909 1.00 18.90 36 GLU C C 1
ATOM 2614 O O . GLU C 1 36 ? -8.451 -28.608 -17.350 1.00 19.73 36 GLU C O 1
ATOM 2620 N N . ALA C 1 37 ? -10.128 -27.913 -18.675 1.00 16.41 37 ALA C N 1
ATOM 2621 C CA . ALA C 1 37 ? -9.652 -26.530 -18.776 1.00 15.77 37 ALA C CA 1
ATOM 2622 C C . ALA C 1 37 ? -10.891 -25.598 -18.852 1.00 15.29 37 ALA C C 1
ATOM 2623 O O . ALA C 1 37 ? -12.052 -26.050 -18.832 1.00 16.24 37 ALA C O 1
ATOM 2625 N N . ILE C 1 38 ? -10.658 -24.293 -18.962 1.00 14.98 38 ILE C N 1
ATOM 2626 C CA . ILE C 1 38 ? -11.732 -23.357 -19.193 1.00 14.17 38 ILE C CA 1
ATOM 2627 C C . ILE C 1 38 ? -11.948 -23.197 -20.664 1.00 15.40 38 ILE C C 1
ATOM 2628 O O . ILE C 1 38 ? -10.992 -22.969 -21.451 1.00 15.00 38 ILE C O 1
ATOM 2633 N N . GLY C 1 39 ? -13.211 -23.294 -21.070 1.00 15.20 39 GLY C N 1
ATOM 2634 C CA . GLY C 1 39 ? -13.538 -23.132 -22.484 1.00 14.89 39 GLY C CA 1
ATOM 2635 C C . GLY C 1 39 ? -14.098 -21.802 -22.829 1.00 16.43 39 GLY C C 1
ATOM 2636 O O . GLY C 1 39 ? -13.333 -20.888 -23.188 1.00 16.68 39 GLY C O 1
ATOM 2637 N N . SER C 1 40 ? -15.430 -21.658 -22.709 1.00 16.00 40 SER C N 1
ATOM 2638 C CA . SER C 1 40 ? -16.124 -20.379 -22.975 1.00 15.59 40 SER C CA 1
ATOM 2639 C C . SER C 1 40 ? -16.003 -19.381 -21.803 1.00 15.76 40 SER C C 1
ATOM 2640 O O . SER C 1 40 ? -15.750 -19.794 -20.676 1.00 14.79 40 SER C O 1
ATOM 2643 N N . PHE C 1 41 ? -16.108 -18.082 -22.106 1.00 15.19 41 PHE C N 1
ATOM 2644 C CA . PHE C 1 41 ? -16.084 -17.021 -21.082 1.00 14.83 41 PHE C CA 1
ATOM 2645 C C . PHE C 1 41 ? -16.829 -15.846 -21.623 1.00 17.43 41 PHE C C 1
ATOM 2646 O O . PHE C 1 41 ? -16.492 -15.373 -22.711 1.00 19.76 41 PHE C O 1
ATOM 2654 N N A SER C 1 42 ? -17.833 -15.361 -20.895 0.50 14.92 42 SER C N 1
ATOM 2655 N N B SER C 1 42 ? -17.806 -15.345 -20.873 0.50 16.38 42 SER C N 1
ATOM 2656 C CA A SER C 1 42 ? -18.593 -14.200 -21.307 0.50 15.09 42 SER C CA 1
ATOM 2657 C CA B SER C 1 42 ? -18.590 -14.209 -21.291 0.50 17.53 42 SER C CA 1
ATOM 2658 C C A SER C 1 42 ? -19.147 -13.537 -20.074 0.50 15.49 42 SER C C 1
ATOM 2659 C C B SER C 1 42 ? -19.137 -13.536 -20.065 0.50 16.87 42 SER C C 1
ATOM 2660 O O A SER C 1 42 ? -19.327 -14.169 -19.042 0.50 15.44 42 SER C O 1
ATOM 2661 O O B SER C 1 42 ? -19.293 -14.163 -19.024 0.50 16.64 42 SER C O 1
ATOM 2666 N N . VAL C 1 43 ? -19.400 -12.238 -20.186 1.00 16.92 43 VAL C N 1
ATOM 2667 C CA . VAL C 1 43 ? -19.877 -11.476 -19.055 1.00 15.71 43 VAL C CA 1
ATOM 2668 C C . VAL C 1 43 ? -21.053 -10.578 -19.412 1.00 15.87 43 VAL C C 1
ATOM 2669 O O . VAL C 1 43 ? -21.103 -10.005 -20.491 1.00 17.10 43 VAL C O 1
ATOM 2673 N N . ILE C 1 44 ? -21.981 -10.484 -18.460 1.00 15.32 44 ILE C N 1
ATOM 2674 C CA . ILE C 1 44 ? -22.962 -9.369 -18.441 1.00 17.64 44 ILE C CA 1
ATOM 2675 C C . ILE C 1 44 ? -22.478 -8.295 -17.460 1.00 15.86 44 ILE C C 1
ATOM 2676 O O . ILE C 1 44 ? -22.446 -8.528 -16.229 1.00 16.07 44 ILE C O 1
ATOM 2681 N N . TYR C 1 45 ? -22.121 -7.138 -18.001 1.00 15.49 45 TYR C N 1
ATOM 2682 C CA . TYR C 1 45 ? -21.647 -6.007 -17.217 1.00 15.26 45 TYR C CA 1
ATOM 2683 C C . TYR C 1 45 ? -22.831 -5.198 -16.685 1.00 15.25 45 TYR C C 1
ATOM 2684 O O . TYR C 1 45 ? -23.927 -5.251 -17.278 1.00 16.14 45 TYR C O 1
ATOM 2693 N N . ASP C 1 46 ? -22.586 -4.398 -15.668 1.00 15.43 46 ASP C N 1
ATOM 2694 C CA . ASP C 1 46 ? -23.409 -3.187 -15.400 1.00 16.36 46 ASP C CA 1
ATOM 2695 C C . ASP C 1 46 ? -22.809 -2.025 -16.201 1.00 17.63 46 ASP C C 1
ATOM 2696 O O . ASP C 1 46 ? -21.558 -1.786 -16.194 1.00 16.43 46 ASP C O 1
ATOM 2701 N N . LEU C 1 47 ? -23.704 -1.319 -16.928 1.00 18.35 47 LEU C N 1
ATOM 2702 C CA . LEU C 1 47 ? -23.347 -0.070 -17.583 1.00 17.43 47 LEU C CA 1
ATOM 2703 C C . LEU C 1 47 ? -24.309 1.046 -17.076 1.00 17.35 47 LEU C C 1
ATOM 2704 O O . LEU C 1 47 ? -25.452 1.124 -17.536 1.00 18.81 47 LEU C O 1
ATOM 2709 N N . ASN C 1 48 ? -23.840 1.823 -16.088 1.00 16.16 48 ASN C N 1
ATOM 2710 C CA . ASN C 1 48 ? -24.628 2.984 -15.571 1.00 16.57 48 ASN C CA 1
ATOM 2711 C C . ASN C 1 48 ? -26.008 2.550 -15.089 1.00 18.95 48 ASN C C 1
ATOM 2712 O O . ASN C 1 48 ? -27.009 3.265 -15.291 1.00 20.73 48 ASN C O 1
ATOM 2717 N N . GLY C 1 49 ? -26.065 1.372 -14.486 1.00 19.48 49 GLY C N 1
ATOM 2718 C CA . GLY C 1 49 ? -27.249 0.878 -13.804 1.00 20.29 49 GLY C CA 1
ATOM 2719 C C . GLY C 1 49 ? -28.126 -0.032 -14.632 1.00 20.53 49 GLY C C 1
ATOM 2720 O O . GLY C 1 49 ? -29.146 -0.503 -14.147 1.00 25.14 49 GLY C O 1
ATOM 2721 N N . GLU C 1 50 ? -27.755 -0.338 -15.853 1.00 20.27 50 GLU C N 1
ATOM 2722 C CA . GLU C 1 50 ? -28.497 -1.299 -16.671 1.00 22.84 50 GLU C CA 1
ATOM 2723 C C . GLU C 1 50 ? -27.511 -2.384 -17.112 1.00 22.08 50 GLU C C 1
ATOM 2724 O O . GLU C 1 50 ? -26.339 -2.079 -17.394 1.00 18.65 50 GLU C O 1
ATOM 2730 N N . PRO C 1 51 ? -28.026 -3.605 -17.332 1.00 21.38 51 PRO C N 1
ATOM 2731 C CA . PRO C 1 51 ? -27.158 -4.656 -17.932 1.00 20.28 51 PRO C CA 1
ATOM 2732 C C . PRO C 1 51 ? -26.655 -4.348 -19.344 1.00 18.29 51 PRO C C 1
ATOM 2733 O O . PRO C 1 51 ? -27.322 -3.715 -20.140 1.00 21.14 51 PRO C O 1
ATOM 2737 N N . PHE C 1 52 ? -25.436 -4.799 -19.647 1.00 17.64 52 PHE C N 1
ATOM 2738 C CA . PHE C 1 52 ? -24.861 -4.682 -20.962 1.00 18.20 52 PHE C CA 1
ATOM 2739 C C . PHE C 1 52 ? -24.136 -6.029 -21.205 1.00 20.68 52 PHE C C 1
ATOM 2740 O O . PHE C 1 52 ? -23.196 -6.354 -20.459 1.00 18.09 52 PHE C O 1
ATOM 2748 N N . SER C 1 53 ? -24.577 -6.792 -22.198 1.00 19.28 53 SER C N 1
ATOM 2749 C CA . SER C 1 53 ? -23.906 -8.083 -22.497 1.00 22.76 53 SER C CA 1
ATOM 2750 C C . SER C 1 53 ? -22.641 -7.887 -23.297 1.00 20.88 53 SER C C 1
ATOM 2751 O O . SER C 1 53 ? -22.712 -7.391 -24.434 1.00 21.53 53 SER C O 1
ATOM 2754 N N . GLY C 1 54 ? -21.493 -8.348 -22.769 1.00 17.47 54 GLY C N 1
ATOM 2755 C CA . GLY C 1 54 ? -20.250 -8.440 -23.530 1.00 20.36 54 GLY C CA 1
ATOM 2756 C C . GLY C 1 54 ? -20.358 -9.408 -24.677 1.00 19.55 54 GLY C C 1
ATOM 2757 O O . GLY C 1 54 ? -21.241 -10.313 -24.656 1.00 20.30 54 GLY C O 1
ATOM 2758 N N . SER C 1 55 ? -19.452 -9.299 -25.641 1.00 21.23 55 SER C N 1
ATOM 2759 C CA . SER C 1 55 ? -19.417 -10.308 -26.682 1.00 21.61 55 SER C CA 1
ATOM 2760 C C . SER C 1 55 ? -19.107 -11.674 -26.083 1.00 20.51 55 SER C C 1
ATOM 2761 O O . SER C 1 55 ? -18.388 -11.804 -25.035 1.00 18.19 55 SER C O 1
ATOM 2764 N N . LYS C 1 56 ? -19.619 -12.711 -26.762 1.00 18.80 56 LYS C N 1
ATOM 2765 C CA . LYS C 1 56 ? -19.431 -14.053 -26.283 1.00 19.60 56 LYS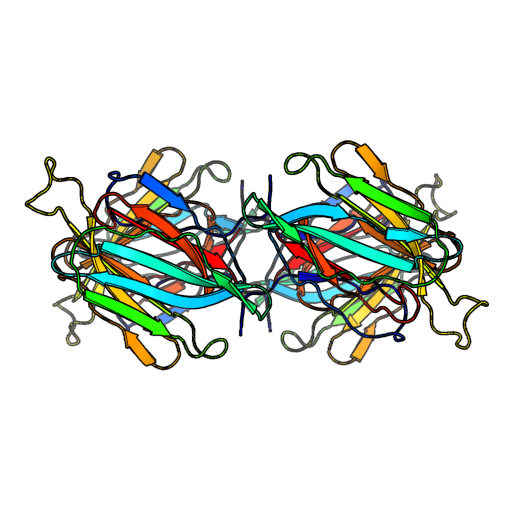 C CA 1
ATOM 2766 C C . LYS C 1 56 ? -18.072 -14.570 -26.738 1.00 20.56 56 LYS C C 1
ATOM 2767 O O . LYS C 1 56 ? -17.634 -14.276 -27.854 1.00 24.20 56 LYS C O 1
ATOM 2773 N N . HIS C 1 57 ? -17.314 -15.195 -25.839 1.00 18.42 57 HIS C N 1
ATOM 2774 C CA . HIS C 1 57 ? -16.000 -15.776 -26.264 1.00 17.03 57 HIS C CA 1
ATOM 2775 C C . HIS C 1 57 ? -16.149 -17.277 -26.079 1.00 16.62 57 HIS C C 1
ATOM 2776 O O . HIS C 1 57 ? -15.676 -17.886 -25.133 1.00 16.82 57 HIS C O 1
ATOM 2783 N N . THR C 1 58 ? -16.846 -17.860 -27.034 1.00 16.59 58 THR C N 1
ATOM 2784 C CA . THR C 1 58 ? -17.323 -19.241 -26.925 1.00 17.19 58 THR C CA 1
ATOM 2785 C C . THR C 1 58 ? -16.344 -20.285 -27.404 1.00 17.52 58 THR C C 1
ATOM 2786 O O . THR C 1 58 ? -15.688 -20.115 -28.474 1.00 19.76 58 THR C O 1
ATOM 2790 N N . SER C 1 59 ? -16.231 -21.344 -26.641 1.00 16.80 59 SER C N 1
ATOM 2791 C CA . SER C 1 59 ? -15.567 -22.580 -27.017 1.00 17.57 59 SER C CA 1
ATOM 2792 C C . SER C 1 59 ? -16.624 -23.536 -27.564 1.00 20.31 59 SER C C 1
ATOM 2793 O O . SER C 1 59 ? -17.659 -23.768 -26.926 1.00 17.54 59 SER C O 1
ATOM 2796 N N . LYS C 1 60 ? -16.279 -24.177 -28.674 1.00 21.67 60 LYS C N 1
ATOM 2797 C CA . LYS C 1 60 ? -17.114 -25.303 -29.175 1.00 27.64 60 LYS C CA 1
ATOM 2798 C C . LYS C 1 60 ? -16.895 -26.625 -28.483 1.00 25.97 60 LYS C C 1
ATOM 2799 O O . LYS C 1 60 ? -17.581 -27.596 -28.830 1.00 28.33 60 LYS C O 1
ATOM 2805 N N . LEU C 1 61 ? -16.071 -26.681 -27.434 1.00 19.84 61 LEU C N 1
ATOM 2806 C CA . LEU C 1 61 ? -15.888 -27.948 -26.765 1.00 21.14 61 LEU C CA 1
ATOM 2807 C C . LEU C 1 61 ? -17.085 -28.341 -25.857 1.00 24.40 61 LEU C C 1
ATOM 2808 O O . LEU C 1 61 ? -17.753 -27.466 -25.314 1.00 24.08 61 LEU C O 1
ATOM 2813 N N . PRO C 1 62 ? -17.317 -29.654 -25.661 1.00 24.49 62 PRO C N 1
ATOM 2814 C CA . PRO C 1 62 ? -18.488 -30.236 -24.911 1.00 25.68 62 PRO C CA 1
ATOM 2815 C C . PRO C 1 62 ? -18.313 -30.173 -23.431 1.00 24.25 62 PRO C C 1
ATOM 2816 O O . PRO C 1 62 ? -17.982 -31.146 -22.775 1.00 24.08 62 PRO C O 1
ATOM 2820 N N . TYR C 1 63 ? -18.399 -28.939 -22.936 1.00 23.37 63 TYR C N 1
ATOM 2821 C CA . TYR C 1 63 ? -18.040 -28.634 -21.544 1.00 20.57 63 TYR C CA 1
ATOM 2822 C C . TYR C 1 63 ? -19.292 -28.316 -20.759 1.00 19.63 63 TYR C C 1
ATOM 2823 O O . TYR C 1 63 ? -20.328 -28.117 -21.344 1.00 21.11 63 TYR C O 1
ATOM 2832 N N . THR C 1 64 ? -19.154 -28.118 -19.449 1.00 16.24 64 THR C N 1
ATOM 2833 C CA . THR C 1 64 ? -20.233 -27.761 -18.589 1.00 16.34 64 THR C CA 1
ATOM 2834 C C . THR C 1 64 ? -20.327 -26.238 -18.516 1.00 17.84 64 THR C C 1
ATOM 2835 O O . THR C 1 64 ? -19.286 -25.587 -18.193 1.00 17.66 64 THR C O 1
ATOM 2839 N N . ASN C 1 65 ? -21.521 -25.694 -18.720 1.00 17.49 65 ASN C N 1
ATOM 2840 C CA . ASN C 1 65 ? -21.745 -24.232 -18.690 1.00 17.10 65 ASN C CA 1
ATOM 2841 C C . ASN C 1 65 ? -22.225 -23.829 -17.308 1.00 19.07 65 ASN C C 1
ATOM 2842 O O . ASN C 1 65 ? -23.129 -24.444 -16.738 1.00 21.93 65 ASN C O 1
ATOM 2847 N N . VAL C 1 66 ? -21.623 -22.773 -16.782 1.00 16.85 66 VAL C N 1
ATOM 2848 C CA . VAL C 1 66 ? -21.992 -22.235 -15.493 1.00 18.67 66 VAL C CA 1
ATOM 2849 C C . VAL C 1 66 ? -22.332 -20.738 -15.577 1.00 18.02 66 VAL C C 1
ATOM 2850 O O . VAL C 1 66 ? -21.941 -20.027 -16.541 1.00 18.60 66 VAL C O 1
ATOM 2854 N N . LYS C 1 67 ? -23.106 -20.288 -14.590 1.00 16.15 67 LYS C N 1
ATOM 2855 C CA . LYS C 1 67 ? -23.564 -18.919 -14.456 1.00 18.51 67 LYS C CA 1
ATOM 2856 C C . LYS C 1 67 ? -23.384 -18.477 -13.025 1.00 22.43 67 LYS C C 1
ATOM 2857 O O . LYS C 1 67 ? -23.951 -19.122 -12.102 1.00 21.84 67 LYS C O 1
ATOM 2863 N N . ILE C 1 68 ? -22.648 -17.380 -12.859 1.00 18.48 68 ILE C N 1
ATOM 2864 C CA . ILE C 1 68 ? -22.359 -16.804 -11.580 1.00 19.74 68 ILE C CA 1
ATOM 2865 C C . ILE C 1 68 ? -23.157 -15.527 -11.542 1.00 19.02 68 ILE C C 1
ATOM 2866 O O . ILE C 1 68 ? -22.853 -14.587 -12.281 1.00 19.86 68 ILE C O 1
ATOM 2871 N N . GLU C 1 69 ? -24.161 -15.447 -10.671 1.00 18.55 69 GLU C N 1
ATOM 2872 C CA . GLU C 1 69 ? -24.992 -14.232 -10.603 1.00 19.67 69 GLU C CA 1
ATOM 2873 C C . GLU C 1 69 ? -24.703 -13.457 -9.354 1.00 22.98 69 GLU C C 1
ATOM 2874 O O . GLU C 1 69 ? -25.045 -13.903 -8.250 1.00 23.80 69 GLU C O 1
ATOM 2880 N N . LEU C 1 70 ? -24.061 -12.314 -9.483 1.00 17.78 70 LEU C N 1
ATOM 2881 C CA . LEU C 1 70 ? -23.711 -11.535 -8.307 1.00 20.08 70 LEU C CA 1
ATOM 2882 C C . LEU C 1 70 ? -24.883 -10.669 -7.886 1.00 21.37 70 LEU C C 1
ATOM 2883 O O . LEU C 1 70 ? -25.651 -10.217 -8.726 1.00 22.24 70 LEU C O 1
ATOM 2888 N N . GLN C 1 71 ? -25.022 -10.424 -6.586 1.00 21.53 71 GLN C N 1
ATOM 2889 C CA . GLN C 1 71 ? -26.066 -9.494 -6.102 1.00 24.64 71 GLN C CA 1
ATOM 2890 C C . GLN C 1 71 ? -25.611 -8.055 -6.268 1.00 25.42 71 GLN C C 1
ATOM 2891 O O . GLN C 1 71 ? -25.259 -7.346 -5.292 1.00 23.85 71 GLN C O 1
ATOM 2897 N N . PHE C 1 72 ? -25.530 -7.628 -7.527 1.00 24.74 72 PHE C N 1
ATOM 2898 C CA . PHE C 1 72 ? -25.120 -6.290 -7.903 1.00 25.86 72 PHE C CA 1
ATOM 2899 C C . PHE C 1 72 ? -26.146 -5.258 -7.411 1.00 26.79 72 PHE C C 1
ATOM 2900 O O . PHE C 1 72 ? -27.326 -5.510 -7.577 1.00 29.68 72 PHE C O 1
ATOM 2908 N N . PRO C 1 73 ? -25.755 -4.105 -6.861 1.00 26.63 73 PRO C N 1
ATOM 2909 C CA . PRO C 1 73 ? -24.370 -3.576 -6.730 1.00 25.15 73 PRO C CA 1
ATOM 2910 C C . PRO C 1 73 ? -23.689 -3.843 -5.409 1.00 24.77 73 PRO C C 1
ATOM 2911 O O . PRO C 1 73 ? -22.500 -3.550 -5.258 1.00 25.52 73 PRO C O 1
ATOM 2915 N N . GLU C 1 74 ? -24.398 -4.419 -4.443 1.00 24.83 74 GLU C N 1
ATOM 2916 C CA . GLU C 1 74 ? -23.841 -4.546 -3.077 1.00 28.10 74 GLU C CA 1
ATOM 2917 C C . GLU C 1 74 ? -22.786 -5.636 -3.032 1.00 27.20 74 GLU C C 1
ATOM 2918 O O . GLU C 1 74 ? -21.905 -5.566 -2.164 1.00 25.04 74 GLU C O 1
ATOM 2924 N N . GLU C 1 75 ? -22.905 -6.636 -3.944 1.00 22.05 75 GLU C N 1
ATOM 2925 C CA . GLU C 1 75 ? -21.945 -7.728 -4.006 1.00 19.96 75 GLU C CA 1
ATOM 2926 C C . GLU C 1 75 ? -21.079 -7.558 -5.242 1.00 18.11 75 GLU C C 1
ATOM 2927 O O . GLU C 1 75 ? -21.601 -7.395 -6.364 1.00 17.36 75 GLU C O 1
ATOM 2933 N N . PHE C 1 76 ? -19.776 -7.646 -4.990 1.00 16.39 76 PHE C N 1
ATOM 2934 C CA . PHE C 1 76 ? -18.761 -7.565 -6.028 1.00 17.43 76 PHE C CA 1
ATOM 2935 C C . PHE C 1 76 ? -17.521 -8.455 -5.742 1.00 14.74 76 PHE C C 1
ATOM 2936 O O . PHE C 1 76 ? -17.275 -8.896 -4.622 1.00 16.70 76 PHE C O 1
ATOM 2944 N N . LEU C 1 77 ? -16.727 -8.740 -6.777 1.00 14.49 77 LEU C N 1
ATOM 2945 C CA . LEU C 1 77 ? -15.542 -9.553 -6.686 1.00 15.57 77 LEU C CA 1
ATOM 2946 C C . LEU C 1 77 ? -14.483 -8.896 -5.858 1.00 16.47 77 LEU C C 1
ATOM 2947 O O . LEU C 1 77 ? -14.296 -7.682 -5.958 1.00 18.62 77 LEU C O 1
ATOM 2952 N N . VAL C 1 78 ? -13.931 -9.638 -4.939 1.00 15.93 78 VAL C N 1
ATOM 2953 C CA . VAL C 1 78 ? -12.721 -9.254 -4.221 1.00 17.06 78 VAL C CA 1
ATOM 2954 C C . VAL C 1 78 ? -11.473 -10.151 -4.524 1.00 18.03 78 VAL C C 1
ATOM 2955 O O . VAL C 1 78 ? -10.369 -9.984 -3.910 1.00 19.30 78 VAL C O 1
ATOM 2959 N N . SER C 1 79 ? -11.640 -11.207 -5.338 1.00 16.81 79 SER C N 1
ATOM 2960 C CA . SER C 1 79 ? -10.555 -12.115 -5.676 1.00 15.61 79 SER C CA 1
ATOM 2961 C C . SER C 1 79 ? -10.870 -12.776 -7.022 1.00 16.40 79 SER C C 1
ATOM 2962 O O . SER C 1 79 ? -11.990 -13.220 -7.233 1.00 17.13 79 SER C O 1
ATOM 2965 N N . VAL C 1 80 ? -9.866 -12.793 -7.908 1.00 15.69 80 VAL C N 1
ATOM 2966 C CA . VAL C 1 80 ? -9.848 -13.639 -9.078 1.00 16.50 80 VAL C CA 1
ATOM 2967 C C . VAL C 1 80 ? -8.614 -14.533 -8.994 1.00 16.22 80 VAL C C 1
ATOM 2968 O O . VAL C 1 80 ? -7.540 -14.058 -8.785 1.00 15.62 80 VAL C O 1
ATOM 2972 N N . SER C 1 81 ? -8.788 -15.843 -9.092 1.00 16.55 81 SER C N 1
ATOM 2973 C CA . SER C 1 81 ? -7.618 -16.758 -9.021 1.00 17.11 81 SER C CA 1
ATOM 2974 C C . SER C 1 81 ? -7.817 -17.949 -9.971 1.00 16.24 81 SER C C 1
ATOM 2975 O O . SER C 1 81 ? -8.891 -18.096 -10.623 1.00 16.46 81 SER C O 1
ATOM 2978 N N . GLY C 1 82 ? -6.800 -18.738 -10.091 1.00 16.68 82 GLY C N 1
ATOM 2979 C CA . GLY C 1 82 ? -6.850 -19.891 -11.004 1.00 17.93 82 GLY C CA 1
ATOM 2980 C C . GLY C 1 82 ? -5.556 -20.549 -11.249 1.00 17.89 82 GLY C C 1
ATOM 2981 O O . GLY C 1 82 ? -4.554 -20.277 -10.558 1.00 17.85 82 GLY C O 1
ATOM 2982 N N . TYR C 1 83 ? -5.541 -21.399 -12.285 1.00 16.39 83 TYR C N 1
ATOM 2983 C CA . TYR C 1 83 ? -4.316 -22.110 -12.652 1.00 17.24 83 TYR C CA 1
ATOM 2984 C C . TYR C 1 83 ? -4.138 -22.045 -14.122 1.00 16.73 83 TYR C C 1
ATOM 2985 O O . TYR C 1 83 ? -5.104 -22.180 -14.883 1.00 16.67 83 TYR C O 1
ATOM 2994 N N . THR C 1 84 ? -2.895 -21.937 -14.546 1.00 16.31 84 THR C N 1
ATOM 2995 C CA . THR C 1 84 ? -2.508 -22.037 -15.953 1.00 17.82 84 THR C CA 1
ATOM 2996 C C . THR C 1 84 ? -1.478 -23.110 -16.183 1.00 20.13 84 THR C C 1
ATOM 2997 O O . THR C 1 84 ? -0.589 -23.309 -15.327 1.00 19.60 84 THR C O 1
ATOM 3001 N N . ALA C 1 85 ? -1.543 -23.735 -17.360 1.00 18.91 85 ALA C N 1
ATOM 3002 C CA . ALA C 1 85 ? -0.648 -24.859 -17.704 1.00 20.78 85 ALA C CA 1
ATOM 3003 C C . ALA C 1 85 ? -0.897 -25.312 -19.093 1.00 19.30 85 ALA C C 1
ATOM 3004 O O . ALA C 1 85 ? -1.971 -25.112 -19.624 1.00 18.91 85 ALA C O 1
ATOM 3006 N N . PRO C 1 86 ? 0.102 -26.012 -19.694 1.00 19.70 86 PRO C N 1
ATOM 3007 C CA . PRO C 1 86 ? -0.145 -26.711 -20.939 1.00 20.80 86 PRO C CA 1
ATOM 3008 C C . PRO C 1 86 ? -1.323 -27.710 -20.699 1.00 20.53 86 PRO C C 1
ATOM 3009 O O . PRO C 1 86 ? -1.601 -28.112 -19.576 1.00 19.11 86 PRO C O 1
ATOM 3013 N N . PHE C 1 87 ? -1.976 -28.079 -21.778 1.00 19.29 87 PHE C N 1
ATOM 3014 C CA . PHE C 1 87 ? -3.040 -29.074 -21.741 1.00 22.39 87 PHE C CA 1
ATOM 3015 C C . PHE C 1 87 ? -2.742 -30.125 -22.823 1.00 20.79 87 PHE C C 1
ATOM 3016 O O . PHE C 1 87 ? -2.613 -29.779 -24.008 1.00 20.56 87 PHE C O 1
ATOM 3024 N N . SER C 1 88 ? -2.681 -31.406 -22.431 1.00 24.10 88 SER C N 1
ATOM 3025 C CA . SER C 1 88 ? -2.130 -32.416 -23.372 1.00 26.29 88 SER C CA 1
ATOM 3026 C C . SER C 1 88 ? -3.064 -32.742 -24.515 1.00 27.40 88 SER C C 1
ATOM 3027 O O . SER C 1 88 ? -2.633 -33.286 -25.528 1.00 30.11 88 SER C O 1
ATOM 3030 N N . SER C 1 89 ? -4.329 -32.336 -24.452 1.00 24.69 89 SER C N 1
ATOM 3031 C CA . SER C 1 89 ? -5.209 -32.479 -25.624 1.00 26.02 89 SER C CA 1
ATOM 3032 C C . SER C 1 89 ? -4.938 -31.577 -26.799 1.00 28.18 89 SER C C 1
ATOM 3033 O O . SER C 1 89 ? -5.418 -31.834 -27.890 1.00 29.31 89 SER C O 1
ATOM 3036 N N . LEU C 1 90 ? -4.179 -30.494 -26.595 1.00 23.72 90 LEU C N 1
ATOM 3037 C CA . LEU C 1 90 ? -3.944 -29.504 -27.640 1.00 22.99 90 LEU C CA 1
ATOM 3038 C C . LEU C 1 90 ? -2.751 -30.005 -28.475 1.00 22.43 90 LEU C C 1
ATOM 3039 O O . LEU C 1 90 ? -1.985 -30.854 -27.990 1.00 23.36 90 LEU C O 1
ATOM 3044 N N . ALA C 1 91 ? -2.621 -29.460 -29.683 1.00 20.85 91 ALA C N 1
ATOM 3045 C CA . ALA C 1 91 ? -1.526 -29.830 -30.603 1.00 23.49 91 ALA C CA 1
ATOM 3046 C C . ALA C 1 91 ? -0.108 -29.304 -30.152 1.00 23.94 91 ALA C C 1
ATOM 3047 O O . ALA C 1 91 ? 0.919 -29.757 -30.679 1.00 22.56 91 ALA C O 1
ATOM 3049 N N . THR C 1 92 ? -0.085 -28.335 -29.233 1.00 22.02 92 THR C N 1
ATOM 3050 C CA . THR C 1 92 ? 1.160 -27.777 -28.688 1.00 20.67 92 THR C CA 1
ATOM 3051 C C . THR C 1 92 ? 1.109 -27.676 -27.198 1.00 20.33 92 THR C C 1
ATOM 3052 O O . THR C 1 92 ? 0.049 -27.816 -26.612 1.00 22.33 92 THR C O 1
ATOM 3056 N N . ARG C 1 93 ? 2.230 -27.281 -26.594 1.00 19.52 93 ARG C N 1
ATOM 3057 C CA A ARG C 1 93 ? 2.363 -27.123 -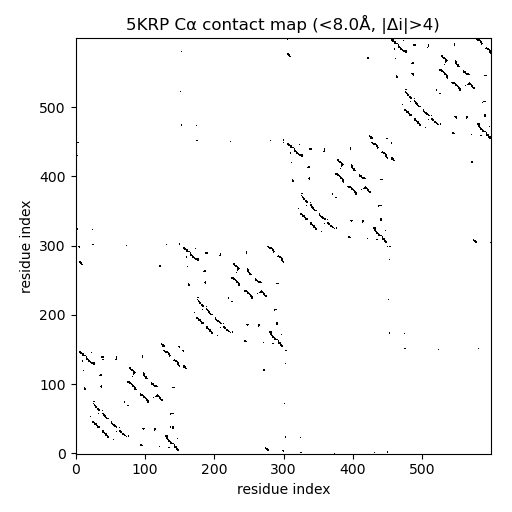25.140 0.50 19.36 93 ARG C CA 1
ATOM 3058 C CA B ARG C 1 93 ? 2.322 -27.136 -25.151 0.50 19.66 93 ARG C CA 1
ATOM 3059 C C . ARG C 1 93 ? 2.081 -25.692 -24.696 1.00 18.71 93 ARG C C 1
ATOM 3060 O O . ARG C 1 93 ? 2.454 -25.279 -23.624 1.00 20.35 93 ARG C O 1
ATOM 3075 N N . THR C 1 94 ? 1.384 -24.927 -25.499 1.00 18.28 94 THR C N 1
ATOM 3076 C CA . THR C 1 94 ? 1.068 -23.550 -25.106 1.00 19.93 94 THR C CA 1
ATOM 3077 C C . THR C 1 94 ? 0.273 -23.515 -23.759 1.00 21.02 94 THR C C 1
ATOM 3078 O O . THR C 1 94 ? -0.721 -24.233 -23.620 1.00 21.05 94 THR C O 1
ATOM 3082 N N . PRO C 1 95 ? 0.671 -22.700 -22.766 1.00 20.96 95 PRO C N 1
ATOM 3083 C CA . PRO C 1 95 ? -0.170 -22.703 -21.556 1.00 19.42 95 PRO C CA 1
ATOM 3084 C C . PRO C 1 95 ? -1.562 -22.065 -21.753 1.00 18.42 95 PRO C C 1
ATOM 3085 O O . PRO C 1 95 ? -1.650 -21.086 -22.520 1.00 18.21 95 PRO C O 1
ATOM 3089 N N . VAL C 1 96 ? -2.594 -22.650 -21.113 1.00 16.65 96 VAL C N 1
ATOM 3090 C CA . VAL C 1 96 ? -4.003 -22.185 -21.181 1.00 16.63 96 VAL C CA 1
ATOM 3091 C C . VAL C 1 96 ? -4.547 -22.079 -19.732 1.00 16.80 96 VAL C C 1
ATOM 3092 O O . VAL C 1 96 ? -3.854 -22.472 -18.778 1.00 17.02 96 VAL C O 1
ATOM 3096 N N . VAL C 1 97 ? -5.717 -21.471 -19.592 1.00 13.30 97 VAL C N 1
ATOM 3097 C CA . VAL C 1 97 ? -6.369 -21.331 -18.316 1.00 13.83 97 VAL C CA 1
ATOM 3098 C C . VAL C 1 97 ? -7.032 -22.688 -18.030 1.00 14.82 97 VAL C C 1
ATOM 3099 O O . VAL C 1 97 ? -7.985 -23.087 -18.700 1.00 14.79 97 VAL C O 1
ATOM 3103 N N . ARG C 1 98 ? -6.464 -23.372 -17.017 1.00 14.40 98 ARG C N 1
ATOM 3104 C CA . ARG C 1 98 ? -6.930 -24.634 -16.592 1.00 15.19 98 ARG C CA 1
ATOM 3105 C C . ARG C 1 98 ? -8.082 -24.558 -15.578 1.00 16.87 98 ARG C C 1
ATOM 3106 O O . ARG C 1 98 ? -8.934 -25.442 -15.554 1.00 16.52 98 ARG C O 1
ATOM 3114 N N . SER C 1 99 ? -8.081 -23.539 -14.733 1.00 15.86 99 SER C N 1
ATOM 3115 C CA . SER C 1 99 ? -9.053 -23.375 -13.638 1.00 16.07 99 SER C CA 1
ATOM 3116 C C . SER C 1 99 ? -9.273 -21.914 -13.348 1.00 16.43 99 SER C C 1
ATOM 3117 O O . SER C 1 99 ? -8.312 -21.138 -13.486 1.00 17.42 99 SER C O 1
ATOM 3120 N N . LEU C 1 100 ? -10.480 -21.550 -12.889 1.00 15.85 100 LEU C N 1
ATOM 3121 C CA . LEU C 1 100 ? -10.825 -20.234 -12.428 1.00 17.85 100 LEU C CA 1
ATOM 3122 C C . LEU C 1 100 ? -11.609 -20.355 -11.103 1.00 18.34 100 LEU C C 1
ATOM 3123 O O . LEU C 1 100 ? -12.361 -21.332 -10.899 1.00 16.75 100 LEU C O 1
ATOM 3128 N N . LYS C 1 101 ? -11.469 -19.345 -10.244 1.00 15.41 101 LYS C N 1
ATOM 3129 C CA . LYS C 1 101 ? -12.222 -19.260 -9.006 1.00 16.12 101 LYS C CA 1
ATOM 3130 C C . LYS C 1 101 ? -12.410 -17.798 -8.668 1.00 17.75 101 LYS C C 1
ATOM 3131 O O . LYS C 1 101 ? -11.474 -16.996 -8.899 1.00 17.57 101 LYS C O 1
ATOM 3137 N N . PHE C 1 102 ? -13.585 -17.428 -8.173 1.00 17.85 102 PHE C N 1
ATOM 3138 C CA . PHE C 1 102 ? -13.961 -16.028 -7.833 1.00 17.18 102 PHE C CA 1
ATOM 3139 C C . PHE C 1 102 ? -14.435 -15.994 -6.358 1.00 18.84 102 PHE C C 1
ATOM 3140 O O . PHE C 1 102 ? -15.100 -16.968 -5.900 1.00 20.22 102 PHE C O 1
ATOM 3148 N N . LYS C 1 103 ? -14.088 -14.948 -5.606 1.00 17.22 103 LYS C N 1
ATOM 3149 C CA . LYS C 1 103 ? -14.671 -14.723 -4.262 1.00 17.65 103 LYS C CA 1
ATOM 3150 C C . LYS C 1 103 ? -15.247 -13.330 -4.176 1.00 19.36 103 LYS C C 1
ATOM 3151 O O . LYS C 1 103 ? -14.803 -12.405 -4.903 1.00 17.18 103 LYS C O 1
ATOM 3157 N N . THR C 1 104 ? -16.255 -13.133 -3.318 1.00 16.63 104 THR C N 1
ATOM 3158 C CA . THR C 1 104 ? -16.954 -11.864 -3.262 1.00 18.27 104 THR C CA 1
ATOM 3159 C C . THR C 1 104 ? -16.844 -11.237 -1.882 1.00 17.94 104 THR C C 1
ATOM 3160 O O . THR C 1 104 ? -16.492 -11.869 -0.933 1.00 20.48 104 THR C O 1
ATOM 3164 N N . ASN C 1 105 ? -17.184 -9.982 -1.823 1.00 19.49 105 ASN C N 1
ATOM 3165 C CA . ASN C 1 105 ? -17.158 -9.213 -0.557 1.00 22.61 105 ASN C CA 1
ATOM 3166 C C . ASN C 1 105 ? -18.200 -9.728 0.438 1.00 25.89 105 ASN C C 1
ATOM 3167 O O . ASN C 1 105 ? -18.104 -9.429 1.620 1.00 23.02 105 ASN C O 1
ATOM 3172 N N . LYS C 1 106 ? -19.199 -10.455 -0.063 1.00 23.74 106 LYS C N 1
ATOM 3173 C CA . LYS C 1 106 ? -20.204 -11.038 0.832 1.00 25.75 106 LYS C CA 1
ATOM 3174 C C . LYS C 1 106 ? -19.796 -12.444 1.298 1.00 25.52 106 LYS C C 1
ATOM 3175 O O . LYS C 1 106 ? -20.595 -13.141 1.901 1.00 28.49 106 LYS C O 1
ATOM 3181 N N . GLY C 1 107 ? -18.566 -12.879 1.011 1.00 25.48 107 GLY C N 1
ATOM 3182 C CA . GLY C 1 107 ? -18.034 -14.134 1.491 1.00 23.94 107 GLY C CA 1
ATOM 3183 C C . GLY C 1 107 ? -18.532 -15.346 0.732 1.00 23.66 107 GLY C C 1
ATOM 3184 O O . GLY C 1 107 ? -18.448 -16.464 1.246 1.00 28.10 107 GLY C O 1
ATOM 3185 N N . ARG C 1 108 ? -18.993 -15.164 -0.507 1.00 22.47 108 ARG C N 1
ATOM 3186 C CA . ARG C 1 108 ? -19.337 -16.282 -1.384 1.00 22.69 108 ARG C CA 1
ATOM 3187 C C . ARG C 1 108 ? -18.170 -16.674 -2.269 1.00 23.07 108 ARG C C 1
ATOM 3188 O O . ARG C 1 108 ? -17.454 -15.773 -2.803 1.00 21.25 108 ARG C O 1
ATOM 3196 N N . THR C 1 109 ? -17.992 -17.958 -2.508 1.00 20.90 109 THR C N 1
ATOM 3197 C CA . THR C 1 109 ? -16.946 -18.466 -3.389 1.00 20.90 109 THR C CA 1
ATOM 3198 C C . THR C 1 109 ? -17.598 -19.170 -4.589 1.00 19.89 109 THR C C 1
ATOM 3199 O O . THR C 1 109 ? -18.598 -19.946 -4.413 1.00 20.09 109 THR C O 1
ATOM 3203 N N . PHE C 1 110 ? -17.099 -18.907 -5.808 1.00 17.77 110 PHE C N 1
ATOM 3204 C CA . PHE C 1 110 ? -17.605 -19.517 -7.010 1.00 17.76 110 PHE C CA 1
ATOM 3205 C C . PHE C 1 110 ? -16.463 -20.242 -7.624 1.00 18.35 110 PHE C C 1
ATOM 3206 O O . PHE C 1 110 ? -15.484 -19.603 -8.060 1.00 19.10 110 PHE C O 1
ATOM 3214 N N . GLY C 1 111 ? -16.569 -21.569 -7.688 1.00 19.64 111 GLY C N 1
ATOM 3215 C CA . GLY C 1 111 ? -15.521 -22.435 -8.124 1.00 19.27 111 GLY C CA 1
ATOM 3216 C C . GLY C 1 111 ? -14.744 -23.130 -7.045 1.00 22.40 111 GLY 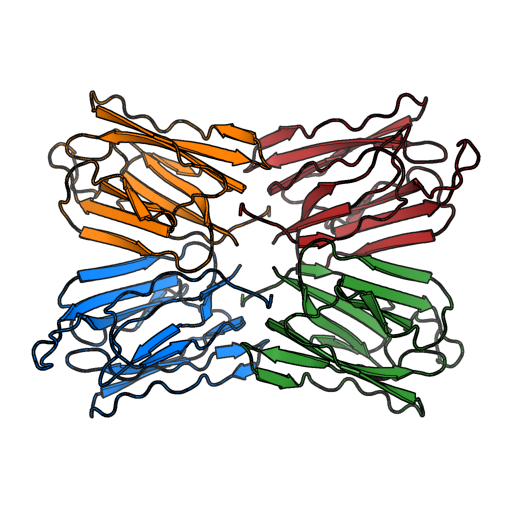C C 1
ATOM 3217 O O . GLY C 1 111 ? -15.150 -23.079 -5.884 1.00 25.43 111 GLY C O 1
ATOM 3218 N N . PRO C 1 112 ? -13.638 -23.793 -7.365 1.00 21.71 112 PRO C N 1
ATOM 3219 C CA . PRO C 1 112 ? -12.906 -23.753 -8.648 1.00 20.96 112 PRO C CA 1
ATOM 3220 C C . PRO C 1 112 ? -13.631 -24.485 -9.782 1.00 21.57 112 PRO C C 1
ATOM 3221 O O . PRO C 1 112 ? -14.333 -25.490 -9.545 1.00 23.76 112 PRO C O 1
ATOM 3225 N N . TYR C 1 113 ? -13.547 -23.945 -10.974 1.00 18.23 113 TYR C N 1
ATOM 3226 C CA . TYR C 1 113 ? -14.053 -24.550 -12.184 1.00 18.77 113 TYR C CA 1
ATOM 3227 C C . TYR C 1 113 ? -12.829 -25.027 -12.944 1.00 20.36 113 TYR C C 1
ATOM 3228 O O . TYR C 1 113 ? -11.841 -24.309 -13.000 1.00 19.53 113 TYR C O 1
ATOM 3237 N N . GLY C 1 114 ? -12.904 -26.201 -13.585 1.00 19.40 114 GLY C N 1
ATOM 3238 C CA . GLY C 1 114 ? -11.813 -26.724 -14.365 1.00 20.32 114 GLY C CA 1
ATOM 3239 C C . GLY C 1 114 ? -10.950 -27.638 -13.483 1.00 21.70 114 GLY C C 1
ATOM 3240 O O . GLY C 1 114 ? -11.453 -28.225 -12.536 1.00 26.52 114 GLY C O 1
ATOM 3241 N N . GLU C 1 115 ? -9.679 -27.776 -13.818 1.00 20.45 115 GLU C N 1
ATOM 3242 C CA . GLU C 1 115 ? -8.714 -28.603 -13.057 1.00 23.18 115 GLU C CA 1
ATOM 3243 C C . GLU C 1 115 ? -7.604 -27.754 -12.519 1.00 21.94 115 GLU C C 1
ATOM 3244 O O . GLU C 1 115 ? -6.963 -27.030 -13.284 1.00 21.28 115 GLU C O 1
ATOM 3250 N N . GLU C 1 116 ? -7.342 -27.865 -11.213 1.00 22.33 116 GLU C N 1
ATOM 3251 C CA . GLU C 1 116 ? -6.226 -27.145 -10.580 1.00 24.78 116 GLU C CA 1
ATOM 3252 C C . GLU C 1 116 ? -4.852 -27.754 -10.819 1.00 27.63 116 GLU C C 1
ATOM 3253 O O . GLU C 1 116 ? -4.204 -28.278 -9.920 1.00 30.81 116 GLU C O 1
ATOM 3259 N N . ASP C 1 117 ? -4.405 -27.635 -12.046 1.00 24.80 117 ASP C N 1
ATOM 3260 C CA . ASP C 1 117 ? -3.156 -28.188 -12.481 1.00 30.49 117 ASP C CA 1
ATOM 3261 C C . ASP C 1 117 ? -2.298 -27.057 -12.982 1.00 27.84 117 ASP C C 1
ATOM 3262 O O . ASP C 1 117 ? -2.777 -26.214 -13.772 1.00 25.80 117 ASP C O 1
ATOM 3267 N N . GLY C 1 118 ? -1.026 -27.060 -12.548 1.00 24.12 118 GLY C N 1
ATOM 3268 C CA . GLY C 1 118 ? -0.001 -26.166 -13.084 1.00 25.38 118 GLY C CA 1
ATOM 3269 C C . GLY C 1 118 ? 0.293 -25.016 -12.129 1.00 25.15 118 GLY C C 1
ATOM 3270 O O . GLY C 1 118 ? 0.503 -25.254 -10.948 1.00 27.37 118 GLY C O 1
ATOM 3271 N N . THR C 1 119 ? 0.395 -23.800 -12.671 1.00 22.00 119 THR C N 1
ATOM 3272 C CA . THR C 1 119 ? 0.838 -22.604 -11.948 1.00 22.01 119 THR C CA 1
ATOM 3273 C C . THR C 1 119 ? -0.358 -21.784 -11.462 1.00 21.57 119 THR C C 1
ATOM 3274 O O . THR C 1 119 ? -1.192 -21.292 -12.281 1.00 19.36 119 THR C O 1
ATOM 3278 N N . TYR C 1 120 ? -0.494 -21.732 -10.135 1.00 21.65 120 TYR C N 1
ATOM 3279 C CA . TYR C 1 120 ? -1.502 -20.880 -9.489 1.00 23.01 120 TYR C CA 1
ATOM 3280 C C . TYR C 1 120 ? -1.245 -19.399 -9.785 1.00 21.27 120 TYR C C 1
ATOM 3281 O O . TYR C 1 120 ? -0.080 -18.977 -9.856 1.00 20.85 120 TYR C O 1
ATOM 3290 N N . PHE C 1 121 ? -2.336 -18.624 -9.991 1.00 20.95 121 PHE C N 1
ATOM 3291 C CA . PHE C 1 121 ? -2.315 -17.155 -9.987 1.00 18.59 121 PHE C CA 1
ATOM 3292 C C . PHE C 1 121 ? -3.406 -16.669 -9.117 1.00 18.32 121 PHE C C 1
ATOM 3293 O O . PHE C 1 121 ? -4.425 -17.346 -8.919 1.00 17.66 121 PHE C O 1
ATOM 3301 N N . ASN C 1 122 ? -3.215 -15.470 -8.569 1.00 19.44 122 ASN C N 1
ATOM 3302 C CA . ASN C 1 122 ? -4.139 -15.002 -7.567 1.00 18.43 122 ASN C CA 1
ATOM 3303 C C . ASN C 1 122 ? -4.078 -13.481 -7.535 1.00 17.91 122 ASN C C 1
ATOM 3304 O O . ASN C 1 122 ? -2.970 -12.903 -7.350 1.00 16.70 122 ASN C O 1
ATOM 3309 N N . LEU C 1 123 ? -5.232 -12.840 -7.699 1.00 17.09 123 LEU C N 1
ATOM 3310 C CA . LEU C 1 123 ? -5.407 -11.377 -7.636 1.00 16.67 123 LEU C CA 1
ATOM 3311 C C . LEU C 1 123 ? -6.396 -11.012 -6.523 1.00 17.45 123 LEU C C 1
ATOM 3312 O O . LEU C 1 123 ? -7.608 -10.864 -6.733 1.00 17.89 123 LEU C O 1
ATOM 3317 N N . PRO C 1 124 ? -5.867 -10.814 -5.309 1.00 17.77 124 PRO C N 1
ATOM 3318 C CA . PRO C 1 124 ? -6.679 -10.267 -4.262 1.00 17.43 124 PRO C CA 1
ATOM 3319 C C . PRO C 1 124 ? -6.859 -8.788 -4.442 1.00 19.52 124 PRO C C 1
ATOM 3320 O O . PRO C 1 124 ? -5.868 -8.071 -4.748 1.00 18.06 124 PRO C O 1
ATOM 3324 N N . ILE C 1 125 ? -8.094 -8.305 -4.253 1.00 18.62 125 ILE C N 1
ATOM 3325 C CA . ILE C 1 125 ? -8.403 -6.870 -4.395 1.00 19.05 125 ILE C CA 1
ATOM 3326 C C . ILE C 1 125 ? -8.763 -6.324 -3.003 1.00 19.33 125 ILE C C 1
ATOM 3327 O O . ILE C 1 125 ? -9.809 -6.667 -2.436 1.00 20.47 125 ILE C O 1
ATOM 3332 N N . GLU C 1 126 ? -7.912 -5.456 -2.474 1.00 18.48 126 GLU C N 1
ATOM 3333 C CA . GLU C 1 126 ? -8.183 -4.820 -1.209 1.00 20.82 126 GLU C CA 1
ATOM 3334 C C . GLU C 1 126 ? -9.046 -3.568 -1.378 1.00 21.12 126 GLU C C 1
ATOM 3335 O O . GLU C 1 126 ? -9.895 -3.302 -0.539 1.00 23.66 126 GLU C O 1
ATOM 3341 N N . ASN C 1 127 ? -8.851 -2.807 -2.472 1.00 20.92 127 ASN C N 1
ATOM 3342 C CA . ASN C 1 127 ? -9.627 -1.636 -2.769 1.00 21.49 127 ASN C CA 1
ATOM 3343 C C . ASN C 1 127 ? -9.721 -1.516 -4.273 1.00 22.10 127 ASN C C 1
ATOM 3344 O O . ASN C 1 127 ? -8.709 -1.530 -4.963 1.00 18.97 127 ASN C O 1
ATOM 3349 N N . GLY C 1 128 ? -10.933 -1.338 -4.782 1.00 20.90 128 GLY C N 1
ATOM 3350 C CA . GLY C 1 128 ? -11.148 -1.128 -6.169 1.00 18.68 128 GLY C CA 1
ATOM 3351 C C . GLY C 1 128 ? -12.088 -2.190 -6.700 1.00 18.36 128 GLY C C 1
ATOM 3352 O O . GLY C 1 128 ? -12.535 -3.083 -5.949 1.00 17.71 128 GLY C O 1
ATOM 3353 N N . LEU C 1 129 ? -12.463 -2.042 -7.964 1.00 17.35 129 LEU C N 1
ATOM 3354 C CA . LEU C 1 129 ? -13.507 -2.945 -8.576 1.00 18.41 129 LEU C CA 1
ATOM 3355 C C . LEU C 1 129 ? -13.040 -3.467 -9.909 1.00 17.11 129 LEU C C 1
ATOM 3356 O O . LEU C 1 129 ? -12.434 -2.734 -10.713 1.00 17.32 129 LEU C O 1
ATOM 3361 N N . VAL C 1 130 ? -13.378 -4.723 -10.201 1.00 15.31 130 VAL C N 1
ATOM 3362 C CA . VAL C 1 130 ? -13.195 -5.235 -11.556 1.00 15.49 130 VAL C CA 1
ATOM 3363 C C . VAL C 1 130 ? -14.320 -4.570 -12.388 1.00 14.69 130 VAL C C 1
ATOM 3364 O O . VAL C 1 130 ? -15.479 -4.681 -11.988 1.00 15.74 130 VAL C O 1
ATOM 3368 N N . VAL C 1 131 ? -13.925 -3.931 -13.515 1.00 13.84 131 VAL C N 1
ATOM 3369 C CA . VAL C 1 131 ? -14.816 -3.252 -14.404 1.00 15.16 131 VAL C CA 1
ATOM 3370 C C . VAL C 1 131 ? -14.839 -3.806 -15.817 1.00 13.65 131 VAL C C 1
ATOM 3371 O O . VAL C 1 131 ? -15.595 -3.295 -16.656 1.00 14.82 131 VAL C O 1
ATOM 3375 N N . GLY C 1 132 ? -14.043 -4.831 -16.050 1.00 13.79 132 GLY C N 1
ATOM 3376 C CA . GLY C 1 132 ? -13.915 -5.335 -17.410 1.00 14.46 132 GLY C CA 1
ATOM 3377 C C . GLY C 1 132 ? -12.985 -6.511 -17.470 1.00 15.65 132 GLY C C 1
ATOM 3378 O O . GLY C 1 132 ? -12.109 -6.648 -16.568 1.00 13.28 132 GLY C O 1
ATOM 3379 N N . PHE C 1 133 ? -13.186 -7.389 -18.467 1.00 13.06 133 PHE C N 1
ATOM 3380 C CA . PHE C 1 133 ? -12.305 -8.549 -18.704 1.00 13.60 133 PHE C CA 1
ATOM 3381 C C . PHE C 1 133 ? -11.672 -8.454 -20.094 1.00 14.60 133 PHE C C 1
ATOM 3382 O O . PHE C 1 133 ? -12.267 -7.880 -20.985 1.00 14.40 133 PHE C O 1
ATOM 3390 N N . LYS C 1 134 ? -10.495 -9.030 -20.223 1.00 14.89 134 LYS C N 1
ATOM 3391 C CA . LYS C 1 134 ? -9.831 -9.194 -21.518 1.00 16.64 134 LYS C CA 1
ATOM 3392 C C . LYS C 1 134 ? -9.182 -10.542 -21.494 1.00 16.55 134 LYS C C 1
ATOM 3393 O O . LYS C 1 134 ? -9.047 -11.118 -20.433 1.00 18.11 134 LYS C O 1
ATOM 3399 N N . GLY C 1 135 ? -8.873 -11.120 -22.628 1.00 15.21 135 GLY C N 1
ATOM 3400 C CA . GLY C 1 135 ? -8.293 -12.412 -22.617 1.00 15.41 135 GLY C CA 1
ATOM 3401 C C . GLY C 1 135 ? -7.851 -12.861 -23.989 1.00 13.83 135 GLY C C 1
ATOM 3402 O O . GLY C 1 135 ? -7.755 -12.043 -24.898 1.00 14.35 135 GLY C O 1
ATOM 3403 N N . ARG C 1 136 ? -7.687 -14.164 -24.116 1.00 13.55 136 ARG C N 1
ATOM 3404 C CA . ARG C 1 136 ? -7.312 -14.786 -25.398 1.00 13.50 136 ARG C CA 1
ATOM 3405 C C . ARG C 1 136 ? -8.058 -16.127 -25.513 1.00 13.64 136 ARG C C 1
ATOM 3406 O O . ARG C 1 136 ? -8.032 -16.955 -24.590 1.00 13.91 136 ARG C O 1
ATOM 3414 N N . THR C 1 137 ? -8.710 -16.347 -26.639 1.00 12.26 137 THR C N 1
ATOM 3415 C CA . THR C 1 137 ? -9.506 -17.548 -26.876 1.00 13.65 137 THR C CA 1
ATOM 3416 C C . THR C 1 137 ? -9.189 -18.123 -28.280 1.00 15.00 137 THR C C 1
ATOM 3417 O O . THR C 1 137 ? -9.107 -17.389 -29.263 1.00 14.05 137 THR C O 1
ATOM 3421 N N . GLY C 1 138 ? -8.956 -19.410 -28.329 1.00 17.58 138 GLY C N 1
ATOM 3422 C CA . GLY C 1 138 ? -8.833 -20.181 -29.557 1.00 17.72 138 GLY C CA 1
ATOM 3423 C C . GLY C 1 138 ? -9.922 -21.234 -29.517 1.00 17.30 138 GLY C C 1
ATOM 3424 O O . GLY C 1 138 ? -11.137 -20.875 -29.558 1.00 19.48 138 GLY C O 1
ATOM 3425 N N . ASP C 1 139 ? -9.538 -22.510 -29.344 1.00 17.25 139 ASP C N 1
ATOM 3426 C CA . ASP C 1 139 ? -10.550 -23.516 -29.039 1.00 21.87 139 ASP C CA 1
ATOM 3427 C C . ASP C 1 139 ? -11.051 -23.358 -27.622 1.00 20.15 139 ASP C C 1
ATOM 3428 O O . ASP C 1 139 ? -12.116 -23.804 -27.291 1.00 21.14 139 ASP C O 1
ATOM 3433 N N . LEU C 1 140 ? -10.227 -22.814 -26.762 1.00 18.16 140 LEU C N 1
ATOM 3434 C CA . LEU C 1 140 ? -10.583 -22.621 -25.363 1.00 18.38 140 LEU C CA 1
ATOM 3435 C C . LEU C 1 140 ? -9.901 -21.342 -24.800 1.00 14.97 140 LEU C C 1
ATOM 3436 O O . LEU C 1 140 ? -9.375 -20.562 -25.591 1.00 15.47 140 LEU C O 1
ATOM 3441 N N . LEU C 1 141 ? -10.002 -21.106 -23.487 1.00 14.56 141 LEU C N 1
ATOM 3442 C CA . LEU C 1 141 ? -9.462 -19.874 -22.918 1.00 15.41 141 LEU C CA 1
ATOM 3443 C C . LEU C 1 141 ? -7.967 -19.979 -22.718 1.00 15.13 141 LEU C C 1
ATOM 3444 O O . LEU C 1 141 ? -7.513 -20.584 -21.744 1.00 16.62 141 LEU C O 1
ATOM 3449 N N . ASP C 1 142 ? -7.198 -19.338 -23.602 1.00 16.71 142 ASP C N 1
ATOM 3450 C CA . ASP C 1 142 ? -5.699 -19.290 -23.451 1.00 14.77 142 ASP C CA 1
ATOM 3451 C C . ASP C 1 142 ? -5.192 -18.371 -22.358 1.00 15.05 142 ASP C C 1
ATOM 3452 O O . ASP C 1 142 ? -4.160 -18.722 -21.744 1.00 14.82 142 ASP C O 1
ATOM 3457 N N . ALA C 1 143 ? -5.896 -17.246 -22.077 1.00 13.86 143 ALA C N 1
ATOM 3458 C CA . ALA C 1 143 ? -5.439 -16.303 -21.129 1.00 14.67 143 ALA C CA 1
ATOM 3459 C C . ALA C 1 143 ? -6.582 -15.404 -20.668 1.00 15.17 143 ALA C C 1
ATOM 3460 O O . ALA C 1 143 ? -7.574 -15.260 -21.370 1.00 13.91 143 ALA C O 1
ATOM 3462 N N . ILE C 1 144 ? -6.394 -14.781 -19.506 1.00 14.33 144 ILE C N 1
ATOM 3463 C CA . ILE C 1 144 ? -7.400 -13.934 -18.923 1.00 14.51 144 ILE C CA 1
ATOM 3464 C C . ILE C 1 144 ? -6.737 -12.776 -18.203 1.00 14.36 144 ILE C C 1
ATOM 3465 O O . ILE C 1 144 ? -5.629 -12.930 -17.630 1.00 16.13 144 ILE C O 1
ATOM 3470 N N . GLY C 1 145 ? -7.404 -11.604 -18.202 1.00 14.24 145 GLY C N 1
ATOM 3471 C CA . GLY C 1 145 ? -6.876 -10.421 -17.483 1.00 15.83 145 GLY C CA 1
ATOM 3472 C C . GLY C 1 145 ? -8.020 -9.491 -17.077 1.00 17.43 145 GLY C C 1
ATOM 3473 O O . GLY C 1 145 ? -9.158 -9.767 -17.485 1.00 14.01 145 GLY C O 1
ATOM 3474 N N . VAL C 1 146 ? -7.755 -8.486 -16.219 1.00 15.01 146 VAL C N 1
ATOM 3475 C CA . VAL C 1 146 ? -8.830 -7.664 -15.656 1.00 15.17 146 VAL C CA 1
ATOM 3476 C C . VAL C 1 146 ? -8.528 -6.162 -15.792 1.00 15.45 146 VAL C C 1
ATOM 3477 O O . VAL C 1 146 ? -7.386 -5.747 -15.620 1.00 15.14 146 VAL C O 1
ATOM 3481 N N . HIS C 1 147 ? -9.547 -5.403 -16.148 1.00 14.76 147 HIS C N 1
ATOM 3482 C CA . HIS C 1 147 ? -9.567 -3.942 -16.004 1.00 14.67 147 HIS C CA 1
ATOM 3483 C C . HIS C 1 147 ? -10.121 -3.573 -14.629 1.00 15.68 147 HIS C C 1
ATOM 3484 O O . HIS C 1 147 ? -11.106 -4.140 -14.147 1.00 14.81 147 HIS C O 1
ATOM 3491 N N . MET C 1 148 ? -9.480 -2.590 -13.990 1.00 15.78 148 MET C N 1
ATOM 3492 C CA . MET C 1 148 ? -9.936 -2.176 -12.653 1.00 15.50 148 MET C CA 1
ATOM 3493 C C . MET C 1 148 ? -10.160 -0.690 -12.585 1.00 16.52 148 MET C C 1
ATOM 3494 O O . MET C 1 148 ? -9.448 0.104 -13.247 1.00 17.40 148 MET C O 1
ATOM 3499 N N . ALA C 1 149 ? -11.102 -0.330 -11.725 1.00 17.01 149 ALA C N 1
ATOM 3500 C CA . ALA C 1 149 ? -11.387 1.075 -11.422 1.00 21.35 149 ALA C CA 1
ATOM 3501 C C . ALA C 1 149 ? -11.778 1.267 -9.961 1.00 23.50 149 ALA C C 1
ATOM 3502 O O . ALA C 1 149 ? -11.930 0.326 -9.202 1.00 25.16 149 ALA C O 1
ATOM 3504 N N . LEU C 1 150 ? -11.800 2.517 -9.529 1.00 25.65 150 LEU C N 1
ATOM 3505 C CA . LEU C 1 150 ? -12.403 2.869 -8.254 1.00 33.97 150 LEU C CA 1
ATOM 3506 C C . LEU C 1 150 ? -13.941 3.079 -8.356 1.00 43.44 150 LEU C C 1
ATOM 3507 O O . LEU C 1 150 ? -14.528 3.725 -9.277 1.00 46.60 150 LEU C O 1
ATOM 3513 N N . MET D 1 1 ? -12.674 8.928 3.422 1.00 53.12 1 MET D N 1
ATOM 3514 C CA . MET D 1 1 ? -13.052 10.292 2.944 0.50 51.29 1 MET D CA 1
ATOM 3515 C C . MET D 1 1 ? -11.985 10.990 2.075 0.50 53.41 1 MET D C 1
ATOM 3516 O O . MET D 1 1 ? -12.331 11.844 1.254 1.00 56.97 1 MET D O 1
ATOM 3521 N N . ALA D 1 2 ? -10.706 10.637 2.272 1.00 51.04 2 ALA D N 1
ATOM 3522 C CA . ALA D 1 2 ? -9.574 11.138 1.453 1.00 45.99 2 ALA D CA 1
ATOM 3523 C C . ALA D 1 2 ? -9.334 10.350 0.118 1.00 40.15 2 ALA D C 1
ATOM 3524 O O . ALA D 1 2 ? -10.046 9.364 -0.134 1.00 38.22 2 ALA D O 1
ATOM 3526 N N . SER D 1 3 ? -8.367 10.807 -0.720 1.00 30.94 3 SER D N 1
ATOM 3527 C CA . SER D 1 3 ? -8.146 10.251 -2.018 1.00 33.22 3 SER D CA 1
ATOM 3528 C C . SER D 1 3 ? -7.647 8.800 -1.925 1.00 38.21 3 SER D C 1
ATOM 3529 O O . SER D 1 3 ? -6.939 8.442 -0.950 1.00 43.70 3 SER D O 1
ATOM 3532 N N . GLN D 1 4 ? -7.902 8.021 -2.968 1.00 34.20 4 GLN D N 1
ATOM 3533 C CA . GLN D 1 4 ? -7.687 6.581 -2.913 1.00 32.53 4 GLN D CA 1
ATOM 3534 C C . GLN D 1 4 ? -7.165 6.015 -4.285 1.00 26.85 4 GLN D C 1
ATOM 3535 O O . GLN D 1 4 ? -7.364 6.553 -5.410 1.00 23.56 4 GLN D O 1
ATOM 3541 N N . THR D 1 5 ? -6.428 4.929 -4.154 1.00 21.35 5 THR D N 1
ATOM 3542 C CA . THR D 1 5 ? -5.877 4.172 -5.277 1.00 20.61 5 THR D CA 1
ATOM 3543 C C . THR D 1 5 ? -6.375 2.725 -5.201 1.00 19.08 5 THR D C 1
ATOM 3544 O O . THR D 1 5 ? -6.637 2.193 -4.115 1.00 21.69 5 THR D O 1
ATOM 3548 N N . ILE D 1 6 ? -6.376 2.087 -6.355 1.00 18.17 6 ILE D N 1
ATOM 3549 C CA . ILE D 1 6 ? -6.581 0.632 -6.474 1.00 19.76 6 ILE D CA 1
ATOM 3550 C C . ILE D 1 6 ? -5.480 -0.063 -5.672 1.00 19.38 6 ILE D C 1
ATOM 3551 O O . ILE D 1 6 ? -4.283 0.351 -5.775 1.00 17.26 6 ILE D O 1
ATOM 3556 N N . THR D 1 7 ? -5.856 -1.053 -4.852 1.00 16.80 7 THR D N 1
ATOM 3557 C CA . THR D 1 7 ? -4.896 -1.784 -4.021 1.00 15.75 7 THR D CA 1
ATOM 3558 C C . THR D 1 7 ? -5.124 -3.274 -4.230 1.00 15.50 7 THR D C 1
ATOM 3559 O O . THR D 1 7 ? -6.236 -3.789 -4.017 1.00 18.53 7 THR D O 1
ATOM 3563 N N . VAL D 1 8 ? -4.085 -3.933 -4.684 1.00 15.52 8 VAL D N 1
ATOM 3564 C CA . VAL D 1 8 ? -4.077 -5.376 -4.914 1.00 15.65 8 VAL D CA 1
ATOM 3565 C C . VAL D 1 8 ? -3.069 -6.083 -4.033 1.00 16.92 8 VAL D C 1
ATOM 3566 O O . VAL D 1 8 ? -2.150 -5.485 -3.466 1.00 17.79 8 VAL D O 1
ATOM 3570 N N . GLY D 1 9 ? -3.302 -7.386 -3.833 1.00 17.30 9 GLY D N 1
ATOM 3571 C CA . GLY D 1 9 ? -2.630 -8.120 -2.732 1.00 19.05 9 GLY D CA 1
ATOM 3572 C C . GLY D 1 9 ? -3.332 -7.883 -1.416 1.00 20.35 9 GLY D C 1
ATOM 3573 O O . GLY D 1 9 ? -4.483 -7.499 -1.409 1.00 21.82 9 GLY D O 1
ATOM 3574 N N . PRO D 1 10 ? -2.672 -8.102 -0.290 1.00 22.75 10 PRO D N 1
ATOM 3575 C CA . PRO D 1 10 ? -1.313 -8.641 -0.245 1.00 23.22 10 PRO D CA 1
ATOM 3576 C C . PRO D 1 10 ? -1.154 -10.104 -0.609 1.00 21.30 10 PRO D C 1
ATOM 3577 O O . PRO D 1 10 ? -2.175 -10.891 -0.673 1.00 22.71 10 PRO D O 1
ATOM 3581 N N . TRP D 1 11 ? 0.105 -10.434 -0.913 1.00 20.71 11 TRP D N 1
ATOM 3582 C CA . TRP D 1 11 ? 0.575 -11.817 -1.105 1.00 18.14 11 TRP D CA 1
ATOM 3583 C C . TRP D 1 11 ? 1.461 -12.146 0.095 1.00 19.88 11 TRP D C 1
ATOM 3584 O O . TRP D 1 11 ? 2.419 -11.377 0.384 1.00 19.34 11 TRP D O 1
ATOM 3595 N N . GLY D 1 12 ? 1.156 -13.256 0.786 1.00 18.84 12 GLY D N 1
ATOM 3596 C CA . GLY D 1 12 ? 1.902 -13.619 1.995 1.00 18.44 12 GLY D CA 1
ATOM 3597 C C . GLY D 1 12 ? 0.958 -14.002 3.060 1.00 22.25 12 GLY D C 1
ATOM 3598 O O . GLY D 1 12 ? -0.198 -14.369 2.751 1.00 26.88 12 GLY D O 1
ATOM 3599 N N . GLY D 1 13 ? 1.402 -13.970 4.330 1.00 21.35 13 GLY D N 1
ATOM 3600 C CA . GLY D 1 13 ? 0.630 -14.475 5.448 1.00 21.42 13 GLY D CA 1
ATOM 3601 C C . GLY D 1 13 ? 0.132 -13.378 6.358 1.00 23.52 13 GLY D C 1
ATOM 3602 O O . GLY D 1 13 ? 0.428 -12.189 6.099 1.00 26.87 13 GLY D O 1
ATOM 3603 N N . PRO D 1 14 ? -0.655 -13.723 7.400 1.00 23.84 14 PRO D N 1
ATOM 3604 C CA . PRO D 1 14 ? -1.264 -12.772 8.358 1.00 24.68 14 PRO D CA 1
ATOM 3605 C C . PRO D 1 14 ? -0.413 -12.353 9.538 1.00 23.25 14 PRO D C 1
ATOM 3606 O O . PRO D 1 14 ? -0.876 -11.579 10.376 1.00 27.30 14 PRO D O 1
ATOM 3610 N N . GLY D 1 15 ? 0.811 -12.844 9.663 1.00 24.54 15 GLY D N 1
ATOM 3611 C CA . GLY D 1 15 ? 1.671 -12.520 10.820 1.00 26.08 15 GLY D CA 1
ATOM 3612 C C . GLY D 1 15 ? 2.332 -11.172 10.631 1.00 26.07 15 GLY D C 1
ATOM 3613 O O . GLY D 1 15 ? 2.186 -10.522 9.552 1.00 25.05 15 GLY D O 1
ATOM 3614 N N . GLY D 1 16 ? 3.072 -10.750 11.644 1.00 26.88 16 GLY D N 1
ATOM 3615 C CA . GLY D 1 16 ? 3.796 -9.480 11.628 1.00 27.25 16 GLY D CA 1
ATOM 3616 C C . GLY D 1 16 ? 2.875 -8.292 11.808 1.00 26.93 16 GLY D C 1
ATOM 3617 O O . GLY D 1 16 ? 1.675 -8.493 12.016 1.00 31.49 16 GLY D O 1
ATOM 3618 N N . ASN D 1 17 ? 3.428 -7.076 11.760 1.00 25.28 17 ASN D N 1
ATOM 3619 C CA . ASN D 1 17 ? 2.656 -5.869 11.959 1.00 24.57 17 ASN D CA 1
ATOM 3620 C C . ASN D 1 17 ? 2.345 -5.188 10.623 1.00 25.97 17 ASN D C 1
ATOM 3621 O O . ASN D 1 17 ? 3.237 -5.069 9.801 1.00 21.82 17 ASN D O 1
ATOM 3626 N N . GLU D 1 18 ? 1.078 -4.795 10.450 1.00 28.82 18 GLU D N 1
ATOM 3627 C CA . GLU D 1 18 ? 0.579 -4.100 9.225 1.00 27.08 18 GLU D CA 1
ATOM 3628 C C . GLU D 1 18 ? 1.332 -2.815 9.024 1.00 23.71 18 GLU D C 1
ATOM 3629 O O . GLU D 1 18 ? 1.510 -2.075 9.984 1.00 22.64 18 GLU D O 1
ATOM 3635 N N . TRP D 1 19 ? 1.771 -2.525 7.798 1.00 22.36 19 TRP D N 1
ATOM 3636 C CA . TRP D 1 19 ? 2.230 -1.170 7.428 1.00 19.05 19 TRP D CA 1
ATOM 3637 C C . TRP D 1 19 ? 1.676 -0.837 6.047 1.00 19.69 19 TRP D C 1
ATOM 3638 O O . TRP D 1 19 ? 1.310 -1.738 5.221 1.00 19.22 19 TRP D O 1
ATOM 3649 N N . ASP D 1 20 ? 1.598 0.452 5.787 1.00 18.12 20 ASP D N 1
ATOM 3650 C CA . ASP D 1 20 ? 1.085 0.943 4.507 1.00 19.69 20 ASP D CA 1
ATOM 3651 C C . ASP D 1 20 ? 1.830 2.255 4.238 1.00 19.07 20 ASP D C 1
ATOM 3652 O O . ASP D 1 20 ? 1.660 3.206 4.970 1.00 20.02 20 ASP D O 1
ATOM 3657 N N . ASP D 1 21 ? 2.661 2.279 3.215 1.00 17.14 21 ASP D N 1
ATOM 3658 C CA . ASP D 1 21 ? 3.407 3.527 2.830 1.00 18.49 21 ASP D CA 1
ATOM 3659 C C . ASP D 1 21 ? 2.436 4.600 2.261 1.00 20.99 21 ASP D C 1
ATOM 3660 O O . ASP D 1 21 ? 2.762 5.805 2.158 1.00 21.75 21 ASP D O 1
ATOM 3665 N N . GLY D 1 22 ? 1.283 4.159 1.778 1.00 20.42 22 GLY D N 1
ATOM 3666 C CA . GLY D 1 22 ? 0.419 5.010 0.981 1.00 18.39 22 GLY D CA 1
ATOM 3667 C C . GLY D 1 22 ? 0.814 5.131 -0.472 1.00 17.47 22 GLY D C 1
ATOM 3668 O O . GLY D 1 22 ? 1.603 4.337 -0.991 1.00 17.71 22 GLY D O 1
ATOM 3669 N N A SER D 1 23 ? 0.254 6.130 -1.140 0.50 17.04 23 SER D N 1
ATOM 3670 N N B SER D 1 23 ? 0.286 6.166 -1.113 0.50 15.05 23 SER D N 1
ATOM 3671 C CA A SER D 1 23 ? 0.497 6.329 -2.568 0.50 18.08 23 SER D CA 1
ATOM 3672 C CA B SER D 1 23 ? 0.444 6.380 -2.546 0.50 14.78 23 SER D CA 1
ATOM 3673 C C A SER D 1 23 ? 1.152 7.647 -2.911 0.50 16.15 23 SER D C 1
ATOM 3674 C C B SER D 1 23 ? 1.148 7.672 -2.914 0.50 14.47 23 SER D C 1
ATOM 3675 O O A SER D 1 23 ? 0.992 8.650 -2.168 0.50 17.49 23 SER D O 1
ATOM 3676 O O B SER D 1 23 ? 1.020 8.693 -2.186 0.50 15.57 23 SER D O 1
ATOM 3681 N N . TYR D 1 24 ? 1.843 7.637 -4.052 1.00 14.29 24 TYR D N 1
ATOM 3682 C CA . TYR D 1 24 ? 2.693 8.720 -4.526 1.00 14.83 24 TYR D CA 1
ATOM 3683 C C . TYR D 1 24 ? 2.562 8.860 -6.020 1.00 15.69 24 TYR D C 1
ATOM 3684 O O . TYR D 1 24 ? 1.480 8.532 -6.575 1.00 17.01 24 TYR D O 1
ATOM 3693 N N . THR D 1 25 ? 3.561 9.394 -6.705 1.00 15.89 25 THR D N 1
ATOM 3694 C CA . THR D 1 25 ? 3.445 9.482 -8.168 1.00 16.73 25 THR D CA 1
ATOM 3695 C C . THR D 1 25 ? 4.351 8.535 -8.965 1.00 17.25 25 THR D C 1
ATOM 3696 O O . THR D 1 25 ? 4.312 8.557 -10.200 1.00 17.28 25 THR D O 1
ATOM 3700 N N . GLY D 1 26 ? 5.189 7.766 -8.260 1.00 17.80 26 GLY D N 1
ATOM 3701 C CA . GLY D 1 26 ? 6.017 6.752 -8.931 1.00 16.45 26 GLY D CA 1
ATOM 3702 C C . GLY D 1 26 ? 7.049 6.239 -7.964 1.00 16.49 26 GLY D C 1
ATOM 3703 O O . GLY D 1 26 ? 6.965 6.485 -6.749 1.00 15.36 26 GLY D O 1
ATOM 3704 N N . ILE D 1 27 ? 7.938 5.437 -8.510 1.00 15.53 27 ILE D N 1
ATOM 3705 C CA . ILE D 1 27 ? 8.963 4.713 -7.712 1.00 16.39 27 ILE D CA 1
ATOM 3706 C C . ILE D 1 27 ? 10.354 5.095 -8.244 1.00 17.35 27 ILE D C 1
ATOM 3707 O O . ILE D 1 27 ? 10.664 5.022 -9.482 1.00 18.77 27 ILE D O 1
ATOM 3712 N N . ARG D 1 28 ? 11.232 5.495 -7.333 1.00 19.94 28 ARG D N 1
ATOM 3713 C CA . ARG D 1 28 ? 12.639 5.721 -7.739 1.00 21.18 28 ARG D CA 1
ATOM 3714 C C . ARG D 1 28 ? 13.542 4.553 -7.321 1.00 17.98 28 ARG D C 1
ATOM 3715 O O . ARG D 1 28 ? 14.344 4.095 -8.143 1.00 21.97 28 ARG D O 1
ATOM 3723 N N . ILE D 1 29 ? 13.488 4.157 -6.081 1.00 18.69 29 ILE D N 1
ATOM 3724 C CA . ILE D 1 29 ? 14.388 3.128 -5.548 1.00 18.90 29 ILE D CA 1
ATOM 3725 C C . ILE D 1 29 ? 13.664 2.209 -4.614 1.00 16.74 29 ILE D C 1
ATOM 3726 O O . ILE D 1 29 ? 12.900 2.630 -3.715 1.00 17.33 29 ILE D O 1
ATOM 3731 N N . ILE D 1 30 ? 13.998 0.920 -4.715 1.00 17.95 30 ILE D N 1
ATOM 3732 C CA . ILE D 1 30 ? 13.518 -0.100 -3.770 1.00 20.08 30 ILE D CA 1
ATOM 3733 C C . ILE D 1 30 ? 14.786 -0.728 -3.143 1.00 17.63 30 ILE D C 1
ATOM 3734 O O . ILE D 1 30 ? 15.685 -1.065 -3.879 1.00 19.67 30 ILE D O 1
ATOM 3739 N N . GLU D 1 31 ? 14.823 -0.806 -1.828 1.00 18.89 31 GLU D N 1
ATOM 3740 C CA A GLU D 1 31 ? 15.928 -1.479 -1.164 0.50 20.11 31 GLU D CA 1
ATOM 3741 C CA B GLU D 1 31 ? 15.904 -1.382 -1.028 0.50 20.66 31 GLU D CA 1
ATOM 3742 C C . GLU D 1 31 ? 15.348 -2.583 -0.280 1.00 21.60 31 GLU D C 1
ATOM 3743 O O . GLU D 1 31 ? 14.386 -2.413 0.457 1.00 22.71 31 GLU D O 1
ATOM 3754 N N . LEU D 1 32 ? 15.953 -3.772 -0.394 1.00 20.91 32 LEU D N 1
ATOM 3755 C CA . LEU D 1 32 ? 15.467 -4.864 0.381 1.00 20.92 32 LEU D CA 1
ATOM 3756 C C . LEU D 1 32 ? 16.658 -5.708 0.858 1.00 20.63 32 LEU D C 1
ATOM 3757 O O . LEU D 1 32 ? 17.772 -5.560 0.305 1.00 20.87 32 LEU D O 1
ATOM 3762 N N . SER D 1 33 ? 16.387 -6.559 1.867 1.00 20.23 33 SER D N 1
ATOM 3763 C CA . SER D 1 33 ? 17.355 -7.574 2.281 1.00 20.85 33 SER D CA 1
ATOM 3764 C C . SER D 1 33 ? 16.851 -8.971 2.060 1.00 22.72 33 SER D C 1
ATOM 3765 O O . SER D 1 33 ? 15.603 -9.268 2.160 1.00 21.34 33 SER D O 1
ATOM 3768 N N . TYR D 1 34 ? 17.795 -9.869 1.715 1.00 22.98 34 TYR D N 1
ATOM 3769 C CA . TYR D 1 34 ? 17.392 -11.271 1.438 1.00 23.10 34 TYR D CA 1
ATOM 3770 C C . TYR D 1 34 ? 18.410 -12.326 1.838 1.00 26.79 34 TYR D C 1
ATOM 3771 O O . TYR D 1 34 ? 19.623 -12.051 1.904 1.00 23.95 34 TYR D O 1
ATOM 3780 N N . LYS D 1 35 ? 17.891 -13.525 2.108 1.00 24.20 35 LYS D N 1
ATOM 3781 C CA . LYS D 1 35 ? 18.744 -14.748 2.145 1.00 26.44 35 LYS D CA 1
ATOM 3782 C C . LYS D 1 35 ? 17.861 -15.937 1.793 1.00 22.67 35 LYS D C 1
ATOM 3783 O O . LYS D 1 35 ? 17.660 -16.150 0.607 1.00 24.62 35 LYS D O 1
ATOM 3789 N N . GLU D 1 36 ? 17.302 -16.653 2.769 1.00 25.52 36 GLU D N 1
ATOM 3790 C CA . GLU D 1 36 ? 16.350 -17.751 2.512 1.00 26.94 36 GLU D CA 1
ATOM 3791 C C . GLU D 1 36 ? 14.868 -17.210 2.403 1.00 24.95 36 GLU D C 1
ATOM 3792 O O . GLU D 1 36 ? 13.940 -17.916 1.992 1.00 24.72 36 GLU D O 1
ATOM 3798 N N . ALA D 1 37 ? 14.691 -15.947 2.774 1.00 24.25 37 ALA D N 1
ATOM 3799 C CA . ALA D 1 37 ? 13.429 -15.235 2.746 1.00 20.33 37 ALA D CA 1
ATOM 3800 C C . ALA D 1 37 ? 13.772 -13.713 2.577 1.00 23.80 37 ALA D C 1
ATOM 3801 O O . ALA D 1 37 ? 14.959 -13.358 2.507 1.00 22.65 37 ALA D O 1
ATOM 3803 N N . ILE D 1 38 ? 12.753 -12.851 2.413 1.00 20.75 38 ILE D N 1
ATOM 3804 C CA . ILE D 1 38 ? 12.945 -11.420 2.336 1.00 19.57 38 ILE D CA 1
ATOM 3805 C C . ILE D 1 38 ? 12.869 -10.848 3.724 1.00 18.94 38 ILE D C 1
ATOM 3806 O O . ILE D 1 38 ? 11.899 -11.079 4.496 1.00 18.48 38 ILE D O 1
ATOM 3811 N N . GLY D 1 39 ? 13.873 -10.031 4.081 1.00 21.33 39 GLY D N 1
ATOM 3812 C CA . GLY D 1 39 ? 13.877 -9.443 5.426 1.00 19.76 39 GLY D CA 1
ATOM 3813 C C . GLY D 1 39 ? 13.370 -7.986 5.394 1.00 20.81 39 GLY D C 1
ATOM 3814 O O . GLY D 1 39 ? 12.209 -7.733 5.687 1.00 21.27 39 GLY D O 1
ATOM 3815 N N . SER D 1 40 ? 14.262 -7.053 5.029 1.00 20.83 40 SER D N 1
ATOM 3816 C CA . SER D 1 40 ? 13.913 -5.618 4.981 1.00 21.10 40 SER D CA 1
ATOM 3817 C C . SER D 1 40 ? 13.231 -5.230 3.665 1.00 19.23 40 SER D C 1
ATOM 3818 O O . SER D 1 40 ? 13.518 -5.816 2.644 1.00 18.74 40 SER D O 1
ATOM 3821 N N . PHE D 1 41 ? 12.484 -4.138 3.715 1.00 19.50 41 PHE D N 1
ATOM 3822 C CA . PHE D 1 41 ? 11.844 -3.590 2.499 1.00 20.31 41 PHE D CA 1
ATOM 3823 C C . PHE D 1 41 ? 11.571 -2.108 2.767 1.00 19.02 41 PHE D C 1
ATOM 3824 O O . PHE D 1 41 ? 10.899 -1.768 3.707 1.00 20.70 41 PHE D O 1
ATOM 3832 N N . SER D 1 42 ? 12.122 -1.261 1.902 1.00 20.60 42 SER D N 1
ATOM 3833 C CA . SER D 1 42 ? 11.764 0.159 1.963 1.00 20.66 42 SER D CA 1
ATOM 3834 C C . SER D 1 42 ? 11.965 0.769 0.596 1.00 19.17 42 SER D C 1
ATOM 3835 O O . SER D 1 42 ? 12.650 0.223 -0.257 1.00 20.08 42 SER D O 1
ATOM 3838 N N . VAL D 1 43 ? 11.345 1.921 0.375 1.00 18.85 43 VAL D N 1
ATOM 3839 C CA . VAL D 1 43 ? 11.245 2.541 -0.922 1.00 17.53 43 VAL D CA 1
ATOM 3840 C C . VAL D 1 43 ? 11.534 4.034 -0.840 1.00 16.65 43 VAL D C 1
ATOM 3841 O O . VAL D 1 43 ? 11.160 4.697 0.151 1.00 17.83 43 VAL D O 1
ATOM 3845 N N . ILE D 1 44 ? 12.210 4.542 -1.868 1.00 17.06 44 ILE D N 1
ATOM 3846 C CA . ILE D 1 44 ? 12.221 5.966 -2.161 1.00 18.88 44 ILE D CA 1
ATOM 3847 C C . ILE D 1 44 ? 11.208 6.166 -3.284 1.00 16.20 44 ILE D C 1
ATOM 3848 O O . ILE D 1 44 ? 11.446 5.772 -4.409 1.00 17.16 44 ILE D O 1
ATOM 3853 N N . TYR D 1 45 ? 10.135 6.863 -2.966 1.00 16.32 45 TYR D N 1
ATOM 3854 C CA . TYR D 1 45 ? 9.075 7.208 -3.955 1.00 16.24 45 TYR D CA 1
ATOM 3855 C C . TYR D 1 45 ? 9.400 8.461 -4.715 1.00 18.52 45 TYR D C 1
ATOM 3856 O O . TYR D 1 45 ? 10.260 9.258 -4.292 1.00 16.73 45 TYR D O 1
ATOM 3865 N N . ASP D 1 46 ? 8.806 8.633 -5.898 1.00 16.10 46 ASP D N 1
ATOM 3866 C CA . ASP D 1 46 ? 8.650 9.949 -6.486 1.00 17.12 46 ASP D CA 1
ATOM 3867 C C . ASP D 1 46 ? 7.395 10.564 -5.984 1.00 17.40 46 ASP D C 1
ATOM 3868 O O . ASP D 1 46 ? 6.351 9.907 -5.895 1.00 17.79 46 ASP D O 1
ATOM 3873 N N . LEU D 1 47 ? 7.483 11.835 -5.629 1.00 15.79 47 LEU D N 1
ATOM 3874 C CA . LEU D 1 47 ? 6.322 12.637 -5.293 1.00 15.20 47 LEU D CA 1
ATOM 3875 C C . LEU D 1 47 ? 6.393 13.954 -6.061 1.00 14.80 47 LEU D C 1
ATOM 3876 O O . LEU D 1 47 ? 7.128 14.869 -5.708 1.00 14.18 47 LEU D O 1
ATOM 3881 N N . ASN D 1 48 ? 5.631 14.044 -7.140 1.00 14.72 48 ASN D N 1
ATOM 3882 C CA . ASN D 1 48 ? 5.612 15.240 -7.938 1.00 16.12 48 ASN D CA 1
ATOM 3883 C C . ASN D 1 48 ? 6.990 15.717 -8.372 1.00 17.61 48 ASN D C 1
ATOM 3884 O O . ASN D 1 48 ? 7.240 16.895 -8.377 1.00 18.52 48 ASN D O 1
ATOM 3889 N N . GLY D 1 49 ? 7.839 14.765 -8.800 1.00 16.52 49 GLY D N 1
ATOM 3890 C CA . GLY D 1 49 ? 9.100 15.077 -9.394 1.00 18.00 49 GLY D CA 1
ATOM 3891 C C . GLY D 1 49 ? 10.248 15.147 -8.441 1.00 19.00 49 GLY D C 1
ATOM 3892 O O . GLY D 1 49 ? 11.350 15.388 -8.895 1.00 21.28 49 GLY D O 1
ATOM 3893 N N . GLU D 1 50 ? 10.011 14.953 -7.168 1.00 16.42 50 GLU D N 1
ATOM 3894 C CA . GLU D 1 50 ? 11.100 14.940 -6.186 1.00 18.76 50 GLU D CA 1
ATOM 3895 C C . GLU D 1 50 ? 11.075 13.652 -5.382 1.00 18.77 50 GLU D C 1
ATOM 3896 O O . GLU D 1 50 ? 9.999 13.095 -5.091 1.00 17.04 50 GLU D O 1
ATOM 3902 N N . PRO D 1 51 ? 12.269 13.252 -4.821 1.00 18.91 51 PRO D N 1
ATOM 3903 C CA . PRO D 1 51 ? 12.247 12.026 -4.033 1.00 18.66 51 PRO D CA 1
ATOM 3904 C C . PRO D 1 51 ? 11.547 12.201 -2.729 1.00 18.08 51 PRO D C 1
ATOM 3905 O O . PRO D 1 51 ? 11.658 13.273 -2.131 1.00 21.95 51 PRO D O 1
ATOM 3909 N N . PHE D 1 52 ? 10.835 11.166 -2.250 1.00 16.61 52 PHE D N 1
ATOM 3910 C CA . PHE D 1 52 ? 10.181 11.112 -0.954 1.00 18.44 52 PHE D CA 1
ATOM 3911 C C . PHE D 1 52 ? 10.572 9.803 -0.287 1.00 21.19 52 PHE D C 1
ATOM 3912 O O . PHE D 1 52 ? 10.299 8.692 -0.829 1.00 21.79 52 PHE D O 1
ATOM 3920 N N . SER D 1 53 ? 11.139 9.898 0.930 1.00 19.21 53 SER D N 1
ATOM 3921 C CA . SER D 1 53 ? 11.474 8.694 1.665 1.00 21.92 53 SER D CA 1
ATOM 3922 C C . SER D 1 53 ? 10.301 7.957 2.277 1.00 21.79 53 SER D C 1
ATOM 3923 O O . SER D 1 53 ? 9.680 8.431 3.211 1.00 21.40 53 SER D O 1
ATOM 3926 N N . GLY D 1 54 ? 10.022 6.717 1.826 1.00 20.92 54 GLY D N 1
ATOM 3927 C CA . GLY D 1 54 ? 9.171 5.856 2.604 1.00 19.24 54 GLY D CA 1
ATOM 3928 C C . GLY D 1 54 ? 9.721 5.491 3.972 1.00 20.72 54 GLY D C 1
ATOM 3929 O O . GLY D 1 54 ? 10.927 5.523 4.200 1.00 20.51 54 GLY D O 1
ATOM 3930 N N . SER D 1 55 ? 8.820 5.110 4.853 1.00 22.89 55 SER D N 1
ATOM 3931 C CA . SER D 1 55 ? 9.182 4.503 6.132 1.00 27.53 55 SER D CA 1
ATOM 3932 C C . SER D 1 55 ? 9.929 3.222 5.910 1.00 25.32 55 SER D C 1
ATOM 3933 O O . SER D 1 55 ? 9.634 2.471 5.008 1.00 23.63 55 SER D O 1
ATOM 3936 N N . LYS D 1 56 ? 10.967 3.004 6.716 1.00 25.32 56 LYS D N 1
ATOM 3937 C CA . LYS D 1 56 ? 11.774 1.786 6.610 1.00 25.12 56 LYS D CA 1
ATOM 3938 C C . LYS D 1 56 ? 11.064 0.623 7.356 1.00 24.88 56 LYS D C 1
ATOM 3939 O O . LYS D 1 56 ? 10.383 0.850 8.390 1.00 26.35 56 LYS D O 1
ATOM 3945 N N . HIS D 1 57 ? 11.082 -0.533 6.729 1.00 20.18 57 HIS D N 1
ATOM 3946 C CA . HIS D 1 57 ? 10.444 -1.780 7.265 1.00 23.87 57 HIS D CA 1
ATOM 3947 C C . HIS D 1 57 ? 11.568 -2.819 7.364 1.00 23.17 57 HIS D C 1
ATOM 3948 O O . HIS D 1 57 ? 11.716 -3.738 6.545 1.00 21.80 57 HIS D O 1
ATOM 3955 N N . THR D 1 58 ? 12.488 -2.539 8.286 1.00 25.14 58 THR D N 1
ATOM 3956 C CA . THR D 1 58 ? 13.737 -3.263 8.265 1.00 26.54 58 THR D CA 1
ATOM 3957 C C . THR D 1 58 ? 13.664 -4.488 9.192 1.00 26.48 58 THR D C 1
ATOM 3958 O O . THR D 1 58 ? 12.888 -4.570 10.160 1.00 28.39 58 THR D O 1
ATOM 3962 N N . SER D 1 59 ? 14.431 -5.476 8.791 1.00 28.62 59 SER D N 1
ATOM 3963 C CA . SER D 1 59 ? 14.652 -6.701 9.548 1.00 30.17 59 SER D CA 1
ATOM 3964 C C . SER D 1 59 ? 16.062 -6.618 10.173 1.00 30.43 59 SER D C 1
ATOM 3965 O O . SER D 1 59 ? 17.034 -6.167 9.507 1.00 28.21 59 SER D O 1
ATOM 3968 N N . LYS D 1 60 ? 16.157 -7.127 11.400 1.00 35.39 60 LYS D N 1
ATOM 3969 C CA . LYS D 1 60 ? 17.473 -7.277 12.113 1.00 41.20 60 LYS D CA 1
ATOM 3970 C C . LYS D 1 60 ? 18.309 -8.464 11.642 1.00 46.74 60 LYS D C 1
ATOM 3971 O O . LYS D 1 60 ? 19.493 -8.560 12.009 1.00 54.74 60 LYS D O 1
ATOM 3974 N N . LEU D 1 61 ? 17.735 -9.372 10.845 1.00 40.39 61 LEU D N 1
ATOM 3975 C CA . LEU D 1 61 ? 18.433 -10.583 10.474 1.00 40.37 61 LEU D CA 1
ATOM 3976 C C . LEU D 1 61 ? 19.600 -10.258 9.569 1.00 43.14 61 LEU D C 1
AT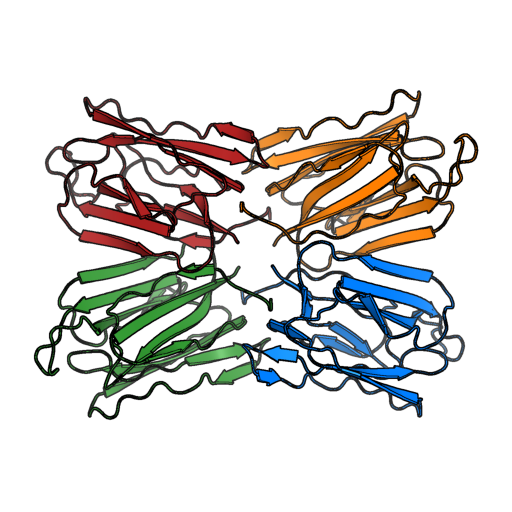OM 3977 O O . LEU D 1 61 ? 19.512 -9.287 8.815 1.00 35.70 61 LEU D O 1
ATOM 3982 N N . PRO D 1 62 ? 20.672 -11.093 9.594 1.00 41.39 62 PRO D N 1
ATOM 3983 C CA . PRO D 1 62 ? 21.897 -10.884 8.812 1.00 38.16 62 PRO D CA 1
ATOM 3984 C C . PRO D 1 62 ? 21.758 -11.229 7.344 1.00 39.07 62 PRO D C 1
ATOM 3985 O O . PRO D 1 62 ? 22.424 -12.131 6.851 1.00 33.14 62 PRO D O 1
ATOM 3989 N N . TYR D 1 63 ? 20.920 -10.471 6.619 1.00 32.11 63 TYR D N 1
ATOM 3990 C CA . TYR D 1 63 ? 20.679 -10.746 5.191 1.00 30.82 63 TYR D CA 1
ATOM 3991 C C . TYR D 1 63 ? 21.504 -9.843 4.263 1.00 29.15 63 TYR D C 1
ATOM 3992 O O . TYR D 1 63 ? 22.126 -8.894 4.713 1.00 34.12 63 TYR D O 1
ATOM 4001 N N . THR D 1 64 ? 21.569 -10.162 2.991 1.00 27.81 64 THR D N 1
ATOM 4002 C CA . THR D 1 64 ? 22.237 -9.329 2.000 1.00 26.31 64 THR D CA 1
ATOM 4003 C C . THR D 1 64 ? 21.330 -8.134 1.585 1.00 29.00 64 THR D C 1
ATOM 4004 O O . THR D 1 64 ? 20.184 -8.355 1.202 1.00 24.11 64 THR D O 1
ATOM 4008 N N . ASN D 1 65 ? 21.836 -6.894 1.649 1.00 25.08 65 ASN D N 1
ATOM 4009 C CA . ASN D 1 65 ? 21.058 -5.723 1.129 1.00 27.38 65 ASN D CA 1
ATOM 4010 C C . ASN D 1 65 ? 21.244 -5.526 -0.345 1.00 27.58 65 ASN D C 1
ATOM 4011 O O . ASN D 1 65 ? 22.332 -5.718 -0.870 1.00 24.46 65 ASN D O 1
ATOM 4016 N N . VAL D 1 66 ? 20.177 -5.143 -1.048 1.00 25.69 66 VAL D N 1
ATOM 4017 C CA . VAL D 1 66 ? 20.326 -4.810 -2.462 1.00 26.43 66 VAL D CA 1
ATOM 4018 C C . VAL D 1 66 ? 19.504 -3.546 -2.761 1.00 28.45 66 VAL D C 1
ATOM 4019 O O . VAL D 1 66 ? 18.481 -3.298 -2.091 1.00 24.46 66 VAL D O 1
ATOM 4023 N N . LYS D 1 67 ? 19.974 -2.726 -3.710 1.00 27.08 67 LYS D N 1
ATOM 4024 C CA . LYS D 1 67 ? 19.272 -1.482 -4.080 1.00 32.55 67 LYS D CA 1
ATOM 4025 C C . LYS D 1 67 ? 18.865 -1.591 -5.514 1.00 31.95 67 LYS D C 1
ATOM 4026 O O . LYS D 1 67 ? 19.701 -1.872 -6.364 1.00 33.43 67 LYS D O 1
ATOM 4032 N N . ILE D 1 68 ? 17.572 -1.382 -5.787 1.00 25.35 68 ILE D N 1
ATOM 4033 C CA . ILE D 1 68 ? 17.069 -1.372 -7.145 1.00 24.64 68 ILE D CA 1
ATOM 4034 C C . ILE D 1 68 ? 16.832 0.092 -7.488 1.00 25.59 68 ILE D C 1
ATOM 4035 O O . ILE D 1 68 ? 15.917 0.705 -6.908 1.00 24.25 68 ILE D O 1
ATOM 4040 N N . GLU D 1 69 ? 17.611 0.632 -8.419 1.00 26.08 69 GLU D N 1
ATOM 4041 C CA . GLU D 1 69 ? 17.477 2.037 -8.766 1.00 28.67 69 GLU D CA 1
ATOM 4042 C C . GLU D 1 69 ? 16.953 2.129 -10.150 1.00 24.70 69 GLU D C 1
ATOM 4043 O O . GLU D 1 69 ? 17.653 1.785 -11.106 1.00 24.93 69 GLU D O 1
ATOM 4049 N N . LEU D 1 70 ? 15.722 2.580 -10.303 1.00 22.93 70 LEU D N 1
ATOM 4050 C CA . LEU D 1 70 ? 15.110 2.678 -11.597 1.00 22.06 70 LEU D CA 1
ATOM 4051 C C . LEU D 1 70 ? 15.464 4.031 -12.230 1.00 27.22 70 LEU D C 1
ATOM 4052 O O . LEU D 1 70 ? 15.749 5.014 -11.533 1.00 23.81 70 LEU D O 1
ATOM 4057 N N . GLN D 1 71 ? 15.413 4.070 -13.547 1.00 26.56 71 GLN D N 1
ATOM 4058 C CA . GLN D 1 71 ? 15.673 5.282 -14.342 1.00 27.33 71 GLN D CA 1
ATOM 4059 C C . GLN D 1 71 ? 14.403 6.071 -14.470 1.00 27.16 71 GLN D C 1
ATOM 4060 O O . GLN D 1 71 ? 13.866 6.262 -15.535 1.00 24.94 71 GLN D O 1
ATOM 4066 N N . PHE D 1 72 ? 13.880 6.483 -13.317 1.00 25.62 72 PHE D N 1
ATOM 4067 C CA . PHE D 1 72 ? 12.630 7.209 -13.248 1.00 25.74 72 PHE D CA 1
ATOM 4068 C C . PHE D 1 72 ? 12.820 8.546 -13.976 1.00 27.62 72 PHE D C 1
ATOM 4069 O O . PHE D 1 72 ? 13.842 9.168 -13.794 1.00 26.78 72 PHE D O 1
ATOM 4077 N N . PRO D 1 73 ? 11.845 9.051 -14.698 1.00 27.79 73 PRO D N 1
ATOM 4078 C CA . PRO D 1 73 ? 10.506 8.523 -14.865 1.00 26.75 73 PRO D CA 1
ATOM 4079 C C . PRO D 1 73 ? 10.339 7.617 -16.061 1.00 25.31 73 PRO D C 1
ATOM 4080 O O . PRO D 1 73 ? 9.304 7.008 -16.174 1.00 25.61 73 PRO D O 1
ATOM 4084 N N . GLU D 1 74 ? 11.328 7.561 -16.947 1.00 26.66 74 GLU D N 1
ATOM 4085 C CA . GLU D 1 74 ? 11.159 6.845 -18.242 1.00 28.68 74 GLU D CA 1
ATOM 4086 C C . GLU D 1 74 ? 11.090 5.328 -18.028 1.00 24.33 74 GLU D C 1
ATOM 4087 O O . GLU D 1 74 ? 10.465 4.639 -18.840 1.00 24.53 74 GLU D O 1
ATOM 4093 N N . GLU D 1 75 ? 11.740 4.843 -16.974 1.00 22.43 75 GLU D N 1
ATOM 4094 C CA . GLU D 1 75 ? 11.711 3.410 -16.588 1.00 21.31 75 GLU D CA 1
ATOM 4095 C C . GLU D 1 75 ? 10.802 3.194 -15.362 1.00 20.50 75 GLU D C 1
ATOM 4096 O O . GLU D 1 75 ? 10.941 3.871 -14.351 1.00 20.32 75 GLU D O 1
ATOM 4102 N N . PHE D 1 76 ? 9.934 2.195 -15.436 1.00 19.77 76 PHE D N 1
ATOM 4103 C CA . PHE D 1 76 ? 8.986 1.892 -14.341 1.00 18.75 76 PHE D CA 1
ATOM 4104 C C . PHE D 1 76 ? 8.626 0.385 -14.320 1.00 17.32 76 PHE D C 1
ATOM 4105 O O . PHE D 1 76 ? 8.870 -0.321 -15.352 1.00 17.92 76 PHE D O 1
ATOM 4113 N N . LEU D 1 77 ? 8.106 -0.081 -13.171 1.00 17.16 77 LEU D N 1
ATOM 4114 C CA . LEU D 1 77 ? 7.778 -1.519 -13.010 1.00 17.35 77 LEU D CA 1
ATOM 4115 C C . LEU D 1 77 ? 6.657 -1.928 -14.003 1.00 19.59 77 LEU D C 1
ATOM 4116 O O . LEU D 1 77 ? 5.680 -1.222 -14.132 1.00 19.09 77 LEU D O 1
ATOM 4121 N N . VAL D 1 78 ? 6.812 -3.066 -14.671 1.00 17.47 78 VAL D N 1
ATOM 4122 C CA . VAL D 1 78 ? 5.703 -3.722 -15.404 1.00 17.55 78 VAL D CA 1
ATOM 4123 C C . VAL D 1 78 ? 5.368 -5.095 -14.821 1.00 17.24 78 VAL D C 1
ATOM 4124 O O . VAL D 1 78 ? 4.421 -5.740 -15.293 1.00 18.41 78 VAL D O 1
ATOM 4128 N N . SER D 1 79 ? 6.131 -5.579 -13.816 1.00 17.03 79 SER D N 1
ATOM 4129 C CA . SER D 1 79 ? 5.802 -6.827 -13.135 1.00 18.21 79 SER D CA 1
ATOM 4130 C C . SER D 1 79 ? 6.361 -6.868 -11.746 1.00 16.63 79 SER D C 1
ATOM 4131 O O . SER D 1 79 ? 7.503 -6.421 -11.514 1.00 19.90 79 SER D O 1
ATOM 4134 N N . VAL D 1 80 ? 5.583 -7.352 -10.802 1.00 16.02 80 VAL D N 1
ATOM 4135 C CA . VAL D 1 80 ? 6.082 -7.701 -9.451 1.00 19.13 80 VAL D CA 1
ATOM 4136 C C . VAL D 1 80 ? 5.712 -9.215 -9.272 1.00 18.46 80 VAL D C 1
ATOM 4137 O O . VAL D 1 80 ? 4.515 -9.565 -9.483 1.00 17.97 80 VAL D O 1
ATOM 4141 N N . SER D 1 81 ? 6.685 -10.064 -8.911 1.00 18.76 81 SER D N 1
ATOM 4142 C CA . SER D 1 81 ? 6.411 -11.494 -8.710 1.00 19.46 81 SER D CA 1
ATOM 4143 C C . SER D 1 81 ? 7.281 -11.994 -7.553 1.00 18.71 81 SER D C 1
ATOM 4144 O O . SER D 1 81 ? 8.161 -11.238 -7.018 1.00 17.71 81 SER D O 1
ATOM 4147 N N . GLY D 1 82 ? 6.979 -13.182 -7.067 1.00 19.82 82 GLY D N 1
ATOM 4148 C CA . GLY D 1 82 ? 7.767 -13.775 -5.993 1.00 19.77 82 GLY D CA 1
ATOM 4149 C C . GLY D 1 82 ? 7.159 -15.041 -5.531 1.00 21.08 82 GLY D C 1
ATOM 4150 O O . GLY D 1 82 ? 6.301 -15.622 -6.251 1.00 19.64 82 GLY D O 1
ATOM 4151 N N . TYR D 1 83 ? 7.617 -15.481 -4.349 1.00 20.86 83 TYR D N 1
ATOM 4152 C CA . TYR D 1 83 ? 7.142 -16.698 -3.724 1.00 19.47 83 TYR D CA 1
ATOM 4153 C C . TYR D 1 83 ? 6.831 -16.481 -2.290 1.00 19.60 83 TYR D C 1
ATOM 4154 O O . TYR D 1 83 ? 7.588 -15.766 -1.584 1.00 20.45 83 TYR D O 1
ATOM 4163 N N . THR D 1 84 ? 5.771 -17.130 -1.820 1.00 18.10 84 THR D N 1
ATOM 4164 C CA . THR D 1 84 ? 5.381 -17.066 -0.413 1.00 18.46 84 THR D CA 1
ATOM 4165 C C . THR D 1 84 ? 5.256 -18.529 0.146 1.00 23.04 84 THR D C 1
ATOM 4166 O O . THR D 1 84 ? 4.832 -1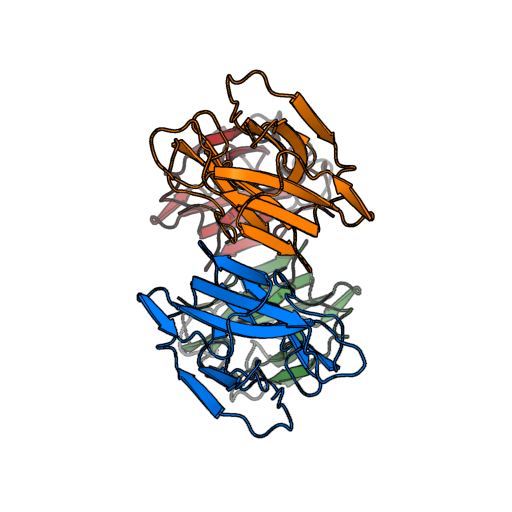9.436 -0.576 1.00 23.92 84 THR D O 1
ATOM 4170 N N . ALA D 1 85 ? 5.656 -18.734 1.407 1.00 21.44 85 ALA D N 1
ATOM 4171 C CA . ALA D 1 85 ? 5.680 -20.078 2.030 1.00 20.66 85 ALA D CA 1
ATOM 4172 C C . ALA D 1 85 ? 5.947 -19.967 3.511 1.00 21.11 85 ALA D C 1
ATOM 4173 O O . ALA D 1 85 ? 6.530 -18.977 3.964 1.00 20.43 85 ALA D O 1
ATOM 4175 N N . PRO D 1 86 ? 5.533 -20.975 4.282 1.00 22.18 86 PRO D N 1
ATOM 4176 C CA . PRO D 1 86 ? 6.110 -21.070 5.638 1.00 23.72 86 PRO D CA 1
ATOM 4177 C C . PRO D 1 86 ? 7.650 -21.100 5.584 1.00 21.31 86 PRO D C 1
ATOM 4178 O O . PRO D 1 86 ? 8.297 -21.396 4.557 1.00 20.81 86 PRO D O 1
ATOM 4182 N N . PHE D 1 87 ? 8.278 -20.689 6.682 1.00 20.64 87 PHE D N 1
ATOM 4183 C CA . PHE D 1 87 ? 9.729 -20.686 6.765 1.00 20.86 87 PHE D CA 1
ATOM 4184 C C . PHE D 1 87 ? 10.143 -21.428 8.011 1.00 21.23 87 PHE D C 1
ATOM 4185 O O . PHE D 1 87 ? 9.692 -21.056 9.091 1.00 20.68 87 PHE D O 1
ATOM 4193 N N . SER D 1 88 ? 10.933 -22.505 7.886 1.00 23.71 88 SER D N 1
ATOM 4194 C CA . SER D 1 88 ? 11.200 -23.385 9.071 1.00 21.91 88 SER D CA 1
ATOM 4195 C C . SER D 1 88 ? 12.042 -22.727 10.142 1.00 20.37 88 SER D C 1
ATOM 4196 O O . SER D 1 88 ? 12.052 -23.199 11.287 1.00 21.16 88 SER D O 1
ATOM 4199 N N . SER D 1 89 ? 12.696 -21.604 9.854 1.00 20.75 89 SER D N 1
ATOM 4200 C CA . SER D 1 89 ? 13.454 -20.850 10.867 1.00 22.05 89 SER D CA 1
ATOM 4201 C C . SER D 1 89 ? 12.557 -20.057 11.793 1.00 21.48 89 SER D C 1
ATOM 4202 O O . SER D 1 89 ? 13.044 -19.445 12.767 1.00 21.43 89 SER D O 1
ATOM 4205 N N . LEU D 1 90 ? 11.245 -20.040 11.519 1.00 21.21 90 LEU D N 1
ATOM 4206 C CA . LEU D 1 90 ? 10.358 -19.318 12.402 1.00 22.14 90 LEU D CA 1
ATOM 4207 C C . LEU D 1 90 ? 9.627 -20.221 13.327 1.00 20.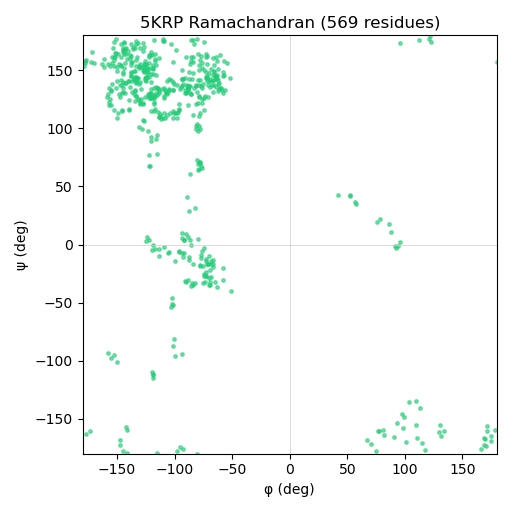53 90 LEU D C 1
ATOM 4208 O O . LEU D 1 90 ? 9.377 -21.325 12.981 1.00 23.11 90 LEU D O 1
ATOM 4213 N N . ALA D 1 91 ? 9.170 -19.668 14.449 1.00 24.66 91 ALA D N 1
ATOM 4214 C CA . ALA D 1 91 ? 8.373 -20.357 15.480 1.00 27.09 91 ALA D CA 1
ATOM 4215 C C . ALA D 1 91 ? 6.861 -20.323 15.214 1.00 31.74 91 ALA D C 1
ATOM 4216 O O . ALA D 1 91 ? 6.040 -20.412 16.150 1.00 34.33 91 ALA D O 1
ATOM 4218 N N . THR D 1 92 ? 6.509 -20.261 13.921 1.00 33.38 92 THR D N 1
ATOM 4219 C CA . THR D 1 92 ? 5.130 -20.299 13.420 1.00 32.80 92 THR D CA 1
ATOM 4220 C C . THR D 1 92 ? 5.171 -20.791 11.980 1.00 27.55 92 THR D C 1
ATOM 4221 O O . THR D 1 92 ? 6.152 -20.618 11.305 1.00 26.00 92 THR D O 1
ATOM 4225 N N . ARG D 1 93 ? 4.078 -21.395 11.543 1.00 26.41 93 ARG D N 1
ATOM 4226 C CA . ARG D 1 93 ? 3.908 -21.919 10.215 1.00 26.26 93 ARG D CA 1
ATOM 4227 C C . ARG D 1 93 ? 3.281 -20.925 9.273 1.00 25.36 93 ARG D C 1
ATOM 4228 O O . ARG D 1 93 ? 3.003 -21.284 8.114 1.00 26.54 93 ARG D O 1
ATOM 4236 N N . THR D 1 94 ? 3.043 -19.692 9.729 1.00 24.02 94 THR D N 1
ATOM 4237 C CA A THR D 1 94 ? 2.447 -18.614 8.916 0.50 25.56 94 THR D CA 1
ATOM 4238 C CA B THR D 1 94 ? 2.366 -18.763 8.807 0.50 24.92 94 THR D CA 1
ATOM 4239 C C . THR D 1 94 ? 3.269 -18.382 7.612 1.00 23.85 94 THR D C 1
ATOM 4240 O O . THR D 1 94 ? 4.493 -18.288 7.692 1.00 22.95 94 THR D O 1
ATOM 4247 N N . PRO D 1 95 ? 2.645 -18.269 6.427 1.00 24.67 95 PRO D N 1
ATOM 4248 C CA . PRO D 1 95 ? 3.474 -17.981 5.260 1.00 22.61 95 PRO D CA 1
ATOM 4249 C C . PRO D 1 95 ? 4.122 -16.587 5.333 1.00 21.59 95 PRO D C 1
ATOM 4250 O O . PRO D 1 95 ? 3.528 -15.681 5.880 1.00 20.81 95 PRO D O 1
ATOM 4254 N N . VAL D 1 96 ? 5.302 -16.470 4.729 1.00 19.33 96 VAL D N 1
ATOM 4255 C CA . VAL D 1 96 ? 6.032 -15.200 4.631 1.00 18.04 96 VAL D CA 1
ATOM 4256 C C . VAL D 1 96 ? 6.559 -15.068 3.242 1.00 17.96 96 VAL D C 1
ATOM 4257 O O . VAL D 1 96 ? 6.482 -15.994 2.459 1.00 20.47 96 VAL D O 1
ATOM 4261 N N . VAL D 1 97 ? 7.079 -13.867 2.899 1.00 17.53 97 VAL D N 1
ATOM 4262 C CA . VAL D 1 97 ? 7.643 -13.638 1.556 1.00 17.22 97 VAL D CA 1
ATOM 4263 C C . VAL D 1 97 ? 9.042 -14.254 1.459 1.00 19.63 97 VAL D C 1
ATOM 4264 O O . VAL D 1 97 ? 9.994 -13.785 2.131 1.00 23.57 97 VAL D O 1
ATOM 4268 N N . ARG D 1 98 ? 9.182 -15.290 0.638 1.00 18.94 98 ARG D N 1
ATOM 4269 C CA . ARG D 1 98 ? 10.397 -16.024 0.507 1.00 19.15 98 ARG D CA 1
ATOM 4270 C C . ARG D 1 98 ? 11.249 -15.425 -0.595 1.00 19.21 98 ARG D C 1
ATOM 4271 O O . ARG D 1 98 ? 12.488 -15.455 -0.525 1.00 19.55 98 ARG D O 1
ATOM 4279 N N . SER D 1 99 ? 10.642 -14.851 -1.643 1.00 19.47 99 SER D N 1
ATOM 4280 C CA . SER D 1 99 ? 11.403 -14.322 -2.732 1.00 18.31 99 SER D CA 1
ATOM 4281 C C . SER D 1 99 ? 10.646 -13.175 -3.436 1.00 18.40 99 SER D C 1
ATOM 4282 O O . SER D 1 99 ? 9.417 -13.225 -3.445 1.00 18.07 99 SER D O 1
ATOM 4285 N N . LEU D 1 100 ? 11.372 -12.248 -4.069 1.00 17.63 100 LEU D N 1
ATOM 4286 C CA . LEU D 1 100 ? 10.766 -11.179 -4.885 1.00 18.23 100 LEU D CA 1
ATOM 4287 C C . LEU D 1 100 ? 11.544 -10.987 -6.141 1.00 18.48 100 LEU D C 1
ATOM 4288 O O . LEU D 1 100 ? 12.757 -11.211 -6.195 1.00 19.20 100 LEU D O 1
ATOM 4293 N N . LYS D 1 101 ? 10.833 -10.597 -7.188 1.00 17.07 101 LYS D N 1
ATOM 4294 C CA . LYS D 1 101 ? 11.457 -10.297 -8.446 1.00 17.15 101 LYS D CA 1
ATOM 4295 C C . LYS D 1 101 ? 10.721 -9.139 -9.148 1.00 19.24 101 LYS D C 1
ATOM 4296 O O . LYS D 1 101 ? 9.505 -9.087 -9.104 1.00 18.08 101 LYS D O 1
ATOM 4302 N N . PHE D 1 102 ? 11.467 -8.216 -9.774 1.00 19.84 102 PHE D N 1
ATOM 4303 C CA . PHE D 1 102 ? 10.869 -7.085 -10.487 1.00 20.53 102 PHE D CA 1
ATOM 4304 C C . PHE D 1 102 ? 11.286 -6.982 -11.918 1.00 21.64 102 PHE D C 1
ATOM 4305 O O . PHE D 1 102 ? 12.447 -7.241 -12.231 1.00 22.78 102 PHE D O 1
ATOM 4313 N N . LYS D 1 103 ? 10.371 -6.566 -12.791 1.00 18.59 103 LYS D N 1
ATOM 4314 C CA . LYS D 1 103 ? 10.731 -6.247 -14.161 1.00 21.31 103 LYS D CA 1
ATOM 4315 C C . LYS D 1 103 ? 10.262 -4.877 -14.607 1.00 23.24 103 LYS D C 1
ATOM 4316 O O . LYS D 1 103 ? 9.237 -4.444 -14.153 1.00 18.93 103 LYS D O 1
ATOM 4322 N N . THR D 1 104 ? 10.980 -4.266 -15.566 1.00 20.34 104 THR D N 1
ATOM 4323 C CA . THR D 1 104 ? 10.700 -2.935 -15.999 1.00 20.56 104 THR D CA 1
ATOM 4324 C C . THR D 1 104 ? 10.354 -2.892 -17.445 1.00 21.30 104 THR D C 1
ATOM 4325 O O . THR D 1 104 ? 10.618 -3.846 -18.190 1.00 22.76 104 THR D O 1
ATOM 4329 N N . ASN D 1 105 ? 9.746 -1.782 -17.846 1.00 22.07 105 ASN D N 1
ATOM 4330 C CA . ASN D 1 105 ? 9.414 -1.532 -19.264 1.00 19.89 105 ASN D CA 1
ATOM 4331 C C . ASN D 1 105 ? 10.608 -1.351 -20.206 1.00 25.12 105 ASN D C 1
ATOM 4332 O O . ASN D 1 105 ? 10.407 -1.401 -21.401 1.00 24.91 105 ASN D O 1
ATOM 4337 N N . LYS D 1 106 ? 11.806 -1.168 -19.671 1.00 23.62 106 LYS D N 1
ATOM 4338 C CA . LYS D 1 106 ? 13.040 -1.129 -20.458 1.00 26.62 106 LYS D CA 1
ATOM 4339 C C . LYS D 1 106 ? 13.708 -2.485 -20.597 1.00 27.04 106 LYS D C 1
ATOM 4340 O O . LYS D 1 106 ? 14.785 -2.561 -21.165 1.00 30.90 106 LYS D O 1
ATOM 4346 N N . GLY D 1 107 ? 13.093 -3.538 -20.082 1.00 26.41 107 GLY D N 1
ATOM 4347 C CA . GLY D 1 107 ? 13.584 -4.896 -20.231 1.00 26.37 107 GLY D CA 1
ATOM 4348 C C . GLY D 1 107 ? 14.586 -5.306 -19.202 1.00 26.56 107 GLY D C 1
ATOM 4349 O O . GLY D 1 107 ? 15.249 -6.292 -19.390 1.00 29.93 107 GLY D O 1
ATOM 4350 N N . ARG D 1 108 ? 14.685 -4.600 -18.078 1.00 23.26 108 ARG D N 1
ATOM 4351 C CA . ARG D 1 108 ? 15.523 -5.019 -17.004 1.00 23.75 108 ARG D CA 1
ATOM 4352 C C . ARG D 1 108 ? 14.728 -5.923 -15.998 1.00 26.25 108 ARG D C 1
ATOM 4353 O O . ARG D 1 108 ? 13.523 -5.677 -15.695 1.00 25.11 108 ARG D O 1
ATOM 4361 N N . THR D 1 109 ? 15.415 -6.919 -15.463 1.00 23.80 109 THR D N 1
ATOM 4362 C CA . THR D 1 109 ? 14.928 -7.735 -14.350 1.00 22.92 109 THR D CA 1
ATOM 4363 C C . THR D 1 109 ? 15.838 -7.568 -13.166 1.00 21.84 109 THR D C 1
ATOM 4364 O O . THR D 1 109 ? 17.081 -7.618 -13.285 1.00 23.79 109 THR D O 1
ATOM 4368 N N . PHE D 1 110 ? 15.247 -7.383 -12.005 1.00 22.67 110 PHE D N 1
ATOM 4369 C CA . PHE D 1 110 ? 15.948 -7.347 -10.762 1.00 22.68 110 PHE D CA 1
ATOM 4370 C C . PHE D 1 110 ? 15.497 -8.530 -9.955 1.00 22.17 110 PHE D C 1
ATOM 4371 O O . PHE D 1 110 ? 14.360 -8.569 -9.514 1.00 21.59 110 PHE D O 1
ATOM 4379 N N . GLY D 1 111 ? 16.402 -9.493 -9.695 1.00 20.72 111 GLY D N 1
ATOM 4380 C CA . GLY D 1 111 ? 16.079 -10.645 -8.911 1.00 21.52 111 GLY D CA 1
ATOM 4381 C C . GLY D 1 111 ? 16.161 -11.886 -9.775 1.00 22.28 111 GLY D C 1
ATOM 4382 O O . GLY D 1 111 ? 16.564 -11.758 -10.970 1.00 22.63 111 GLY D O 1
ATOM 4383 N N . PRO D 1 112 ? 15.717 -13.032 -9.263 1.00 23.94 112 PRO D N 1
ATOM 4384 C CA . PRO D 1 112 ? 15.070 -13.173 -7.962 1.00 23.64 112 PRO D CA 1
ATOM 4385 C C . PRO D 1 112 ? 15.986 -12.985 -6.794 1.00 25.53 112 PRO D C 1
ATOM 4386 O O . PRO D 1 112 ? 17.209 -13.236 -6.891 1.00 28.14 112 PRO D O 1
ATOM 4390 N N . TYR D 1 113 ? 15.433 -12.460 -5.722 1.00 22.24 113 TYR D N 1
ATOM 4391 C CA . TYR D 1 113 ? 16.109 -12.332 -4.492 1.00 20.79 113 TYR D CA 1
ATOM 4392 C C . TYR D 1 113 ? 15.400 -13.217 -3.508 1.00 24.25 113 TYR D C 1
ATOM 4393 O O . TYR D 1 113 ? 14.178 -13.214 -3.409 1.00 23.48 113 TYR D O 1
ATOM 4402 N N . GLY D 1 114 ? 16.188 -13.971 -2.732 1.00 22.11 114 GLY D N 1
ATOM 4403 C CA . GLY D 1 114 ? 15.666 -14.828 -1.690 1.00 23.20 114 GLY D CA 1
ATOM 4404 C C . GLY D 1 114 ? 15.605 -16.271 -2.233 1.00 26.25 114 GLY D C 1
ATOM 4405 O O . GLY D 1 114 ? 16.390 -16.663 -3.076 1.00 30.49 114 GLY D O 1
ATOM 4406 N N . GLU D 1 115 ? 14.658 -17.041 -1.774 1.00 23.13 115 GLU D N 1
ATOM 4407 C CA . GLU D 1 115 ? 14.550 -18.423 -2.212 1.00 27.43 115 GLU D CA 1
ATOM 4408 C C . GLU D 1 115 ? 13.208 -18.696 -2.823 1.00 25.18 115 GLU D C 1
ATOM 4409 O O . GLU D 1 115 ? 12.164 -18.488 -2.179 1.00 24.57 115 GLU D O 1
ATOM 4415 N N . GLU D 1 116 ? 13.217 -19.215 -4.047 1.00 23.62 116 GLU D N 1
ATOM 4416 C CA . GLU D 1 116 ? 11.965 -19.537 -4.760 1.00 26.58 116 GLU D CA 1
ATOM 4417 C C . GLU D 1 116 ? 11.343 -20.829 -4.268 1.00 28.13 116 GLU D C 1
ATOM 4418 O O . GLU D 1 116 ? 11.281 -21.815 -4.997 1.00 32.76 116 GLU D O 1
ATOM 4424 N N . ASP D 1 117 ? 10.805 -20.798 -3.069 1.00 27.76 117 ASP D N 1
ATOM 4425 C CA . ASP D 1 117 ? 10.180 -21.965 -2.436 1.00 33.14 117 ASP D CA 1
ATOM 4426 C C . ASP D 1 117 ? 8.765 -21.618 -2.132 1.00 29.88 117 ASP D C 1
ATOM 4427 O O . ASP D 1 117 ? 8.521 -20.555 -1.537 1.00 27.62 117 ASP D O 1
ATOM 4432 N N . GLY D 1 118 ? 7.823 -22.486 -2.522 1.00 26.64 118 GLY D N 1
ATOM 4433 C CA . GLY D 1 118 ? 6.452 -22.398 -2.113 1.00 25.45 118 GLY D CA 1
ATOM 4434 C C . GLY D 1 118 ? 5.543 -21.984 -3.266 1.00 26.96 118 GLY D C 1
ATOM 4435 O O . GLY D 1 118 ? 5.695 -22.484 -4.372 1.00 25.27 118 GLY D O 1
ATOM 4436 N N . THR D 1 119 ? 4.641 -21.050 -2.985 1.00 25.89 119 THR D N 1
ATOM 4437 C CA . THR D 1 119 ? 3.618 -20.624 -3.954 1.00 25.52 119 THR D CA 1
ATOM 4438 C C . THR D 1 119 ? 4.058 -19.346 -4.713 1.00 26.20 119 THR D C 1
ATOM 4439 O O . THR D 1 119 ? 4.270 -18.318 -4.084 1.00 21.05 119 THR D O 1
ATOM 4443 N N . TYR D 1 120 ? 4.237 -19.454 -6.045 1.00 22.35 120 TYR D N 1
ATOM 4444 C CA . TYR D 1 120 ? 4.524 -18.337 -6.892 1.00 25.08 120 TYR D CA 1
ATOM 4445 C C . TYR D 1 120 ? 3.321 -17.351 -6.889 1.00 24.70 120 TYR D C 1
ATOM 4446 O O . TYR D 1 120 ? 2.154 -17.735 -6.658 1.00 24.51 120 TYR D O 1
ATOM 4455 N N . PHE D 1 121 ? 3.640 -16.038 -6.983 1.00 22.23 121 PHE D N 1
ATOM 4456 C CA . PHE D 1 121 ? 2.648 -14.987 -7.260 1.00 20.32 121 PHE D CA 1
ATOM 4457 C C . PHE D 1 121 ? 3.180 -14.074 -8.327 1.00 21.29 121 PHE D C 1
ATOM 4458 O O . PHE D 1 121 ? 4.418 -13.936 -8.521 1.00 21.37 121 PHE D O 1
ATOM 4466 N N . ASN D 1 122 ? 2.244 -13.428 -9.067 1.00 18.78 122 ASN D N 1
ATOM 4467 C CA . ASN D 1 122 ? 2.739 -12.668 -10.208 1.00 21.74 122 ASN D CA 1
ATOM 4468 C C . ASN D 1 122 ? 1.694 -11.625 -10.593 1.00 19.45 122 ASN D C 1
ATOM 4469 O O . ASN D 1 122 ? 0.502 -11.997 -10.777 1.00 17.52 122 ASN D O 1
ATOM 4474 N N . LEU D 1 123 ? 2.141 -10.362 -10.683 1.00 17.30 123 LEU D N 1
ATOM 4475 C CA . LEU D 1 123 ? 1.265 -9.198 -11.076 1.00 15.85 123 LEU D CA 1
ATOM 4476 C C . LEU D 1 123 ? 1.861 -8.607 -12.279 1.00 17.34 123 LEU D C 1
ATOM 4477 O O . LEU D 1 123 ? 2.738 -7.716 -12.203 1.00 16.32 123 LEU D O 1
ATOM 4482 N N . PRO D 1 124 ? 1.408 -9.054 -13.439 1.00 16.71 124 PRO D N 1
ATOM 4483 C CA . PRO D 1 124 ? 1.793 -8.373 -14.669 1.00 18.36 124 PRO D CA 1
ATOM 4484 C C . PRO D 1 124 ? 0.897 -7.143 -14.878 1.00 18.44 124 PRO D C 1
ATOM 4485 O O . PRO D 1 124 ? -0.335 -7.210 -14.583 1.00 18.18 124 PRO D O 1
ATOM 4489 N N . ILE D 1 125 ? 1.537 -6.024 -15.263 1.00 16.59 125 ILE D N 1
ATOM 4490 C CA . ILE D 1 125 ? 0.808 -4.769 -15.407 1.00 18.67 125 ILE D CA 1
ATOM 4491 C C . ILE D 1 125 ? 0.810 -4.398 -16.856 1.00 19.88 125 ILE D C 1
ATOM 4492 O O . ILE D 1 125 ? 1.853 -4.136 -17.415 1.00 21.55 125 ILE D O 1
ATOM 4497 N N . GLU D 1 126 ? -0.332 -4.484 -17.515 1.00 18.06 126 GLU D N 1
ATOM 4498 C CA . GLU D 1 126 ? -0.422 -4.040 -18.894 1.00 19.57 126 GLU D CA 1
ATOM 4499 C C . GLU D 1 126 ? -0.627 -2.550 -19.102 1.00 19.34 126 GLU D C 1
ATOM 4500 O O . GLU D 1 126 ? -0.172 -1.975 -20.093 1.00 21.65 126 GLU D O 1
ATOM 4506 N N . ASN D 1 127 ? -1.335 -1.927 -18.190 1.00 17.49 127 ASN D N 1
ATOM 4507 C CA . ASN D 1 127 ? -1.600 -0.477 -18.188 1.00 19.93 127 ASN D CA 1
ATOM 4508 C C . ASN D 1 127 ? -1.686 -0.001 -16.760 1.00 18.07 127 ASN D C 1
ATOM 4509 O O . ASN D 1 127 ? -2.484 -0.528 -15.989 1.00 16.89 127 ASN D O 1
ATOM 4514 N N . GLY D 1 128 ? -0.908 1.035 -16.414 1.00 17.03 128 GLY D N 1
ATOM 4515 C CA . GLY D 1 128 ? -0.936 1.617 -15.108 1.00 15.86 128 GLY D CA 1
ATOM 4516 C C . GLY D 1 128 ? 0.448 1.546 -14.456 1.00 15.91 128 GLY D C 1
ATOM 4517 O O . GLY D 1 128 ? 1.417 1.001 -15.059 1.00 18.23 128 GLY D O 1
ATOM 4518 N N . LEU D 1 129 ? 0.520 2.127 -13.257 1.00 16.41 129 LEU D N 1
ATOM 4519 C CA . LEU D 1 129 ? 1.748 2.288 -12.507 1.00 16.94 129 LEU D CA 1
ATOM 4520 C C . LEU D 1 129 ? 1.637 1.897 -11.085 1.00 16.09 129 LEU D C 1
ATOM 4521 O O . LEU D 1 129 ? 0.649 2.225 -10.428 1.00 16.93 129 LEU D O 1
ATOM 4526 N N . VAL D 1 130 ? 2.671 1.234 -10.587 1.00 16.23 130 VAL D N 1
ATOM 4527 C CA . VAL D 1 130 ? 2.800 1.084 -9.144 1.00 14.86 130 VAL D CA 1
ATOM 4528 C C . VAL D 1 130 ? 3.161 2.438 -8.544 1.00 15.29 130 VAL D C 1
ATOM 4529 O O . VAL D 1 130 ? 4.119 3.077 -8.928 1.00 16.20 130 VAL D O 1
ATOM 4533 N N . VAL D 1 131 ? 2.372 2.849 -7.545 1.00 16.07 131 VAL D N 1
ATOM 4534 C CA . VAL D 1 131 ? 2.569 4.159 -6.875 1.00 16.23 131 VAL D CA 1
ATOM 4535 C C . VAL D 1 131 ? 2.738 4.061 -5.369 1.00 15.69 131 VAL D C 1
ATOM 4536 O O . VAL D 1 131 ? 2.877 5.049 -4.721 1.00 15.56 131 VAL D O 1
ATOM 4540 N N . GLY D 1 132 ? 2.747 2.836 -4.871 1.00 15.86 132 GLY D N 1
ATOM 4541 C CA . GLY D 1 132 ? 2.911 2.596 -3.430 1.00 14.96 132 GLY D CA 1
ATOM 4542 C C . GLY D 1 132 ? 2.954 1.171 -3.040 1.00 14.63 132 GLY D C 1
ATOM 4543 O O . GLY D 1 132 ? 2.430 0.345 -3.761 1.00 14.75 132 GLY D O 1
ATOM 4544 N N . PHE D 1 133 ? 3.539 0.881 -1.857 1.00 13.87 133 PHE D N 1
ATOM 4545 C CA . PHE D 1 133 ? 3.562 -0.458 -1.294 1.00 14.77 133 PHE D CA 1
ATOM 4546 C C . PHE D 1 133 ? 2.879 -0.465 0.054 1.00 16.66 133 PHE D C 1
ATOM 4547 O O . PHE D 1 133 ? 2.859 0.541 0.762 1.00 15.97 133 PHE D O 1
ATOM 4555 N N . LYS D 1 134 ? 2.325 -1.612 0.414 1.00 16.13 134 LYS D N 1
ATOM 4556 C CA . LYS D 1 134 ? 1.908 -1.884 1.785 1.00 17.60 134 LYS D CA 1
ATOM 4557 C C . LYS D 1 134 ? 2.316 -3.332 2.132 1.00 19.87 134 LYS D C 1
ATOM 4558 O O . LYS D 1 134 ? 2.673 -4.093 1.253 1.00 18.14 134 LYS D O 1
ATOM 4564 N N . GLY D 1 135 ? 2.172 -3.743 3.382 1.00 17.47 135 GLY D N 1
ATOM 4565 C CA . GLY D 1 135 ? 2.679 -5.075 3.739 1.00 17.96 135 GLY D CA 1
ATOM 4566 C C . GLY D 1 135 ? 2.568 -5.351 5.204 1.00 16.42 135 GLY D C 1
ATOM 4567 O O . GLY D 1 135 ? 1.849 -4.682 5.900 1.00 18.86 135 GLY D O 1
ATOM 4568 N N . ARG D 1 136 ? 3.209 -6.433 5.618 1.00 19.97 136 ARG D N 1
ATOM 4569 C CA A ARG D 1 136 ? 3.260 -6.842 7.008 0.50 20.37 136 ARG D CA 1
ATOM 4570 C CA B ARG D 1 136 ? 3.274 -6.805 7.018 0.50 19.93 136 ARG D CA 1
ATOM 4571 C C . ARG D 1 136 ? 4.697 -7.226 7.305 1.00 20.19 136 ARG D C 1
ATOM 4572 O O . ARG D 1 136 ? 5.339 -7.958 6.488 1.00 18.68 136 ARG D O 1
ATOM 4587 N N . THR D 1 137 ? 5.225 -6.720 8.421 1.00 21.68 137 THR D N 1
ATOM 4588 C CA . THR D 1 137 ? 6.610 -6.994 8.739 1.00 21.07 137 THR D CA 1
ATOM 4589 C C . THR D 1 137 ? 6.661 -7.363 10.216 1.00 20.95 137 THR D C 1
ATOM 4590 O O . THR D 1 137 ? 6.087 -6.692 11.060 1.00 21.89 137 THR D O 1
ATOM 4594 N N . GLY D 1 138 ? 7.303 -8.469 10.504 1.00 24.03 138 GLY D N 1
ATOM 4595 C CA . GLY D 1 138 ? 7.502 -8.883 11.922 1.00 28.43 138 GLY D CA 1
ATOM 4596 C C . GLY D 1 138 ? 8.994 -8.914 12.101 1.00 27.38 138 GLY D C 1
ATOM 4597 O O . GLY D 1 138 ? 9.629 -7.881 12.032 1.00 27.70 138 GLY D O 1
ATOM 4598 N N . ASP D 1 139 ? 9.586 -10.108 12.282 1.00 29.11 139 ASP D N 1
ATOM 4599 C CA . ASP D 1 139 ? 11.040 -10.198 12.159 1.00 25.31 139 ASP D CA 1
ATOM 4600 C C . ASP D 1 139 ? 11.507 -10.086 10.760 1.00 26.59 139 ASP D C 1
ATOM 4601 O O . ASP D 1 139 ? 12.693 -9.750 10.562 1.00 28.03 139 ASP D O 1
ATOM 4606 N N . LEU D 1 140 ? 10.620 -10.413 9.791 1.00 22.07 140 LEU D N 1
ATOM 4607 C CA . LEU D 1 140 ? 10.941 -10.274 8.388 1.00 20.01 140 LEU D CA 1
ATOM 4608 C C . LEU D 1 140 ? 9.656 -9.903 7.597 1.00 18.18 140 LEU D C 1
ATOM 4609 O O . LEU D 1 140 ? 8.670 -9.576 8.242 1.00 18.15 140 LEU D O 1
ATOM 4614 N N . LEU D 1 141 ? 9.703 -9.968 6.265 1.00 18.79 141 LEU D N 1
ATOM 4615 C CA . LEU D 1 141 ? 8.504 -9.568 5.433 1.00 18.40 141 LEU D CA 1
ATOM 4616 C C . LEU D 1 141 ? 7.438 -10.677 5.330 1.00 18.45 141 LEU D C 1
ATOM 4617 O O . LEU D 1 141 ? 7.623 -11.611 4.572 1.00 19.71 141 LEU D O 1
ATOM 4622 N N . ASP D 1 142 ? 6.383 -10.605 6.127 1.00 18.68 142 ASP D N 1
ATOM 4623 C CA . ASP D 1 142 ? 5.289 -11.563 6.082 1.00 19.93 142 ASP D CA 1
ATOM 4624 C C . ASP D 1 142 ? 4.458 -11.433 4.806 1.00 20.51 142 ASP D C 1
ATOM 4625 O O . ASP D 1 142 ? 3.921 -12.442 4.292 1.00 19.72 142 ASP D O 1
ATOM 4630 N N . ALA D 1 143 ? 4.302 -10.201 4.309 1.00 19.92 143 ALA D N 1
ATOM 4631 C CA . ALA D 1 143 ? 3.327 -9.983 3.157 1.00 18.40 143 ALA D CA 1
ATOM 4632 C C . ALA D 1 143 ? 3.588 -8.669 2.477 1.00 19.14 143 ALA D C 1
ATOM 4633 O O . ALA D 1 143 ? 4.176 -7.786 3.097 1.00 18.01 143 ALA D O 1
ATOM 4635 N N . ILE D 1 144 ? 3.194 -8.573 1.196 1.00 18.18 144 ILE D N 1
ATOM 4636 C CA . ILE D 1 144 ? 3.454 -7.398 0.374 1.00 18.48 144 ILE D CA 1
ATOM 4637 C C . ILE D 1 144 ? 2.275 -7.209 -0.585 1.00 18.90 144 ILE D C 1
ATOM 4638 O O . ILE D 1 144 ? 1.721 -8.182 -1.092 1.00 17.99 144 ILE D O 1
ATOM 4643 N N . GLY D 1 145 ? 1.842 -5.943 -0.741 1.00 18.34 145 GLY D N 1
ATOM 4644 C CA . GLY D 1 145 ? 0.793 -5.536 -1.677 1.00 19.09 145 GLY D CA 1
ATOM 4645 C C . GLY D 1 145 ? 1.105 -4.194 -2.286 1.00 19.49 145 GLY D C 1
ATOM 4646 O O . GLY D 1 145 ? 2.127 -3.587 -1.979 1.00 16.03 145 GLY D O 1
ATOM 4647 N N . VAL D 1 146 ? 0.364 -3.821 -3.331 1.00 16.98 146 VAL D N 1
ATOM 4648 C CA . VAL D 1 146 ? 0.731 -2.695 -4.151 1.00 18.70 146 VAL D CA 1
ATOM 4649 C C . VAL D 1 146 ? -0.478 -1.799 -4.423 1.00 16.90 146 VAL D C 1
ATOM 4650 O O . VAL D 1 146 ? -1.606 -2.282 -4.618 1.00 16.07 146 VAL D O 1
ATOM 4654 N N . HIS D 1 147 ? -0.193 -0.504 -4.437 1.00 14.65 147 HIS D N 1
ATOM 4655 C CA . HIS D 1 147 ? -1.111 0.541 -4.866 1.00 14.66 147 HIS D CA 1
ATOM 4656 C C . HIS D 1 147 ? -0.793 0.894 -6.295 1.00 14.35 147 HIS D C 1
ATOM 4657 O O . HIS D 1 147 ? 0.373 1.067 -6.655 1.00 15.33 147 HIS D O 1
ATOM 4664 N N . MET D 1 148 ? -1.872 1.056 -7.102 1.00 15.47 148 MET D N 1
ATOM 4665 C CA . MET D 1 148 ? -1.752 1.377 -8.512 1.00 15.26 148 MET D CA 1
ATOM 4666 C C . MET D 1 148 ? -2.544 2.600 -8.930 1.00 15.62 148 MET D C 1
ATOM 4667 O O . MET D 1 148 ? -3.619 2.858 -8.388 1.00 17.87 148 MET D O 1
ATOM 4672 N N . ALA D 1 149 ? -2.011 3.307 -9.920 1.00 15.52 149 ALA D N 1
ATOM 4673 C CA . ALA D 1 149 ? -2.679 4.431 -10.521 1.00 18.24 149 ALA D CA 1
ATOM 4674 C C . ALA D 1 149 ? -2.378 4.513 -12.010 1.00 21.54 149 ALA D C 1
ATOM 4675 O O . ALA D 1 149 ? -1.524 3.826 -12.540 1.00 23.51 149 ALA D O 1
ATOM 4677 N N . LEU D 1 150 ? -3.177 5.330 -12.696 1.00 21.94 150 LEU D N 1
ATOM 4678 C CA . LEU D 1 150 ? -2.806 5.745 -14.078 1.00 27.90 150 LEU D CA 1
ATOM 4679 C C . LEU D 1 150 ? -1.857 6.975 -14.178 1.00 30.98 150 LEU D C 1
ATOM 4680 O O . LEU D 1 150 ? -1.851 7.930 -13.336 1.00 31.60 150 LEU D O 1
#

Secondary structure (DSSP, 8-state):
-----EEEEEEE-S-SEEEE----SEEEEEEEEESSSEEEEEEEEEETTEEEEPPPB--SS--EEEEEE--TTT--EEEEEEEEEE-TTSTT--EEEEEEEEEETTS-EEEEEE---SEEEEEEEEESEEEEEEEEESSSEEEEEEEEE-/-----EEEEEEE-S-SEEEE----SEEEEEEEEESSSEEEEEEEEEETTEEEEPPP----S-PEEEEEE--TTT--EEEEEEEEE--TTSSS---EEEEEEEEETTS-EEEEEE---SEEEEEEEEE-EEEEEEEEESSSEEEEEEEEE-/-----EEEEEEE-S-SEEEE----SEEEEEEEEESSSEEEEEEEEEETTEEEEPPPB---S--EEEEEE--TTT--EEEEEEEEE--TTSSS---EEEEEEEEETTS-EEEEEE---SEEEEEEEEE-EEEEEEEEESSSEEEEEEEEE-/-----EEEEEEE-S-SEEEE----SEEEEEEEEESSSEEEEEEEEEETTEEEEPPPB---S-PEEEEEE--TTT--EEEEEEEEE--TTSSS---EEEEEEEEETTS-EEEEEE---SEEEEEEEEE-EEEEEEEEESSSEEEEEEEEE-

Nearest PDB structures (foldseek):
  5krp-assembly1_C  TM=1.000E+00  e=2.415E-26  Artocarpus altilis
  4akd-assembly1_D  TM=9.950E-01  e=4.887E-26  Artocarpus integer
  1vbo-assembly1_B  TM=9.953E-01  e=1.499E-24  Artocarpus integer
  1j4u-assembly1_D  TM=9.923E-01  e=8.735E-24  Artocarpus integer
  1vbp-assembly1_A  TM=9.903E-01  e=1.068E-23  Artocarpus integer

Radius of gyration: 26.65 Å; Cα contacts (8 Å, |Δi|>4): 1942; chains: 4; bounding box: 66×82×51 Å

Solvent-accessible surface area: 24240 Å² total; per-residue (Å²): 156,32,20,102,23,6,3,0,2,28,10,32,3,102,24,41,112,118,29,80,12,11,16,20,9,6,11,56,21,0,63,1,2,56,119,74,0,0,0,14,0,6,1,36,0,2,10,50,44,122,79,61,75,5,78,120,19,93,7,158,58,133,32,62,116,38,126,0,101,9,112,39,38,83,0,57,3,45,12,1,6,3,49,20,12,42,30,95,96,51,116,103,145,22,51,1,0,25,1,0,52,0,92,6,60,121,69,96,71,31,26,69,23,22,70,88,76,52,66,78,7,34,0,27,11,96,50,11,12,5,0,0,0,25,0,37,9,32,51,4,0,8,0,1,0,1,12,1,17,38,186,27,25,62,24,9,7,0,3,55,15,34,7,107,18,35,115,139,29,79,11,12,18,24,13,6,10,54,30,0,45,4,3,62,115,64,0,0,0,14,0,3,0,19,0,1,9,54,52,115,87,63,68,4,80,110,19,90,16,171,52,123,30,76,121,29,124,4,107,14,86,40,54,68,0,61,4,45,9,1,3,3,47,19,12,38,28,120,90,64,114,88,195,30,50,0,0,24,1,0,50,0,78,5,59,111,67,88,75,38,29,67,28,16,81,81,68,54,69,67,10,32,0,28,12,88,51,14,18,6,1,0,0,43,4,50,16,37,68,5,0,9,0,1,0,1,14,2,23,59,142,31,25,74,24,6,7,0,3,53,13,34,6,105,18,31,112,110,26,75,11,12,20,20,12,6,11,55,37,0,48,3,2,63,115,52,0,0,0,15,1,8,0,22,0,2,11,54,44,122,83,66,68,4,79,111,22,95,9,171,55,120,27,75,115,31,125,1,99,13,101,40,54,73,0,59,4,45,13,2,4,3,46,19,10,66,19,118,88,47,114,88,206,32,50,0,0,12,0,0,48,1,88,5,60,117,69,90,76,32,27,71,30,23,77,94,77,51,67,69,6,29,0,28,15,91,49,13,16,6,1,0,1,16,2,55,18,40,78,2,0,9,0,3,0,1,13,2,22,57,157,30,20,105,20,7,5,0,2,45,10,33,7,105,22,30,111,108,28,79,13,11,28,20,7,5,10,60,33,0,44,0,4,59,118,66,0,0,0,15,0,11,2,50,0,2,10,50,42,119,84,53,83,8,75,140,19,78,16,137,64,122,31,75,100,35,135,0,113,9,107,39,50,109,0,60,4,46,15,1,4,3,46,18,9,72,15,107,88,34,118,66,183,25,50,0,0,12,1,0,48,0,84,5,58,120,70,90,71,29,26,70,24,25,83,91,76,50,65,70,5,28,0,26,14,88,47,16,18,6,0,0,0,17,0,47,16,34,107,3,0,9,2,1,0,1,12,1,21,45

Sequence (600 aa):
MASQTITVGPWGGPGGNEWDDGSYTGIRIIELSYKEAIGSFSSVIIYDLNGEPFSGSKHTSKLPYTNVKIELQFPEEFLVSVSGYTAPFSSLATRTPVVRSLKFKTNKGRTFGPYGEEDDGTYFNLPIENGLVVGFKGRTGDLLDAIIGVVHMALMASQTITVVGPWGGPGGNEWDDGSSYTGIRIIELSYKEAIGSFSVIYDLNGEPFSGSKHTTSKLPYTNVKIELQFPEEFLVSVSGYTAPFSSLATRTPVVRSLKFKTNKGRTFGPYGEEDGTYFNLPIENGLVVGFKGRTGDLLDAIGVHMALMASQTITVGPWGGPGGNEWDDGSSYTGIRIIELSYKEAIGSFSSVIYDLNGEPFSGSKHTSKLPYTNVKIELQFPEEFLVSVSGYTAPFSSLATRRTPVVRSLKFKTNKGRTFGPYGEEDGTYFNLPIENGLVVGFKGRTGDLLDAIGVHMALMASQTITVGPWGGPGGNEWDDGSSYTGIRIIEELSYKEAIGSFSVIYDLNGEPFSGSKHTSKLPYTNVKIELQFPEEFLVSVSGYTAPFSSLATRTTPVVRSLKFKTNKGRTFGPYGEEDGTYFNLPIENGLVVGFKGRRTGDLLDAIGVHMAL

Foldseek 3Di:
DDDAFDKDDWDFWDDAAWWWQGFADAFFKWKWFEDQFTFKTWTFADHPNDTDTTDTQGAPDDGHMDMDGAPPPVKAWQKKKAAWAFDVPDPVSGIAGQFIWTAIPVGDIDDRGGDRDHHMDMDGHPDWHFGIKIFGHHNHTRIIMTGTDD/DDDAFDKDDKPFFPDAAWWWQGFADAFFKWKWFEDQFTFWTWTWADHPNDTDTTDTQGAPDPTHMDMGGAPPPVKAWQKKKFFWWADVPDPDRGIAGQFIWTAIPVGDIDDGGGHRDHHMDMDGHPDWHFGIKIFGHDNGTRIIMTGTDD/DDDAFDKDDKPFFDDFAKDWQDFADAFFKWKWWEDQFTFKTWTFADHPHDTDTGDTQGAPDPTHMDMDGAPPPVKAWQKKKFAWWADVVDPDGGIFTQWIKTAIPVGDIDDRGGDRDHDMDMDGHPDWHFGIKMFGHDNGTRIIMTGTGD/DDDAFDKDDKDFFDDFAWWWQDFADAFFKWKWFEDQFTFWIWTFADHPHDTDGTDTQGAPDPTDMDMDGAPPPVKAWQKKKFAWFADVPDPDRGIFTQWIKTAIPVGDIDDGGGHRDHDMDMDGHPDWHFGIKIAGHHNGTRIIMTGIDD

InterPro domains:
  IPR001229 Jacalin-like lectin domain [PF01419] (8-147)
  IPR001229 Jacalin-like lectin domain [PS51752] (5-150)
  IPR001229 Jacalin-like lectin domain [SM00915] (16-150)
  IPR033734 Jacalin-like lectin domain, plant [cd09612] (16-149)
  IPR036404 Jacalin-like lectin domain superfamily [G3DSA:2.100.10.30] (1-149)
  IPR036404 Jacalin-like lectin domain superfamily [SSF51101] (4-148)

Organism: Artocarpus altilis (NCBI:txid194251)